Protein AF-A0A4Q3U8X0-F1 (afdb_monomer_lite)

Secondary structure (DSSP, 8-state):
---HHHHHHHHIIIIIS---HHHHHHHHT--HHHHHHHHSSPPPP---------------------STTTTTS---------------------SHHHHHHHHHHHTT-SSHHHHHHHHHHHHHHHHHHHHS--HHHHHHHHHHHHHHHHHHHHHHHSSTTTTT-TT--SPPPHHHHHHHHHHHHHHHHHHHHHIIIIIHHHHHHHHTTPPPPPSSS-HHHHHHHHHHHHHHHHHHHHHHHHHHHHHHHTTS---PPPHHHHHHHHHHHHHHHHHHHHHGGG--SS---HHHHHHHHHHHHHHHHHHHHHHHHHHHSTTS--PPPTT-EEEEGGGEEEEHHHHHHHHHHHHHHHHHHHHHHHHHHHTT-TGGGHHHHHHHHHHHHHHHHHHHHHT-EEEEEEEBTTB-EEETTEEEEEEEE-SS-TT-TT-BEEEEEE-TTS-EEEE--EEEEEEETTEEEEEEE-EEEE-SSEEEEEEEPPPEEESSSSPEEE-TT-EEEETTEEEEEEEEEEES-TT-TT-EEEEEEEEEEE-TTS-EEEEEE--EEEEETTEEEE---B-SSSEEEEESSSPPTTT--EEEEEEEEEEEEEEEEEEEETTHHHHHHHHHHHHHHHHHHHHHHHHHHHHHHHHHHHHHSSPPPPP--

Radius of gyration: 33.99 Å; chains: 1; bounding box: 72×65×115 Å

Structure (mmCIF, N/CA/C/O backbone):
data_AF-A0A4Q3U8X0-F1
#
_entry.id   AF-A0A4Q3U8X0-F1
#
loop_
_atom_site.group_PDB
_atom_site.id
_atom_site.type_symbol
_atom_site.label_atom_id
_atom_site.label_alt_id
_atom_site.label_comp_id
_atom_site.label_asym_id
_atom_site.label_entity_id
_atom_site.label_seq_id
_atom_site.pdbx_PDB_ins_code
_atom_site.Cartn_x
_atom_site.Cartn_y
_atom_site.Cartn_z
_atom_site.occupancy
_atom_site.B_iso_or_equiv
_atom_site.auth_seq_id
_atom_site.auth_comp_id
_atom_site.auth_asym_id
_atom_site.auth_atom_id
_atom_site.pdbx_PDB_model_num
ATOM 1 N N . MET A 1 1 ? 23.222 1.262 23.658 1.00 47.94 1 MET A N 1
ATOM 2 C CA . MET A 1 1 ? 22.078 1.564 24.549 1.00 47.94 1 MET A CA 1
ATOM 3 C C . MET A 1 1 ? 22.250 0.719 25.795 1.00 47.94 1 MET A C 1
ATOM 5 O O . MET A 1 1 ? 22.520 -0.464 25.642 1.00 47.94 1 MET A O 1
ATOM 9 N N . LEU A 1 2 ? 22.182 1.318 26.986 1.00 55.69 2 LEU A N 1
ATOM 10 C CA . LEU A 1 2 ? 22.218 0.559 28.239 1.00 55.69 2 LEU A CA 1
ATOM 11 C C . LEU A 1 2 ? 20.933 -0.264 28.372 1.00 55.69 2 LEU A C 1
ATOM 13 O O . LEU A 1 2 ? 19.872 0.187 27.933 1.00 55.69 2 LEU A O 1
ATOM 17 N N . ARG A 1 3 ? 21.038 -1.464 28.947 1.00 55.12 3 ARG A N 1
ATOM 18 C CA . ARG A 1 3 ? 19.867 -2.259 29.322 1.00 55.12 3 ARG A CA 1
ATOM 19 C C . ARG A 1 3 ? 19.067 -1.509 30.408 1.00 55.12 3 ARG A C 1
ATOM 21 O O . ARG A 1 3 ? 19.589 -0.621 31.086 1.00 55.12 3 ARG A O 1
ATOM 28 N N . MET A 1 4 ? 17.768 -1.787 30.493 1.00 47.34 4 MET A N 1
ATOM 29 C CA . MET A 1 4 ? 16.817 -1.007 31.303 1.00 47.34 4 MET A CA 1
ATOM 30 C C . MET A 1 4 ? 17.121 -1.086 32.813 1.00 47.34 4 MET A C 1
ATOM 32 O O . MET A 1 4 ? 16.958 -0.106 33.538 1.00 47.34 4 MET A O 1
ATOM 36 N N . ASP A 1 5 ? 17.652 -2.224 33.251 1.00 63.28 5 ASP A N 1
ATOM 37 C CA . ASP A 1 5 ? 18.226 -2.491 34.573 1.00 63.28 5 ASP A CA 1
ATOM 38 C C . ASP A 1 5 ? 19.391 -1.543 34.913 1.00 63.28 5 ASP A C 1
ATOM 40 O O . ASP A 1 5 ? 19.390 -0.917 35.972 1.00 63.28 5 ASP A O 1
ATOM 44 N N . HIS A 1 6 ? 20.336 -1.332 33.994 1.00 69.00 6 HIS A N 1
ATOM 45 C CA . HIS A 1 6 ? 21.471 -0.426 34.206 1.00 69.00 6 HIS A CA 1
ATOM 46 C C . HIS A 1 6 ? 21.026 1.036 34.350 1.00 69.00 6 HIS A C 1
ATOM 48 O O . HIS A 1 6 ? 21.597 1.790 35.137 1.00 69.00 6 HIS A O 1
ATOM 54 N N . VAL A 1 7 ? 19.983 1.450 33.624 1.00 75.44 7 VAL A N 1
ATOM 55 C CA . VAL A 1 7 ? 19.419 2.805 33.743 1.00 75.44 7 VAL A CA 1
ATOM 56 C C . VAL A 1 7 ? 18.771 3.009 35.115 1.00 75.44 7 VAL A C 1
ATOM 58 O O . VAL A 1 7 ? 18.939 4.075 35.712 1.00 75.44 7 VAL A O 1
ATOM 61 N N . HIS A 1 8 ? 18.084 1.992 35.642 1.00 73.56 8 HIS A N 1
ATOM 62 C CA . HIS A 1 8 ? 17.522 2.027 36.993 1.00 73.56 8 HIS A CA 1
ATOM 63 C C . HIS A 1 8 ? 18.604 2.114 38.071 1.00 73.56 8 HIS A C 1
ATOM 65 O O . HIS A 1 8 ? 18.480 2.945 38.968 1.00 73.56 8 HIS A O 1
ATOM 71 N N . VAL A 1 9 ? 19.683 1.334 37.957 1.00 78.75 9 VAL A N 1
ATOM 72 C CA . VAL A 1 9 ? 20.807 1.365 38.912 1.00 78.75 9 VAL A CA 1
ATOM 73 C C . VAL A 1 9 ? 21.492 2.734 38.920 1.00 78.75 9 VAL A C 1
ATOM 75 O O . VAL A 1 9 ? 21.729 3.299 39.986 1.00 78.75 9 VAL A O 1
ATOM 78 N N . ILE A 1 10 ? 21.752 3.312 37.741 1.00 81.31 10 ILE A N 1
ATOM 79 C CA . ILE A 1 10 ? 22.361 4.646 37.622 1.00 81.31 10 ILE A CA 1
ATOM 80 C C . ILE A 1 10 ? 21.472 5.718 38.268 1.00 81.31 10 ILE A C 1
ATOM 82 O O . ILE A 1 10 ? 21.971 6.587 38.981 1.00 81.31 10 ILE A O 1
ATOM 86 N N . ARG A 1 11 ? 20.155 5.663 38.037 1.00 74.56 11 ARG A N 1
ATOM 87 C CA . ARG A 1 11 ? 19.203 6.619 38.619 1.00 74.56 11 ARG A CA 1
ATOM 88 C C . ARG A 1 11 ? 19.068 6.460 40.123 1.00 74.56 11 ARG A C 1
ATOM 90 O O . ARG A 1 11 ? 19.071 7.469 40.810 1.00 74.56 11 ARG A O 1
ATOM 97 N N . HIS A 1 12 ? 18.983 5.232 40.626 1.00 76.19 12 HIS A N 1
ATOM 98 C CA . HIS A 1 12 ? 18.883 4.963 42.058 1.00 76.19 12 HIS A CA 1
ATOM 99 C C . HIS A 1 12 ? 20.100 5.514 42.806 1.00 76.19 12 HIS A C 1
ATOM 101 O O . HIS A 1 12 ? 19.956 6.304 43.734 1.00 76.19 12 HIS A O 1
ATOM 107 N N . LYS A 1 13 ? 21.308 5.203 42.325 1.00 78.00 13 LYS A N 1
ATOM 108 C CA . LYS A 1 13 ? 22.547 5.656 42.967 1.00 78.00 13 LYS A CA 1
ATOM 109 C C . LYS A 1 13 ? 22.700 7.181 42.981 1.00 78.00 13 LYS A C 1
ATOM 111 O O . LYS A 1 13 ? 23.258 7.724 43.926 1.00 78.00 13 LYS A O 1
ATOM 116 N N . VAL A 1 14 ? 22.222 7.888 41.953 1.00 80.12 14 VAL A N 1
ATOM 117 C CA . VAL A 1 14 ? 22.348 9.357 41.901 1.00 80.12 14 VAL A CA 1
ATOM 118 C C . VAL A 1 14 ? 21.174 10.081 42.568 1.00 80.12 14 VAL A C 1
ATOM 120 O O . VAL A 1 14 ? 21.403 11.045 43.288 1.00 80.12 14 VAL A O 1
ATOM 123 N N . LEU A 1 15 ? 19.930 9.657 42.323 1.00 73.38 15 LEU A N 1
ATOM 124 C CA . LEU A 1 15 ? 18.720 10.366 42.771 1.00 73.38 15 LEU A CA 1
ATOM 125 C C . LEU A 1 15 ? 18.230 9.925 44.153 1.00 73.38 15 LEU A C 1
ATOM 127 O O . LEU A 1 15 ? 17.597 10.724 44.831 1.00 73.38 15 LEU A O 1
ATOM 131 N N . VAL A 1 16 ? 18.495 8.676 44.552 1.00 70.62 16 VAL A N 1
ATOM 132 C CA . VAL A 1 16 ? 18.040 8.116 45.838 1.00 70.62 16 VAL A CA 1
ATOM 133 C C . VAL A 1 16 ? 19.194 8.059 46.837 1.00 70.62 16 VAL A C 1
ATOM 135 O O . VAL A 1 16 ? 19.067 8.561 47.943 1.00 70.62 16 VAL A O 1
ATOM 138 N N . GLU A 1 17 ? 20.353 7.525 46.439 1.00 73.69 17 GLU A N 1
ATOM 139 C CA . GLU A 1 17 ? 21.539 7.451 47.316 1.00 73.69 17 GLU A CA 1
ATOM 140 C C . GLU A 1 17 ? 22.378 8.749 47.320 1.00 73.69 17 GLU A C 1
ATOM 142 O O . GLU A 1 17 ? 23.399 8.823 47.999 1.00 73.69 17 GLU A O 1
ATOM 147 N N . GLY A 1 18 ? 22.001 9.764 46.529 1.00 78.19 18 GLY A N 1
ATOM 148 C CA . GLY A 1 18 ? 22.670 11.074 46.491 1.00 78.19 18 GLY A CA 1
ATOM 149 C C . GLY A 1 18 ? 24.113 11.066 45.964 1.00 78.19 18 GLY A C 1
ATOM 150 O O . GLY A 1 18 ? 24.853 12.034 46.151 1.00 78.19 18 GLY A O 1
ATOM 151 N N . ARG A 1 19 ? 24.563 9.987 45.309 1.00 80.62 19 ARG A N 1
ATOM 152 C CA . ARG A 1 19 ? 25.965 9.845 44.886 1.00 80.62 19 ARG A CA 1
ATOM 153 C C . ARG A 1 19 ? 26.264 10.666 43.636 1.00 80.62 19 ARG A C 1
ATOM 155 O O . ARG A 1 19 ? 25.458 10.779 42.714 1.00 80.62 19 ARG A O 1
ATOM 162 N N . SER A 1 20 ? 27.482 11.207 43.555 1.00 85.75 20 SER A N 1
ATOM 163 C CA . SER A 1 20 ? 27.872 12.036 42.410 1.00 85.75 20 SER A CA 1
ATOM 164 C C . SER A 1 20 ? 27.884 11.239 41.096 1.00 85.75 20 SER A C 1
ATOM 166 O O . SER A 1 20 ? 28.345 10.097 41.032 1.00 85.75 20 SER A O 1
ATOM 168 N N . ALA A 1 21 ? 27.467 11.875 39.996 1.00 82.06 21 ALA A N 1
ATOM 169 C CA . ALA A 1 21 ? 27.458 11.253 38.667 1.00 82.06 21 ALA A CA 1
ATOM 170 C C . ALA A 1 21 ? 28.843 10.749 38.205 1.00 82.06 21 ALA A C 1
ATOM 172 O O . ALA A 1 21 ? 28.920 9.901 37.319 1.00 82.06 21 ALA A O 1
ATOM 173 N N . ARG A 1 22 ? 29.939 11.275 38.777 1.00 81.06 22 ARG A N 1
ATOM 174 C CA . ARG A 1 22 ? 31.309 10.807 38.507 1.00 81.06 22 ARG A CA 1
ATOM 175 C C . ARG A 1 22 ? 31.586 9.469 39.198 1.00 81.06 22 ARG A C 1
ATOM 177 O O . ARG A 1 22 ? 32.115 8.576 38.549 1.00 81.06 22 ARG A O 1
ATOM 184 N N . ALA A 1 23 ? 31.186 9.325 40.462 1.00 82.00 23 ALA A N 1
ATOM 185 C CA . ALA A 1 23 ? 31.351 8.082 41.213 1.00 82.00 23 ALA A CA 1
ATOM 186 C C . ALA A 1 23 ? 30.522 6.942 40.598 1.00 82.00 23 ALA A C 1
ATOM 188 O O . ALA A 1 23 ? 31.033 5.850 40.375 1.00 82.00 23 ALA A O 1
ATOM 189 N N . VAL A 1 24 ? 29.271 7.227 40.222 1.00 85.19 24 VAL A N 1
ATOM 190 C CA . VAL A 1 24 ? 28.379 6.231 39.604 1.00 85.19 24 VAL A CA 1
ATOM 191 C C . VAL A 1 24 ? 28.863 5.813 38.212 1.00 85.19 24 VAL A C 1
ATOM 193 O O . VAL A 1 24 ? 28.775 4.639 37.865 1.00 85.19 24 VAL A O 1
ATOM 196 N N . ALA A 1 25 ? 29.420 6.739 37.425 1.00 84.94 25 ALA A N 1
ATOM 197 C CA . ALA A 1 25 ? 30.027 6.432 36.127 1.00 84.94 25 ALA A CA 1
ATOM 198 C C . ALA A 1 25 ? 31.213 5.458 36.252 1.00 84.94 25 ALA A C 1
ATOM 200 O O . ALA A 1 25 ? 31.307 4.502 35.486 1.00 84.94 25 ALA A O 1
ATOM 201 N N . GLN A 1 26 ? 32.081 5.678 37.244 1.00 81.94 26 GLN A N 1
ATOM 202 C CA . GLN A 1 26 ? 33.253 4.837 37.491 1.00 81.94 26 GLN A CA 1
ATOM 203 C C . GLN A 1 26 ? 32.864 3.433 37.973 1.00 81.94 26 GLN A C 1
ATOM 205 O O . GLN A 1 26 ? 33.454 2.453 37.537 1.00 81.94 26 GLN A O 1
ATOM 210 N N . GLU A 1 27 ? 31.832 3.332 38.809 1.00 82.00 27 GLU A N 1
ATOM 211 C CA . GLU A 1 27 ? 31.342 2.057 39.344 1.00 82.00 27 GLU A CA 1
ATOM 212 C C . GLU A 1 27 ? 30.560 1.228 38.316 1.00 82.00 27 GLU A C 1
ATOM 214 O O . GLU A 1 27 ? 30.661 0.008 38.288 1.00 82.00 27 GLU A O 1
ATOM 219 N N . THR A 1 28 ? 29.783 1.881 37.449 1.00 78.06 28 THR A N 1
ATOM 220 C CA . THR A 1 28 ? 28.953 1.190 36.445 1.00 78.06 28 THR A CA 1
ATOM 221 C C . THR A 1 28 ? 29.656 1.004 35.097 1.00 78.06 28 THR A C 1
ATOM 223 O O . THR A 1 28 ? 29.073 0.428 34.178 1.00 78.06 28 THR A O 1
ATOM 226 N N . GLY A 1 29 ? 30.897 1.487 34.956 1.00 79.88 29 GLY A N 1
ATOM 227 C CA . GLY A 1 29 ? 31.692 1.378 33.728 1.00 79.88 29 GLY A CA 1
ATOM 228 C C . GLY A 1 29 ? 31.147 2.191 32.546 1.00 79.88 29 GLY A C 1
ATOM 229 O O . GLY A 1 29 ? 31.457 1.892 31.394 1.00 79.88 29 GLY A O 1
ATOM 230 N N . VAL A 1 30 ? 30.312 3.206 32.798 1.00 83.00 30 VAL A N 1
ATOM 231 C CA . VAL A 1 30 ? 29.670 4.033 31.758 1.00 83.00 30 VAL A CA 1
ATOM 232 C C . VAL A 1 30 ? 30.185 5.469 31.793 1.00 83.00 30 VAL A C 1
ATOM 234 O O . VAL A 1 30 ? 30.623 5.970 32.823 1.00 83.00 30 VAL A O 1
ATOM 237 N N . SER A 1 31 ? 30.095 6.191 30.672 1.00 84.88 31 SER A N 1
ATOM 238 C CA . SER A 1 31 ? 30.573 7.579 30.630 1.00 84.88 31 SER A CA 1
ATOM 239 C C . SER A 1 31 ? 29.733 8.519 31.511 1.00 84.88 31 SER A C 1
ATOM 241 O O . SER A 1 31 ? 28.510 8.384 31.618 1.00 84.88 31 SER A O 1
ATOM 243 N N . ARG A 1 32 ? 30.365 9.560 32.068 1.00 80.94 32 ARG A N 1
ATOM 244 C CA . ARG A 1 32 ? 29.682 10.600 32.864 1.00 80.94 32 ARG A CA 1
ATOM 245 C C . ARG A 1 32 ? 28.553 11.298 32.091 1.00 80.94 32 ARG A C 1
ATOM 247 O O . ARG A 1 32 ? 27.534 11.658 32.680 1.00 80.94 32 ARG A O 1
ATOM 254 N N . ASN A 1 33 ? 28.702 11.457 30.774 1.00 76.25 33 ASN A N 1
ATOM 255 C CA . ASN A 1 33 ? 27.665 12.036 29.913 1.00 76.25 33 ASN A CA 1
ATOM 256 C C . ASN A 1 33 ? 26.477 11.084 29.732 1.00 76.25 33 ASN A C 1
ATOM 258 O O . ASN A 1 33 ? 25.333 11.532 29.687 1.00 76.25 33 ASN A O 1
ATOM 262 N N . THR A 1 34 ? 26.729 9.773 29.706 1.00 76.88 34 THR A N 1
ATOM 263 C CA . THR A 1 34 ? 25.683 8.744 29.692 1.00 76.88 34 THR A CA 1
ATOM 264 C C . THR A 1 34 ? 24.870 8.772 30.987 1.00 76.88 34 THR A C 1
ATOM 266 O O . THR A 1 34 ? 23.642 8.764 30.919 1.00 76.88 34 TH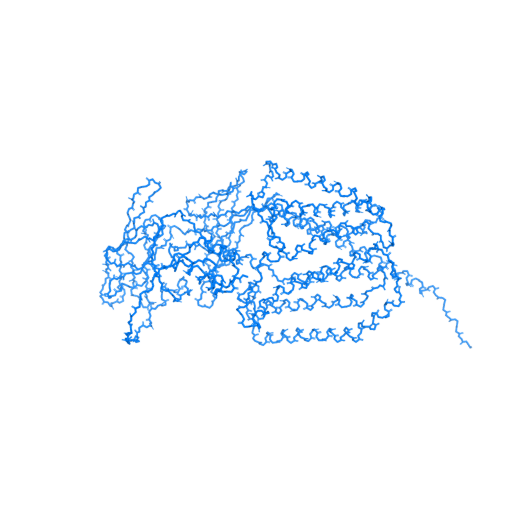R A O 1
ATOM 269 N N . VAL A 1 35 ? 25.523 8.905 32.150 1.00 78.81 35 VAL A N 1
ATOM 270 C CA . VAL A 1 35 ? 24.838 9.077 33.446 1.00 78.81 35 VAL A CA 1
ATOM 271 C C . VAL A 1 35 ? 23.940 10.316 33.432 1.00 78.81 35 VAL A C 1
ATOM 273 O O . VAL A 1 35 ? 22.742 10.202 33.671 1.00 78.81 35 VAL A O 1
ATOM 276 N N . LYS A 1 36 ? 24.473 11.488 33.056 1.00 79.50 36 LYS A N 1
ATOM 277 C CA . LYS A 1 36 ? 23.694 12.741 32.990 1.00 79.50 36 LYS A CA 1
ATOM 278 C C . LYS A 1 36 ? 22.493 12.654 32.046 1.00 79.50 36 LYS A C 1
ATOM 280 O O . LYS A 1 36 ? 21.398 13.080 32.403 1.00 79.50 36 LYS A O 1
ATOM 285 N N . ARG A 1 37 ? 22.673 12.059 30.862 1.00 76.00 37 ARG A N 1
ATOM 286 C CA . ARG A 1 37 ? 21.600 11.887 29.871 1.00 76.00 37 ARG A CA 1
ATOM 287 C C . ARG A 1 37 ? 20.453 11.034 30.410 1.00 76.00 37 ARG A C 1
ATOM 289 O O . ARG A 1 37 ? 19.294 11.306 30.112 1.00 76.00 37 ARG A O 1
ATOM 296 N N . HIS A 1 38 ? 20.767 10.022 31.216 1.00 72.31 38 HIS A N 1
ATOM 297 C CA . HIS A 1 38 ? 19.760 9.167 31.829 1.00 72.31 38 HIS A CA 1
ATOM 298 C C . HIS A 1 38 ? 19.128 9.760 33.089 1.00 72.31 38 HIS A C 1
ATOM 300 O O . HIS A 1 38 ? 18.076 9.267 33.478 1.00 72.31 38 HIS A O 1
ATOM 306 N N . LEU A 1 39 ? 19.662 10.833 33.676 1.00 72.56 39 LEU A N 1
ATOM 307 C CA . LEU A 1 39 ? 18.997 11.566 34.763 1.00 72.56 39 LEU A CA 1
ATOM 308 C C . LEU A 1 39 ? 17.923 12.542 34.252 1.00 72.56 39 LEU A C 1
ATOM 310 O O . LEU A 1 39 ? 16.958 12.797 34.957 1.00 72.56 39 LEU A O 1
ATOM 314 N N . ALA A 1 40 ? 18.044 13.034 33.014 1.00 54.25 40 ALA A N 1
ATOM 315 C CA . ALA A 1 40 ? 17.172 14.076 32.458 1.00 54.25 40 ALA A CA 1
ATOM 316 C C . ALA A 1 40 ? 15.831 13.584 31.863 1.00 54.25 40 ALA A C 1
ATOM 318 O O . ALA A 1 40 ? 15.000 14.405 31.485 1.00 54.25 40 ALA A O 1
ATOM 319 N N . MET A 1 41 ? 15.596 12.270 31.741 1.00 45.78 41 MET A N 1
ATOM 320 C CA . MET A 1 41 ? 14.302 11.756 31.250 1.00 45.78 41 MET A CA 1
ATOM 321 C C . MET A 1 41 ? 13.346 11.504 32.425 1.00 45.78 41 MET A C 1
ATOM 323 O O . MET A 1 41 ? 13.711 10.774 33.346 1.00 45.78 41 MET A O 1
ATOM 327 N N . ALA A 1 42 ? 12.144 12.082 32.371 1.00 34.94 42 ALA A N 1
ATOM 328 C CA . ALA A 1 42 ? 11.138 12.090 33.438 1.00 34.94 42 ALA A CA 1
ATOM 329 C C . ALA A 1 42 ? 10.895 10.716 34.105 1.00 34.94 42 ALA A C 1
ATOM 331 O O . ALA A 1 42 ? 10.985 9.658 33.473 1.00 34.94 42 ALA A O 1
ATOM 332 N N . ALA A 1 43 ? 10.647 10.754 35.415 1.00 30.55 43 ALA A N 1
ATOM 333 C CA . ALA A 1 43 ? 10.558 9.608 36.314 1.00 30.55 43 ALA A CA 1
ATOM 334 C C . ALA A 1 43 ? 9.261 8.789 36.137 1.00 30.55 43 ALA A C 1
ATOM 336 O O . ALA A 1 43 ? 8.190 9.378 36.014 1.00 30.55 43 ALA A O 1
ATOM 337 N N . PRO A 1 44 ? 9.315 7.447 36.220 1.00 29.95 44 PRO A N 1
ATOM 338 C CA . PRO A 1 44 ? 8.210 6.641 36.717 1.00 29.95 44 PRO A CA 1
ATOM 339 C C . PRO A 1 44 ? 8.316 6.511 38.246 1.00 29.95 44 PRO A C 1
ATOM 341 O O . PRO A 1 44 ? 9.368 6.144 38.773 1.00 29.95 44 PRO A O 1
ATOM 344 N N . VAL A 1 45 ? 7.227 6.825 38.948 1.00 29.14 45 VAL A N 1
ATOM 345 C CA . VAL A 1 45 ? 7.078 6.652 40.402 1.00 29.14 45 VAL A CA 1
ATOM 346 C C . VAL A 1 45 ? 7.034 5.154 40.727 1.00 29.14 45 VAL A C 1
ATOM 348 O O . VAL A 1 45 ? 6.291 4.404 40.097 1.00 29.14 45 VAL A O 1
ATOM 351 N N . ARG A 1 46 ? 7.845 4.710 41.694 1.00 27.70 46 ARG A N 1
ATOM 352 C CA . ARG A 1 46 ? 7.866 3.333 42.212 1.00 27.70 46 ARG A CA 1
ATOM 353 C C . ARG A 1 46 ? 7.175 3.323 43.576 1.00 27.70 46 ARG A C 1
ATOM 355 O O . ARG A 1 46 ? 7.615 4.040 44.465 1.00 27.70 46 ARG A O 1
ATOM 362 N N . ALA A 1 47 ? 6.124 2.520 43.733 1.00 27.39 47 ALA A N 1
ATOM 363 C CA . ALA A 1 47 ? 5.541 2.215 45.039 1.00 27.39 47 ALA A CA 1
ATOM 364 C C . ALA A 1 47 ? 6.425 1.195 45.782 1.00 27.39 47 ALA A C 1
ATOM 366 O O . ALA A 1 47 ? 6.942 0.256 45.168 1.00 27.39 47 ALA A O 1
ATOM 367 N N . GLU A 1 48 ? 6.617 1.400 47.084 1.00 27.98 48 GLU A N 1
ATOM 368 C CA . GLU A 1 48 ? 7.451 0.569 47.957 1.00 27.98 48 GLU A CA 1
ATOM 369 C C . GLU A 1 48 ? 6.846 -0.826 48.214 1.00 27.98 48 GLU A C 1
ATOM 371 O O . GLU A 1 48 ? 5.630 -1.004 48.316 1.00 27.98 48 GLU A O 1
ATOM 376 N N . HIS A 1 49 ? 7.720 -1.831 48.330 1.00 29.11 49 HIS A N 1
ATOM 377 C CA . HIS A 1 49 ? 7.387 -3.186 48.773 1.00 29.11 49 HIS A CA 1
ATOM 378 C C . HIS A 1 49 ? 7.739 -3.339 50.257 1.00 29.11 49 HIS A C 1
ATOM 380 O O . HIS A 1 49 ? 8.916 -3.327 50.609 1.00 29.11 49 HIS A O 1
ATOM 386 N N . GLY A 1 50 ? 6.727 -3.544 51.103 1.00 26.23 50 GLY A N 1
ATOM 387 C CA . GLY A 1 50 ? 6.885 -4.119 52.439 1.00 26.23 50 GLY A CA 1
ATOM 388 C C . GLY A 1 50 ? 6.965 -5.648 52.371 1.00 26.23 50 GLY A C 1
ATOM 389 O O . GLY A 1 50 ? 6.274 -6.278 51.567 1.00 26.23 50 GLY A O 1
ATOM 390 N N . SER A 1 51 ? 7.843 -6.222 53.189 1.00 25.31 51 SER A N 1
ATOM 391 C CA . SER A 1 51 ? 8.083 -7.654 53.358 1.00 25.31 51 SER A CA 1
ATOM 392 C C . SER A 1 51 ? 7.186 -8.281 54.437 1.00 25.31 51 SER A C 1
ATOM 394 O O . SER A 1 51 ? 6.691 -7.582 55.316 1.00 25.31 51 SER A O 1
ATOM 396 N N . LEU A 1 52 ? 7.111 -9.623 54.378 1.00 26.53 52 LEU A N 1
ATOM 397 C CA . LEU A 1 52 ? 6.804 -10.626 55.422 1.00 26.53 52 LEU A CA 1
ATOM 398 C C . LEU A 1 52 ? 5.492 -11.415 55.268 1.00 26.53 52 LEU A C 1
ATOM 400 O O . LEU A 1 52 ? 4.411 -10.854 55.142 1.00 26.53 52 LEU A O 1
ATOM 404 N N . GLY A 1 53 ? 5.630 -12.746 55.390 1.00 24.64 53 GLY A N 1
ATOM 405 C CA . GLY A 1 53 ? 4.574 -13.650 55.858 1.00 24.64 53 GLY A CA 1
ATOM 406 C C . GLY A 1 53 ? 4.373 -14.932 55.044 1.00 24.64 53 GLY A C 1
ATOM 407 O O . GLY A 1 53 ? 3.518 -14.975 54.169 1.00 24.64 53 GLY A O 1
ATOM 408 N N . GLN A 1 54 ? 5.112 -16.000 55.367 1.00 28.73 54 GLN A N 1
ATOM 409 C CA . GLN A 1 54 ? 4.729 -17.379 55.033 1.00 28.73 54 GLN A CA 1
ATOM 410 C C . GLN A 1 54 ? 3.379 -17.728 55.685 1.00 28.73 54 GLN A C 1
ATOM 412 O O . GLN A 1 54 ? 3.212 -17.532 56.885 1.00 28.73 54 GLN A O 1
ATOM 417 N N . GLY A 1 55 ? 2.464 -18.332 54.925 1.00 24.25 55 GLY A N 1
ATOM 418 C CA . GLY A 1 55 ? 1.237 -18.930 55.451 1.00 24.25 55 GLY A CA 1
ATOM 419 C C . GLY A 1 55 ? 0.694 -20.000 54.507 1.00 24.25 55 GLY A C 1
ATOM 420 O O . GLY A 1 55 ? 0.176 -19.692 53.440 1.00 24.25 55 GLY A O 1
ATOM 421 N N . ARG A 1 56 ? 0.852 -21.270 54.900 1.00 26.39 56 ARG A N 1
ATOM 422 C CA . ARG A 1 56 ? 0.189 -22.443 54.308 1.00 26.39 56 ARG A CA 1
ATOM 423 C C . ARG A 1 56 ? -1.328 -22.324 54.488 1.00 26.39 56 ARG A C 1
ATOM 425 O O . ARG A 1 56 ? -1.780 -22.008 55.581 1.00 26.39 56 ARG A O 1
ATOM 432 N N . GLY A 1 57 ? -2.096 -22.686 53.463 1.00 24.11 57 GLY A N 1
ATOM 433 C CA . GLY A 1 57 ? -3.550 -22.807 53.553 1.00 24.11 57 GLY A CA 1
ATOM 434 C C . GLY A 1 57 ? -4.135 -23.506 52.331 1.00 24.11 57 GLY A C 1
ATOM 435 O O . GLY A 1 57 ? -4.185 -22.951 51.242 1.00 24.11 57 GLY A O 1
ATOM 436 N N . THR A 1 58 ? -4.522 -24.757 52.528 1.00 24.56 58 THR A N 1
ATOM 437 C CA . THR A 1 58 ? -5.201 -25.670 51.605 1.00 24.56 58 THR A CA 1
ATOM 438 C C . THR A 1 58 ? -6.645 -25.255 51.323 1.00 24.56 58 THR A C 1
ATOM 440 O O . THR A 1 58 ? -7.368 -24.933 52.259 1.00 24.56 58 THR A O 1
ATOM 443 N N . SER A 1 59 ? -7.122 -25.409 50.089 1.00 24.36 59 SER A N 1
ATOM 444 C CA . SER A 1 59 ? -8.302 -26.244 49.789 1.00 24.36 59 SER A CA 1
ATOM 445 C C . SER A 1 59 ? -8.660 -26.168 48.306 1.00 24.36 59 SER A C 1
ATOM 447 O O . SER A 1 59 ? -8.804 -25.104 47.709 1.00 24.36 59 SER A O 1
ATOM 449 N N . ALA A 1 60 ? -8.756 -27.353 47.715 1.00 26.14 60 ALA A N 1
ATOM 450 C CA . ALA A 1 60 ? -9.384 -27.603 46.436 1.00 26.14 60 ALA A CA 1
ATOM 451 C C . ALA A 1 60 ? -10.905 -27.701 46.624 1.00 26.14 60 ALA A C 1
ATOM 453 O O . ALA A 1 60 ? -11.365 -28.174 47.661 1.00 26.14 60 ALA A O 1
ATOM 454 N N . GLY A 1 61 ? -11.663 -27.351 45.584 1.00 25.47 61 GLY A N 1
ATOM 455 C CA . GLY A 1 61 ? -13.066 -27.743 45.446 1.00 25.47 61 GLY A CA 1
ATOM 456 C C . GLY A 1 61 ? -13.961 -26.605 44.970 1.00 25.47 61 GLY A C 1
ATOM 457 O O . GLY A 1 61 ? -14.109 -25.607 45.662 1.00 25.47 61 GLY A O 1
ATOM 458 N N . GLY A 1 62 ? -14.579 -26.772 43.796 1.00 25.02 62 GLY A N 1
ATOM 459 C CA . GLY A 1 62 ? -15.683 -25.907 43.357 1.00 25.02 62 GLY A CA 1
ATOM 460 C C . GLY A 1 62 ? -15.572 -25.303 41.957 1.00 25.02 62 GLY A C 1
ATOM 461 O O . GLY A 1 62 ? -16.067 -24.207 41.734 1.00 25.02 62 GLY A O 1
ATOM 462 N N . ALA A 1 63 ? -14.941 -25.976 40.993 1.00 27.09 63 ALA A N 1
ATOM 463 C CA . ALA A 1 63 ? -14.983 -25.562 39.590 1.00 27.09 63 ALA A CA 1
ATOM 464 C C . ALA A 1 63 ? -15.991 -26.423 38.817 1.00 27.09 63 ALA A C 1
ATOM 466 O O . ALA A 1 63 ? -15.624 -27.494 38.346 1.00 27.09 63 ALA A O 1
ATOM 467 N N . ARG A 1 64 ? -17.253 -25.976 38.723 1.00 27.42 64 ARG A N 1
ATOM 468 C CA . ARG A 1 64 ? -18.275 -26.410 37.738 1.00 27.42 64 ARG A CA 1
ATOM 469 C C . ARG A 1 64 ? -19.539 -25.549 37.904 1.00 27.42 64 ARG A C 1
ATOM 471 O O . ARG A 1 64 ? -20.494 -25.936 38.558 1.00 27.42 64 ARG A O 1
ATOM 478 N N . GLY A 1 65 ? -19.501 -24.342 37.342 1.00 25.56 65 GLY A N 1
ATOM 479 C CA . GLY A 1 65 ? -20.646 -23.416 37.297 1.00 25.56 65 GLY A CA 1
ATOM 480 C C . GLY A 1 65 ? -20.443 -22.205 36.376 1.00 25.56 65 GLY A C 1
ATOM 481 O O . GLY A 1 65 ? -21.213 -21.256 36.422 1.00 25.56 65 GLY A O 1
ATOM 482 N N . LEU A 1 66 ? -19.391 -22.218 35.548 1.00 27.33 66 LEU A N 1
ATOM 483 C CA . LEU A 1 66 ? -18.868 -21.046 34.832 1.00 27.33 66 LEU A CA 1
ATOM 484 C C . LEU A 1 66 ? -19.178 -21.019 33.321 1.00 27.33 66 LEU A C 1
ATOM 486 O O . LEU A 1 66 ? -18.612 -20.188 32.621 1.00 27.33 66 LEU A O 1
ATOM 490 N N . SER A 1 67 ? -20.057 -21.877 32.784 1.00 28.92 67 SER A N 1
ATOM 491 C CA . SER A 1 67 ? -20.264 -21.944 31.322 1.00 28.92 67 SER A CA 1
ATOM 492 C C . SER A 1 67 ? -21.467 -21.166 30.774 1.00 28.92 67 SER A C 1
ATOM 494 O O . SER A 1 67 ? -21.503 -20.930 29.575 1.00 28.92 67 SER A O 1
ATOM 496 N N . ALA A 1 68 ? -22.435 -20.728 31.588 1.00 28.53 68 ALA A N 1
ATOM 497 C CA . ALA A 1 68 ? -23.680 -20.154 31.047 1.00 28.53 68 ALA A CA 1
ATOM 498 C C . ALA A 1 68 ? -23.649 -18.624 30.839 1.00 28.53 68 ALA A C 1
ATOM 500 O O . ALA A 1 68 ? -24.267 -18.121 29.909 1.00 28.53 68 ALA A O 1
ATOM 501 N N . VAL A 1 69 ? -22.877 -17.877 31.640 1.00 33.06 69 VAL A N 1
ATOM 502 C CA . VAL A 1 69 ? -22.773 -16.403 31.512 1.00 33.06 69 VAL A CA 1
ATOM 503 C C . VAL A 1 69 ? -21.528 -15.976 30.717 1.00 33.06 69 VAL A C 1
ATOM 505 O O . VAL A 1 69 ? -21.477 -14.880 30.171 1.00 33.06 69 VAL A O 1
ATOM 508 N N . HIS A 1 70 ? -20.534 -16.861 30.592 1.00 29.83 70 HIS A N 1
ATOM 509 C CA . HIS A 1 70 ? -19.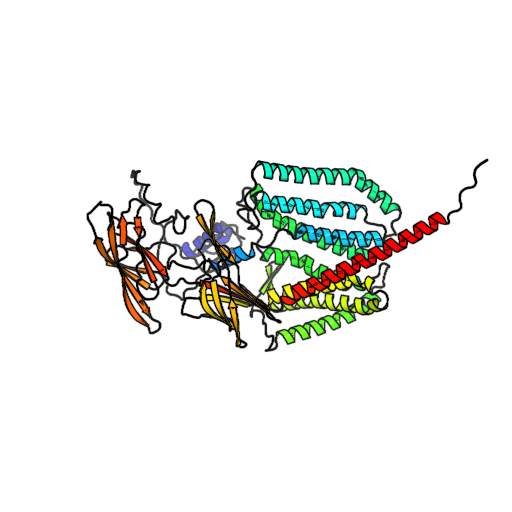274 -16.605 29.879 1.00 29.83 70 HIS A CA 1
ATOM 510 C C . HIS A 1 70 ? -19.257 -17.100 28.422 1.00 29.83 70 HIS A C 1
ATOM 512 O O . HIS A 1 70 ? -18.469 -16.602 27.625 1.00 29.83 70 HIS A O 1
ATOM 518 N N . ALA A 1 71 ? -20.146 -18.018 28.022 1.00 27.00 71 ALA A N 1
ATOM 519 C CA . ALA A 1 71 ? -20.189 -18.524 26.642 1.00 27.00 71 ALA A CA 1
ATOM 520 C C . ALA A 1 71 ? -20.779 -17.523 25.622 1.00 27.00 71 ALA A C 1
ATOM 522 O O . ALA A 1 71 ? -20.728 -17.763 24.418 1.00 27.00 71 ALA A O 1
ATOM 523 N N . GLY A 1 72 ? -21.324 -16.392 26.087 1.00 32.09 72 GLY A N 1
ATOM 524 C CA . GLY A 1 72 ? -21.955 -15.386 25.230 1.00 32.09 72 GLY A CA 1
ATOM 525 C C . GLY A 1 72 ? -21.030 -14.289 24.700 1.00 32.09 72 GLY A C 1
ATOM 526 O O . GLY A 1 72 ? -21.388 -13.652 23.713 1.00 32.09 72 GLY A O 1
ATOM 527 N N . GLN A 1 73 ? -19.872 -14.038 25.322 1.00 32.34 73 GLN A N 1
ATOM 528 C CA . GLN A 1 73 ? -18.913 -13.013 24.895 1.00 32.34 73 GLN A CA 1
ATOM 529 C C . GLN A 1 73 ? -17.657 -13.068 25.782 1.00 32.34 73 GLN A C 1
ATOM 531 O O . GLN A 1 73 ? -17.734 -12.837 26.982 1.00 32.34 73 GLN A O 1
ATOM 536 N N . THR A 1 74 ? -16.502 -13.283 25.146 1.00 28.48 74 THR A N 1
ATOM 537 C CA . THR A 1 74 ? -15.123 -13.141 25.661 1.00 28.48 74 THR A CA 1
ATOM 538 C C . THR A 1 74 ? -14.579 -14.248 26.579 1.00 28.48 74 THR A C 1
ATOM 540 O O . THR A 1 74 ? -14.969 -14.402 27.730 1.00 28.48 74 THR A O 1
ATOM 543 N N . ALA A 1 75 ? -13.591 -14.978 26.051 1.00 24.95 75 ALA A N 1
ATOM 544 C CA . ALA A 1 75 ? -12.637 -15.784 26.802 1.00 24.95 75 ALA A CA 1
ATOM 545 C C . ALA A 1 75 ? -11.237 -15.142 26.705 1.00 24.95 75 ALA A C 1
ATOM 547 O O . ALA A 1 75 ? -10.928 -14.466 25.725 1.00 24.95 75 ALA A O 1
ATOM 548 N N . ALA A 1 76 ? -10.424 -15.432 27.727 1.00 27.41 76 ALA A N 1
ATOM 549 C CA . ALA A 1 76 ? -8.986 -15.189 27.897 1.00 27.41 76 ALA A CA 1
ATOM 550 C C . ALA A 1 76 ? -8.519 -13.827 28.463 1.00 27.41 76 ALA A C 1
ATOM 552 O O . ALA A 1 76 ? -8.035 -12.969 27.733 1.00 27.41 76 ALA A O 1
ATOM 553 N N . TYR A 1 77 ? -8.455 -13.726 29.799 1.00 26.34 77 TYR A N 1
ATOM 554 C CA . TYR A 1 77 ? -7.179 -13.449 30.483 1.00 26.34 77 TYR A CA 1
ATOM 555 C C . TYR A 1 77 ? -7.238 -13.883 31.961 1.00 26.34 77 TYR A C 1
ATOM 557 O O . TYR A 1 77 ? -8.158 -13.519 32.687 1.00 26.34 77 TYR A O 1
ATOM 565 N N . ARG A 1 78 ? -6.258 -14.676 32.410 1.00 26.11 78 ARG A N 1
ATOM 566 C CA . ARG A 1 78 ? -5.984 -14.963 33.828 1.00 26.11 78 ARG A CA 1
ATOM 567 C C . ARG A 1 78 ? -4.593 -14.428 34.187 1.00 26.11 78 ARG A C 1
ATOM 569 O O . ARG A 1 78 ? -3.664 -14.567 33.396 1.00 26.11 78 ARG A O 1
ATOM 576 N N . ASP A 1 79 ? -4.522 -13.897 35.407 1.00 26.64 79 ASP A N 1
ATOM 577 C CA . ASP A 1 79 ? -3.370 -13.624 36.283 1.00 26.64 79 ASP A CA 1
ATOM 578 C C . ASP A 1 79 ? -2.505 -12.361 36.050 1.00 26.64 79 ASP A C 1
ATOM 580 O O . ASP A 1 79 ? -1.511 -12.391 35.327 1.00 26.64 79 ASP A O 1
ATOM 584 N N . ALA A 1 80 ? -2.826 -11.273 36.780 1.00 24.09 80 ALA A N 1
ATOM 585 C CA . ALA A 1 80 ? -1.888 -10.393 37.519 1.00 24.09 80 ALA A CA 1
ATOM 586 C C . ALA A 1 80 ? -2.648 -9.307 38.340 1.00 24.09 80 ALA A C 1
ATOM 588 O O . ALA A 1 80 ? -3.713 -8.870 37.913 1.00 24.09 80 ALA A O 1
ATOM 589 N N . PRO A 1 81 ? -2.144 -8.854 39.512 1.00 27.25 81 PRO A N 1
ATOM 590 C CA . PRO A 1 81 ? -2.943 -8.147 40.519 1.00 27.25 81 PRO A CA 1
ATOM 591 C C . PRO A 1 81 ? -3.044 -6.627 40.298 1.00 27.25 81 PRO A C 1
ATOM 593 O O . PRO A 1 81 ? -2.068 -5.964 39.945 1.00 27.25 81 PRO A O 1
ATOM 596 N N . ALA A 1 82 ? -4.220 -6.071 40.598 1.00 27.00 82 ALA A N 1
ATOM 597 C CA . ALA A 1 82 ? -4.505 -4.639 40.598 1.00 27.00 82 ALA A CA 1
ATOM 598 C C . ALA A 1 82 ? -3.957 -3.930 41.855 1.00 27.00 82 ALA A C 1
ATOM 600 O O . ALA A 1 82 ? -4.149 -4.393 42.982 1.00 27.00 82 ALA A O 1
ATOM 601 N N . ARG A 1 83 ? -3.326 -2.764 41.666 1.00 28.17 83 ARG A N 1
ATOM 602 C CA . ARG A 1 83 ? -3.172 -1.715 42.688 1.00 28.17 83 ARG A CA 1
ATOM 603 C C . ARG A 1 83 ? -3.551 -0.371 42.072 1.00 28.17 83 ARG A C 1
ATOM 605 O O . ARG A 1 83 ? -3.073 -0.026 40.995 1.00 28.17 83 ARG A O 1
ATOM 612 N N . ASP A 1 84 ? -4.426 0.331 42.775 1.00 30.06 84 ASP A N 1
ATOM 613 C CA . ASP A 1 84 ? -5.106 1.560 42.376 1.00 30.06 84 ASP A CA 1
ATOM 614 C C . ASP A 1 84 ? -4.390 2.806 42.938 1.00 30.06 84 ASP A C 1
ATOM 616 O O . ASP A 1 84 ? -3.769 2.699 43.998 1.00 30.06 84 ASP A O 1
ATOM 620 N N . ALA A 1 85 ? -4.481 3.949 42.234 1.00 26.23 85 ALA A N 1
ATOM 621 C CA . ALA A 1 85 ? -4.528 5.327 42.773 1.00 26.23 85 ALA A CA 1
ATOM 622 C C . ALA A 1 85 ? -4.207 6.423 41.721 1.00 26.23 85 ALA A C 1
ATOM 624 O O . ALA A 1 85 ? -3.055 6.640 41.351 1.00 26.23 85 ALA A O 1
ATOM 625 N N . GLY A 1 86 ? -5.237 7.203 41.361 1.00 25.42 86 GLY A N 1
ATOM 626 C CA . GLY A 1 86 ? -5.233 8.674 41.475 1.00 25.42 86 GLY A CA 1
ATOM 627 C C . GLY A 1 86 ? -4.572 9.537 40.385 1.00 25.42 86 GLY A C 1
ATOM 628 O O . GLY A 1 86 ? -3.362 9.735 40.377 1.00 25.42 86 GLY A O 1
ATOM 629 N N . GLY A 1 87 ? -5.394 10.221 39.574 1.00 23.86 87 GLY A N 1
ATOM 630 C CA . GLY A 1 87 ? -4.972 11.412 38.819 1.00 23.86 87 GLY A CA 1
ATOM 631 C C . GLY A 1 87 ? -5.999 11.906 37.793 1.00 23.86 87 GLY A C 1
ATOM 632 O O . GLY A 1 87 ? -6.126 11.330 36.717 1.00 23.86 87 GLY A O 1
ATOM 633 N N . ARG A 1 88 ? -6.718 12.993 38.112 1.00 32.22 88 ARG A N 1
ATOM 634 C CA . ARG A 1 88 ? -7.651 13.695 37.207 1.00 32.22 88 ARG A CA 1
ATOM 635 C C . ARG A 1 88 ? -6.898 14.336 36.030 1.00 32.22 88 ARG A C 1
ATOM 637 O O . ARG A 1 88 ? -5.999 15.144 36.240 1.00 32.22 88 ARG A O 1
ATOM 644 N N . GLY A 1 89 ? -7.318 14.021 34.805 1.00 24.84 89 GLY A N 1
ATOM 645 C CA . GLY A 1 89 ? -6.890 14.644 33.547 1.00 24.84 89 GLY A CA 1
ATOM 646 C C . GLY A 1 89 ? -7.702 14.081 32.367 1.00 24.84 89 GLY A C 1
ATOM 647 O O . GLY A 1 89 ? -8.201 12.959 32.473 1.00 24.84 89 GLY A O 1
ATOM 648 N N . PRO A 1 90 ? -7.894 14.829 31.262 1.00 26.34 90 PRO A N 1
ATOM 649 C CA . PRO A 1 90 ? -8.835 14.458 30.207 1.00 26.34 90 PRO A CA 1
ATOM 650 C C . PRO A 1 90 ? -8.445 13.127 29.552 1.00 26.34 90 PRO A C 1
ATOM 652 O O . PRO A 1 90 ? -7.295 12.912 29.165 1.00 26.34 90 PRO A O 1
ATOM 655 N N . LEU A 1 91 ? -9.438 12.239 29.450 1.00 30.39 91 LEU A N 1
ATOM 656 C CA . LEU A 1 91 ? -9.374 10.856 28.975 1.00 30.39 91 LEU A CA 1
ATOM 657 C C . LEU A 1 91 ? -8.638 10.714 27.631 1.00 30.39 91 LEU A C 1
ATOM 659 O O . LEU A 1 91 ? -9.235 10.702 26.554 1.00 30.39 91 LEU A O 1
ATOM 663 N N . ARG A 1 92 ? -7.321 10.498 27.675 1.00 28.50 92 ARG A N 1
ATOM 664 C CA . ARG A 1 92 ? -6.552 10.002 26.527 1.00 28.50 92 ARG A CA 1
ATOM 665 C C . ARG A 1 92 ? -6.766 8.491 26.383 1.00 28.50 92 ARG A C 1
ATOM 667 O O . ARG A 1 92 ? -5.934 7.683 26.782 1.00 28.50 92 ARG A O 1
ATOM 674 N N . ARG A 1 93 ? -7.884 8.097 25.769 1.00 38.38 93 ARG A N 1
ATOM 675 C CA . ARG A 1 93 ? -8.155 6.705 25.366 1.00 38.38 93 ARG A CA 1
ATOM 676 C C . ARG A 1 93 ? -7.369 6.337 24.096 1.00 38.38 93 ARG A C 1
ATOM 678 O O . ARG A 1 93 ? -7.791 6.739 23.019 1.00 38.38 93 ARG A O 1
ATOM 685 N N . ARG A 1 94 ? -6.270 5.563 24.185 1.00 36.47 94 ARG A N 1
ATOM 686 C CA . ARG A 1 94 ? -5.722 4.667 23.115 1.00 36.47 94 ARG A CA 1
ATOM 687 C C . ARG A 1 94 ? -4.803 3.593 23.745 1.00 36.47 94 ARG A C 1
ATOM 689 O O . ARG A 1 94 ? -3.897 3.993 24.470 1.00 36.47 94 ARG A O 1
ATOM 696 N N . PRO A 1 95 ? -4.974 2.280 23.442 1.00 43.25 95 PRO A N 1
ATOM 697 C CA . PRO A 1 95 ? -4.317 1.713 22.248 1.00 43.25 95 PRO A CA 1
ATOM 698 C C . PRO A 1 95 ? -5.098 0.656 21.429 1.00 43.25 95 PRO A C 1
ATOM 700 O O . PRO A 1 95 ? -4.651 0.358 20.322 1.00 43.25 95 PRO A O 1
ATOM 703 N N . VAL A 1 96 ? -6.264 0.166 21.874 1.00 40.78 96 VAL A N 1
ATOM 704 C CA . VAL A 1 96 ? -7.003 -0.962 21.239 1.00 40.78 96 VAL A CA 1
ATOM 705 C C . VAL A 1 96 ? -7.246 -0.749 19.738 1.00 40.78 96 VAL A C 1
ATOM 707 O O . VAL A 1 96 ? -7.146 -1.651 18.915 1.00 40.78 96 VAL A O 1
ATOM 710 N N . VAL A 1 97 ? -7.471 0.499 19.348 1.00 36.44 97 VAL A N 1
ATOM 711 C CA . VAL A 1 97 ? -7.853 0.861 17.980 1.00 36.44 97 VAL A CA 1
ATOM 712 C C . VAL A 1 97 ? -6.664 0.904 17.045 1.00 36.44 97 VAL A C 1
ATOM 714 O O . VAL A 1 97 ? -6.755 0.466 15.904 1.00 36.44 97 VAL A O 1
ATOM 717 N N . LYS A 1 98 ? -5.508 1.368 17.536 1.00 35.31 98 LYS A N 1
ATOM 718 C CA . LYS A 1 98 ? -4.271 1.274 16.758 1.00 35.31 98 LYS A CA 1
ATOM 719 C C . LYS A 1 98 ? -3.914 -0.185 16.514 1.00 35.31 98 LYS A C 1
ATOM 721 O O . LYS A 1 98 ? -3.389 -0.474 15.448 1.00 35.31 98 LYS A O 1
ATOM 726 N N . GLU A 1 99 ? -4.200 -1.069 17.464 1.00 37.09 99 GLU A N 1
ATOM 727 C CA . GLU A 1 99 ? -3.928 -2.498 17.343 1.00 37.09 99 GLU A CA 1
ATOM 728 C C . GLU A 1 99 ? -4.904 -3.194 16.400 1.00 37.09 99 GLU A C 1
ATOM 730 O O . GLU A 1 99 ? -4.423 -3.835 15.471 1.00 37.09 99 GLU A O 1
ATOM 735 N N . ALA A 1 100 ? -6.215 -2.970 16.521 1.00 34.78 100 ALA A N 1
ATOM 736 C CA . ALA A 1 100 ? -7.227 -3.514 15.607 1.00 34.78 100 ALA A CA 1
ATOM 737 C C . ALA A 1 100 ? -7.034 -3.025 14.159 1.00 34.78 100 ALA A C 1
ATOM 739 O O . ALA A 1 100 ? -7.170 -3.769 13.188 1.00 34.78 100 ALA A O 1
ATOM 740 N N . VAL A 1 101 ? -6.623 -1.769 13.986 1.00 35.84 101 VAL A N 1
ATOM 741 C CA . VAL A 1 101 ? -6.374 -1.177 12.663 1.00 35.84 101 VAL A CA 1
ATOM 742 C C . VAL A 1 101 ? -5.012 -1.568 12.118 1.00 35.84 101 VAL A C 1
ATOM 744 O O . VAL A 1 101 ? -4.867 -1.763 10.911 1.00 35.84 101 VAL A O 1
ATOM 747 N N . ALA A 1 102 ? -4.000 -1.701 12.976 1.00 38.53 102 ALA A N 1
ATOM 748 C CA . ALA A 1 102 ? -2.742 -2.321 12.585 1.00 38.53 102 ALA A CA 1
ATOM 749 C C . ALA A 1 102 ? -2.985 -3.773 12.173 1.00 38.53 102 ALA A C 1
ATOM 751 O O . ALA A 1 102 ? -2.412 -4.211 11.184 1.00 38.53 102 ALA A O 1
ATOM 752 N N . GLU A 1 103 ? -3.873 -4.492 12.855 1.00 36.69 103 GLU A N 1
ATOM 753 C CA . GLU A 1 103 ? -4.281 -5.842 12.499 1.00 36.69 103 GLU A CA 1
ATOM 754 C C . GLU A 1 103 ? -4.981 -5.881 11.147 1.00 36.69 103 GLU A C 1
ATOM 756 O O . GLU A 1 103 ? -4.574 -6.659 10.290 1.00 36.69 103 GLU A O 1
ATOM 761 N N . TRP A 1 104 ? -5.922 -4.975 10.881 1.00 37.09 104 TRP A N 1
ATOM 762 C CA . TRP A 1 104 ? -6.525 -4.835 9.558 1.00 37.09 104 TRP A CA 1
ATOM 763 C C . TRP A 1 104 ? -5.487 -4.494 8.470 1.00 37.09 104 TRP A C 1
ATOM 765 O O . TRP A 1 104 ? -5.481 -5.106 7.402 1.00 37.09 104 TRP A O 1
ATOM 775 N N . LYS A 1 105 ? -4.536 -3.585 8.742 1.00 36.25 105 LYS A N 1
ATOM 776 C CA . LYS A 1 105 ? -3.439 -3.234 7.813 1.00 36.25 105 LYS A CA 1
ATOM 777 C C . LYS A 1 105 ? -2.437 -4.380 7.602 1.00 36.25 105 LYS A C 1
ATOM 779 O O . LYS A 1 105 ? -1.858 -4.467 6.516 1.00 36.25 105 LYS A O 1
ATOM 784 N N . ARG A 1 106 ? -2.245 -5.261 8.596 1.00 41.28 106 ARG A N 1
ATOM 785 C CA . ARG A 1 106 ? -1.420 -6.483 8.515 1.00 41.28 106 ARG A CA 1
ATOM 786 C C . ARG A 1 106 ? -2.016 -7.512 7.537 1.00 41.28 106 ARG A C 1
ATOM 788 O O . ARG A 1 106 ? -1.258 -8.227 6.894 1.00 41.28 106 ARG A O 1
ATOM 795 N N . ARG A 1 107 ? -3.339 -7.512 7.309 1.00 45.16 107 ARG A N 1
ATOM 796 C CA . ARG A 1 107 ? -4.087 -8.491 6.477 1.00 45.16 107 ARG A CA 1
ATOM 797 C C . ARG A 1 107 ? -3.851 -8.447 4.957 1.00 45.16 107 ARG A C 1
ATOM 799 O O . ARG A 1 107 ? -4.632 -9.046 4.235 1.00 45.16 107 ARG A O 1
ATOM 806 N N . ARG A 1 108 ? -2.855 -7.745 4.387 1.00 37.69 108 ARG A N 1
ATOM 807 C CA . ARG A 1 108 ? -2.830 -7.485 2.916 1.00 37.69 108 ARG A CA 1
ATOM 808 C C . ARG A 1 108 ? -1.553 -7.757 2.113 1.00 37.69 108 ARG A C 1
ATOM 810 O O . ARG A 1 108 ? -1.530 -7.361 0.951 1.00 37.69 108 ARG A O 1
ATOM 817 N N . ARG A 1 109 ? -0.499 -8.406 2.619 1.00 50.47 109 ARG A N 1
ATOM 818 C CA . ARG A 1 109 ? 0.731 -8.535 1.805 1.00 50.47 109 ARG A CA 1
ATOM 819 C C . ARG A 1 109 ? 1.468 -9.852 1.994 1.00 50.47 109 ARG A C 1
ATOM 821 O O . ARG A 1 109 ? 2.095 -10.017 3.023 1.00 50.47 109 ARG A O 1
ATOM 828 N N . GLU A 1 110 ? 1.484 -10.693 0.954 1.00 49.62 110 GLU A N 1
ATOM 829 C CA . GLU A 1 110 ? 2.416 -11.836 0.881 1.00 49.62 110 GLU A CA 1
ATOM 830 C C . GLU A 1 110 ? 2.835 -12.288 -0.540 1.00 49.62 110 GLU A C 1
ATOM 832 O O . GLU A 1 110 ? 3.735 -13.109 -0.668 1.00 49.62 110 GLU A O 1
ATOM 837 N N . VAL A 1 111 ? 2.312 -11.708 -1.636 1.00 58.38 111 VAL A N 1
ATOM 838 C CA . VAL A 1 111 ? 2.619 -12.188 -3.014 1.00 58.38 111 VAL A CA 1
ATOM 839 C C . VAL A 1 111 ? 3.563 -11.263 -3.807 1.00 58.38 111 VAL A C 1
ATOM 841 O O . VAL A 1 111 ? 3.693 -11.399 -5.012 1.00 58.38 111 VAL A O 1
ATOM 844 N N . PHE A 1 112 ? 4.254 -10.300 -3.189 1.00 77.62 112 PHE A N 1
ATOM 845 C CA . PHE A 1 112 ? 4.968 -9.248 -3.946 1.00 77.62 112 PHE A CA 1
ATOM 846 C C . PHE A 1 112 ? 6.309 -9.680 -4.578 1.00 77.62 112 PHE A C 1
ATOM 848 O O . PHE A 1 112 ? 6.628 -9.265 -5.691 1.00 77.62 112 PHE A O 1
ATOM 855 N N . VAL A 1 113 ? 7.099 -10.515 -3.894 1.00 89.56 113 VAL A N 1
ATOM 856 C CA . VAL A 1 113 ? 8.477 -10.856 -4.312 1.00 89.56 113 VAL A CA 1
ATOM 857 C C . VAL A 1 113 ? 8.563 -11.618 -5.643 1.00 89.56 113 VAL A C 1
ATOM 859 O O . VAL A 1 113 ? 9.394 -11.228 -6.468 1.00 89.56 113 VAL A O 1
ATOM 862 N N . PRO A 1 114 ? 7.721 -12.636 -5.922 1.00 92.06 114 PRO A N 1
ATOM 863 C CA . PRO A 1 114 ? 7.767 -13.341 -7.204 1.00 92.06 114 PRO A CA 1
ATOM 864 C C . PRO A 1 114 ? 7.593 -12.401 -8.402 1.00 92.06 114 PRO A C 1
ATOM 866 O O . PRO A 1 114 ? 8.340 -12.495 -9.375 1.00 92.06 114 PRO A O 1
ATOM 869 N N . TRP A 1 115 ? 6.674 -11.433 -8.308 1.00 91.81 115 TRP A N 1
ATOM 870 C CA . TRP A 1 115 ? 6.423 -10.459 -9.374 1.00 91.81 115 TRP A CA 1
ATOM 871 C C . TRP A 1 115 ? 7.628 -9.566 -9.658 1.00 91.81 115 TRP A C 1
ATOM 873 O O . TRP A 1 115 ? 7.916 -9.289 -10.821 1.00 91.81 115 TRP A O 1
ATOM 883 N N . LEU A 1 116 ? 8.372 -9.148 -8.631 1.00 93.69 116 LEU A N 1
ATOM 884 C CA . LEU A 1 116 ? 9.587 -8.366 -8.847 1.00 93.69 116 LEU A CA 1
ATOM 885 C C . LEU A 1 116 ? 10.649 -9.170 -9.607 1.00 93.69 116 LEU A C 1
ATOM 887 O O . LEU A 1 116 ? 11.273 -8.636 -10.523 1.00 93.69 116 LEU A O 1
ATOM 891 N N . PHE A 1 117 ? 10.813 -10.461 -9.306 1.00 95.62 117 PHE A N 1
ATOM 892 C CA . PHE A 1 117 ? 11.719 -11.318 -10.075 1.00 95.62 117 PHE A CA 1
ATOM 893 C C . PHE A 1 117 ? 11.236 -11.558 -11.512 1.00 95.62 117 PHE A C 1
ATOM 895 O O . PHE A 1 117 ? 12.071 -11.631 -12.412 1.00 95.62 117 PHE A O 1
ATOM 902 N N . VAL A 1 118 ? 9.919 -11.589 -11.767 1.00 95.25 118 VAL A N 1
ATOM 903 C CA . VAL A 1 118 ? 9.381 -11.577 -13.143 1.00 95.25 118 VAL A CA 1
ATOM 904 C C . VAL A 1 118 ? 9.778 -10.291 -13.870 1.00 95.25 118 VAL A C 1
ATOM 906 O O . VAL A 1 118 ? 10.190 -10.351 -15.027 1.00 95.25 118 VAL A O 1
ATOM 909 N N . VAL A 1 119 ? 9.719 -9.131 -13.207 1.00 94.69 119 VAL A N 1
ATOM 910 C CA . VAL A 1 119 ? 10.172 -7.857 -13.793 1.00 94.69 119 VAL A CA 1
ATOM 911 C C . VAL A 1 119 ? 11.668 -7.907 -14.119 1.00 94.69 119 VAL A C 1
ATOM 913 O O . VAL A 1 119 ? 12.052 -7.509 -15.220 1.00 94.69 119 VAL A O 1
ATOM 916 N N . VAL A 1 120 ? 12.506 -8.433 -13.216 1.00 96.06 120 VAL A N 1
ATOM 917 C CA . VAL A 1 120 ? 13.950 -8.620 -13.457 1.00 96.06 120 VAL A CA 1
ATOM 918 C C . VAL A 1 120 ? 14.182 -9.523 -14.671 1.00 96.06 120 VAL A C 1
ATOM 920 O O . VAL A 1 120 ? 14.912 -9.139 -15.584 1.00 96.06 120 VAL A O 1
ATOM 923 N N . LEU A 1 121 ? 13.514 -10.680 -14.729 1.00 95.12 121 LEU A N 1
ATOM 924 C CA . LEU A 1 121 ? 13.600 -11.611 -15.855 1.00 95.12 121 LEU A CA 1
ATOM 925 C C . LEU A 1 121 ? 13.168 -10.955 -17.171 1.00 95.12 121 LEU A C 1
ATOM 927 O O . LEU A 1 121 ? 13.873 -11.064 -18.171 1.00 95.12 121 LEU A O 1
ATOM 931 N N . ALA A 1 122 ? 12.041 -10.240 -17.183 1.00 93.00 122 ALA A N 1
ATOM 932 C CA . ALA A 1 122 ? 11.539 -9.569 -18.377 1.00 93.00 122 ALA A CA 1
ATOM 933 C C . ALA A 1 122 ? 12.561 -8.562 -18.933 1.00 93.00 122 ALA A C 1
ATOM 935 O O . ALA A 1 122 ? 12.810 -8.532 -20.139 1.00 93.00 122 ALA A O 1
ATOM 936 N N . HIS A 1 123 ? 13.207 -7.781 -18.064 1.00 92.62 123 HIS A N 1
ATOM 937 C CA . HIS A 1 123 ? 14.269 -6.854 -18.462 1.00 92.62 123 HIS A CA 1
ATOM 938 C C . HIS A 1 123 ? 15.528 -7.586 -18.940 1.00 92.62 123 HIS A C 1
ATOM 940 O O . HIS A 1 123 ? 16.128 -7.178 -19.937 1.00 92.62 123 HIS A O 1
ATOM 946 N N . GLY A 1 124 ? 15.885 -8.702 -18.305 1.00 92.00 124 GLY A N 1
ATOM 947 C CA . GLY A 1 124 ? 16.997 -9.550 -18.727 1.00 92.00 124 GLY A CA 1
ATOM 948 C C . GLY A 1 124 ? 16.787 -10.135 -20.122 1.00 92.00 124 GLY A C 1
ATOM 949 O O . GLY A 1 124 ? 17.689 -10.083 -20.963 1.00 92.00 124 GLY A O 1
ATOM 950 N N . LEU A 1 125 ? 15.577 -10.610 -20.425 1.00 90.12 125 LEU A N 1
ATOM 951 C CA . LEU A 1 125 ? 15.211 -11.116 -21.751 1.00 90.12 125 LEU A CA 1
ATOM 952 C C . LEU A 1 125 ? 15.289 -10.021 -22.826 1.00 90.12 125 LEU A C 1
ATOM 954 O O . LEU A 1 125 ? 15.686 -10.296 -23.960 1.00 90.12 125 LEU A O 1
ATOM 958 N N . ILE A 1 126 ? 14.974 -8.768 -22.477 1.00 87.69 126 ILE A N 1
ATOM 959 C CA . ILE A 1 126 ? 15.147 -7.618 -23.380 1.00 87.69 126 ILE A CA 1
ATOM 960 C C . ILE A 1 126 ? 16.628 -7.407 -23.714 1.00 87.69 126 ILE A C 1
ATOM 962 O O . ILE A 1 126 ? 16.958 -7.218 -24.887 1.00 87.69 126 ILE A O 1
ATOM 966 N N . VAL A 1 127 ? 17.516 -7.461 -22.715 1.00 86.75 127 VAL A N 1
ATOM 967 C CA . VAL A 1 127 ? 18.968 -7.334 -22.926 1.00 86.75 127 VAL A CA 1
ATOM 968 C C . VAL A 1 127 ? 19.495 -8.496 -23.766 1.00 86.75 127 VAL A C 1
ATOM 970 O O . VAL A 1 127 ? 20.226 -8.264 -24.729 1.00 86.75 127 VAL A O 1
ATOM 973 N N . GLN A 1 128 ? 19.074 -9.729 -23.478 1.00 86.19 128 GLN A N 1
ATOM 974 C CA . GLN A 1 128 ? 19.469 -10.903 -24.258 1.00 86.19 128 GLN A CA 1
ATOM 975 C C . GLN A 1 128 ? 19.036 -10.787 -25.722 1.00 86.19 128 GLN A C 1
ATOM 977 O 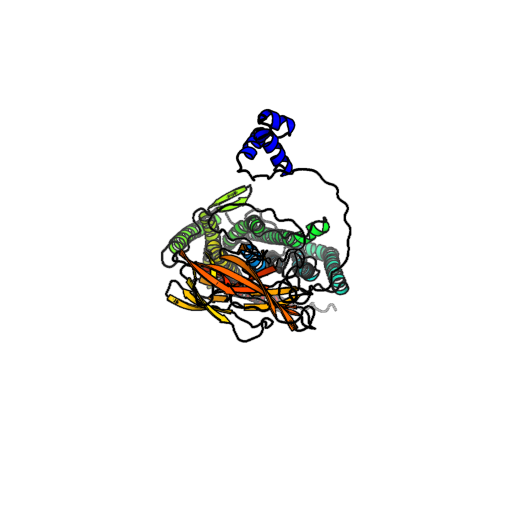O . GLN A 1 128 ? 19.845 -11.028 -26.618 1.00 86.19 128 GLN A O 1
ATOM 982 N N . ALA A 1 129 ? 17.802 -10.353 -25.990 1.00 82.75 129 ALA A N 1
ATOM 983 C CA . ALA A 1 129 ? 17.318 -10.152 -27.354 1.00 82.75 129 ALA A CA 1
ATOM 984 C C . ALA A 1 129 ? 18.076 -9.041 -28.107 1.00 82.75 129 ALA A C 1
ATOM 986 O O . ALA A 1 129 ? 18.206 -9.109 -29.332 1.00 82.75 129 ALA A O 1
ATOM 987 N N . ALA A 1 130 ? 18.565 -8.021 -27.394 1.00 80.56 130 ALA A N 1
ATOM 988 C CA . ALA A 1 130 ? 19.275 -6.886 -27.978 1.00 80.56 130 ALA A CA 1
ATOM 989 C C . ALA A 1 130 ? 20.780 -7.141 -28.186 1.00 80.56 130 ALA A C 1
ATOM 991 O O . ALA A 1 130 ? 21.331 -6.699 -29.191 1.00 80.56 130 ALA A O 1
ATOM 992 N N . ARG A 1 131 ? 21.446 -7.832 -27.249 1.00 79.88 131 ARG A N 1
ATOM 993 C CA . ARG A 1 131 ? 22.918 -7.961 -27.191 1.00 79.88 131 ARG A CA 1
ATOM 994 C C . ARG A 1 131 ? 23.445 -9.390 -27.323 1.00 79.88 131 ARG A C 1
ATOM 996 O O . ARG A 1 131 ? 24.657 -9.564 -27.380 1.00 79.88 131 ARG A O 1
ATOM 1003 N N . ARG A 1 132 ? 22.561 -10.398 -27.370 1.00 78.88 132 ARG A N 1
ATOM 1004 C CA . ARG A 1 132 ? 22.906 -11.837 -27.377 1.00 78.88 132 ARG A CA 1
ATOM 1005 C C . ARG A 1 132 ? 23.813 -12.256 -26.208 1.00 78.88 132 ARG A C 1
ATOM 1007 O O . ARG A 1 132 ? 24.641 -13.142 -26.343 1.00 78.88 132 ARG A O 1
ATOM 1014 N N . LYS A 1 133 ? 23.646 -11.613 -25.053 1.00 77.12 133 LYS A N 1
ATOM 1015 C CA . LYS A 1 133 ? 24.342 -11.916 -23.792 1.00 77.12 133 LYS A CA 1
ATOM 1016 C C . LYS A 1 133 ? 23.332 -12.353 -22.723 1.00 77.12 133 LYS A C 1
ATOM 1018 O O . LYS A 1 133 ? 22.130 -12.311 -22.967 1.00 77.12 133 LYS A O 1
ATOM 1023 N N . TRP A 1 134 ? 23.807 -12.711 -21.527 1.00 78.88 134 TRP A N 1
ATOM 1024 C CA . TRP A 1 134 ? 22.980 -12.948 -20.327 1.00 78.88 134 TRP A CA 1
ATOM 1025 C C . TRP A 1 134 ? 22.073 -14.184 -20.359 1.00 78.88 134 TRP A C 1
ATOM 1027 O O . TRP A 1 134 ? 21.234 -14.340 -19.476 1.00 78.88 134 TRP A O 1
ATOM 1037 N N . ALA A 1 135 ? 22.252 -15.102 -21.313 1.00 82.06 135 ALA A N 1
ATOM 1038 C CA . ALA A 1 135 ? 21.436 -16.317 -21.385 1.00 82.06 135 ALA A CA 1
ATOM 1039 C C . ALA A 1 135 ? 21.514 -17.157 -20.096 1.00 82.06 135 ALA A C 1
ATOM 1041 O O . ALA A 1 135 ? 20.488 -17.628 -19.616 1.00 82.06 135 ALA A O 1
ATOM 1042 N N . GLY A 1 136 ? 22.704 -17.275 -19.492 1.00 81.75 136 GLY A N 1
ATOM 1043 C CA . GLY A 1 136 ? 22.876 -17.948 -18.199 1.00 81.75 136 GLY A CA 1
ATOM 1044 C C . GLY A 1 136 ? 22.110 -17.259 -17.069 1.00 81.75 136 GLY A C 1
ATOM 1045 O O . GLY A 1 136 ? 21.332 -17.896 -16.365 1.00 81.75 136 GLY A O 1
ATOM 1046 N N . THR A 1 137 ? 22.261 -15.939 -16.942 1.00 86.62 137 THR A N 1
ATOM 1047 C CA . THR A 1 137 ? 21.545 -15.140 -15.936 1.00 86.62 137 THR A CA 1
ATOM 1048 C C . THR A 1 137 ? 20.031 -15.221 -16.117 1.00 86.62 137 THR A C 1
ATOM 1050 O O . THR A 1 137 ? 19.310 -15.384 -15.140 1.00 86.62 137 THR A O 1
ATOM 1053 N N . ASN A 1 138 ? 19.534 -15.164 -17.351 1.00 89.44 138 ASN A N 1
ATOM 1054 C CA . ASN A 1 138 ? 18.103 -15.255 -17.629 1.00 89.44 138 ASN A CA 1
ATOM 1055 C C . ASN A 1 138 ? 17.550 -16.660 -17.401 1.00 89.44 138 ASN A C 1
ATOM 1057 O O . ASN A 1 138 ? 16.419 -16.790 -16.949 1.00 89.44 138 ASN A O 1
ATOM 1061 N N . LEU A 1 139 ? 18.339 -17.705 -17.660 1.00 87.06 139 LEU A N 1
ATOM 1062 C CA . LEU A 1 139 ? 17.956 -19.069 -17.313 1.00 87.06 139 LEU A CA 1
ATOM 1063 C C . LEU A 1 139 ? 17.827 -19.232 -15.794 1.00 87.06 139 LEU A C 1
ATOM 1065 O O . LEU A 1 139 ? 16.843 -19.801 -15.328 1.00 87.06 139 LEU A O 1
ATOM 1069 N N . PHE A 1 140 ? 18.772 -18.680 -15.024 1.00 88.56 140 PHE A N 1
ATOM 1070 C CA . PHE A 1 140 ? 18.665 -18.629 -13.566 1.00 88.56 140 PHE A CA 1
ATOM 1071 C C . PHE A 1 140 ? 17.394 -17.883 -13.133 1.00 88.56 140 PHE A C 1
ATOM 1073 O O . PHE A 1 140 ? 16.560 -18.413 -12.400 1.00 88.56 140 PHE A O 1
ATOM 1080 N N . LEU A 1 141 ? 17.200 -16.669 -13.653 1.00 90.62 141 LEU A N 1
ATOM 1081 C CA . LEU A 1 141 ? 16.026 -15.842 -13.373 1.00 90.62 141 LEU A CA 1
ATOM 1082 C C . LEU A 1 141 ? 14.711 -16.468 -13.861 1.00 90.62 141 LEU A C 1
ATOM 1084 O O . LEU A 1 141 ? 13.658 -16.060 -13.392 1.00 90.62 141 LEU A O 1
ATOM 1088 N N . GLY A 1 142 ? 14.746 -17.453 -14.760 1.00 90.62 142 GLY A N 1
ATOM 1089 C CA . GLY A 1 142 ? 13.571 -18.201 -15.207 1.00 90.62 142 GLY A CA 1
ATOM 1090 C C . GLY A 1 142 ? 12.942 -19.049 -14.100 1.00 90.62 142 GLY A C 1
ATOM 1091 O O . GLY A 1 142 ? 11.721 -19.150 -14.031 1.00 90.62 142 GLY A O 1
ATOM 1092 N N . GLY A 1 143 ? 13.758 -19.620 -13.206 1.00 90.88 143 GLY A N 1
ATOM 1093 C CA . GLY A 1 143 ? 13.266 -20.434 -12.088 1.00 90.88 143 GLY A CA 1
ATOM 1094 C C . GLY A 1 143 ? 12.966 -19.644 -10.817 1.00 90.88 143 GLY A C 1
ATOM 1095 O O . GLY A 1 143 ? 12.083 -20.028 -10.053 1.00 90.88 143 GLY A O 1
ATOM 1096 N N . VAL A 1 144 ? 13.655 -18.523 -10.582 1.00 93.25 144 VAL A N 1
ATOM 1097 C CA . VAL A 1 144 ? 13.539 -17.754 -9.326 1.00 93.25 144 VAL A CA 1
ATOM 1098 C C . VAL A 1 144 ? 12.103 -17.291 -9.008 1.00 93.25 144 VAL A C 1
ATOM 1100 O O . VAL A 1 144 ? 11.685 -17.468 -7.861 1.00 93.25 144 VAL A O 1
ATOM 1103 N N . PRO A 1 145 ? 11.301 -16.746 -9.949 1.00 93.75 145 PRO A N 1
ATOM 1104 C CA . PRO A 1 145 ? 9.906 -16.394 -9.682 1.00 93.75 145 PRO A CA 1
ATOM 1105 C C . PRO A 1 145 ? 9.073 -17.580 -9.194 1.00 93.75 145 PRO A C 1
ATOM 1107 O O . PRO A 1 145 ? 8.317 -17.451 -8.236 1.00 93.75 145 PRO A O 1
ATOM 1110 N N . PHE A 1 146 ? 9.246 -18.750 -9.812 1.00 92.25 146 PHE A N 1
ATOM 1111 C CA . PHE A 1 146 ? 8.539 -19.962 -9.411 1.00 92.25 146 PHE A CA 1
ATOM 1112 C C . PHE A 1 146 ? 8.980 -20.428 -8.019 1.00 92.25 146 PHE A C 1
ATOM 1114 O O . PHE A 1 146 ? 8.142 -20.643 -7.149 1.00 92.25 146 PHE A O 1
ATOM 1121 N N . LEU A 1 147 ? 10.289 -20.499 -7.762 1.00 94.00 147 LEU A N 1
ATOM 1122 C CA . LEU A 1 147 ? 10.814 -20.903 -6.454 1.00 94.00 147 LEU A CA 1
ATOM 1123 C C . LEU A 1 147 ? 10.354 -19.963 -5.332 1.00 94.00 147 LEU A C 1
ATOM 1125 O O . LEU A 1 147 ? 9.944 -20.417 -4.266 1.00 94.00 147 LEU A O 1
ATOM 1129 N N . THR A 1 148 ? 10.372 -18.652 -5.575 1.00 92.12 148 THR A N 1
ATOM 1130 C CA . THR A 1 148 ? 9.894 -17.658 -4.602 1.00 92.12 148 THR A CA 1
ATOM 1131 C C . THR A 1 148 ? 8.379 -17.704 -4.409 1.00 92.12 148 THR A C 1
ATOM 1133 O O . THR A 1 148 ? 7.912 -17.442 -3.302 1.00 92.12 148 THR A O 1
ATOM 1136 N N . PHE A 1 149 ? 7.605 -18.086 -5.429 1.00 91.00 149 PHE A N 1
ATOM 1137 C CA . PHE A 1 149 ? 6.166 -18.334 -5.306 1.00 91.00 149 PHE A CA 1
ATOM 1138 C C . PHE A 1 149 ? 5.866 -19.564 -4.438 1.00 91.00 149 PHE A C 1
ATOM 1140 O O . PHE A 1 149 ? 5.046 -19.484 -3.521 1.00 91.00 149 PHE A O 1
ATOM 1147 N N . VAL A 1 150 ? 6.560 -20.684 -4.671 1.00 90.25 150 VAL A N 1
ATOM 1148 C CA . VAL A 1 150 ? 6.423 -21.896 -3.843 1.00 90.25 150 VAL A CA 1
ATOM 1149 C C . VAL A 1 150 ? 6.850 -21.606 -2.403 1.00 90.25 150 VAL A C 1
ATOM 1151 O O . VAL A 1 150 ? 6.156 -21.988 -1.463 1.00 90.25 150 VAL A O 1
ATOM 1154 N N . TYR A 1 151 ? 7.940 -20.854 -2.215 1.00 89.12 151 TYR A N 1
ATOM 1155 C CA . TYR A 1 151 ? 8.388 -20.412 -0.895 1.00 89.12 151 TYR A CA 1
ATOM 1156 C C . TYR A 1 151 ? 7.358 -19.522 -0.185 1.00 89.12 151 TYR A C 1
ATOM 1158 O O . TYR A 1 151 ? 7.047 -19.760 0.981 1.00 89.12 151 TYR A O 1
ATOM 1166 N N . GLY A 1 152 ? 6.789 -18.532 -0.880 1.00 85.81 152 GLY A N 1
ATOM 1167 C CA . GLY A 1 152 ? 5.718 -17.692 -0.340 1.00 85.81 152 GLY A CA 1
ATOM 1168 C C . GLY A 1 152 ? 4.490 -18.514 0.054 1.00 85.81 152 GLY A C 1
ATOM 1169 O O . GLY A 1 152 ? 3.959 -18.345 1.147 1.00 85.81 152 GLY A O 1
ATOM 1170 N N . THR A 1 153 ? 4.101 -19.481 -0.781 1.00 84.12 153 THR A N 1
ATOM 1171 C CA . THR A 1 153 ? 3.003 -20.412 -0.477 1.00 84.12 153 THR A CA 1
ATOM 1172 C C . THR A 1 153 ? 3.291 -21.199 0.799 1.00 84.12 153 THR A C 1
ATOM 1174 O O . THR A 1 153 ? 2.441 -21.242 1.686 1.00 84.12 153 THR A O 1
ATOM 1177 N N . TYR A 1 154 ? 4.503 -21.746 0.940 1.00 84.75 154 TYR A N 1
ATOM 1178 C CA . TYR A 1 154 ? 4.932 -22.422 2.164 1.00 84.75 154 TYR A CA 1
ATOM 1179 C C . TYR A 1 154 ? 4.826 -21.507 3.387 1.00 84.75 154 TYR A C 1
ATOM 1181 O O . TYR A 1 154 ? 4.184 -21.895 4.357 1.00 84.75 154 TYR A O 1
ATOM 1189 N N . LEU A 1 155 ? 5.353 -20.278 3.324 1.00 80.75 155 LEU A N 1
ATOM 1190 C CA . LEU A 1 155 ? 5.244 -19.307 4.420 1.00 80.75 155 LEU A CA 1
ATOM 1191 C C . LEU A 1 155 ? 3.787 -19.073 4.856 1.00 80.75 155 LEU A C 1
ATOM 1193 O O . LEU A 1 155 ? 3.497 -19.101 6.050 1.00 80.75 155 LEU A O 1
ATOM 1197 N N . THR A 1 156 ? 2.878 -18.890 3.894 1.00 76.25 156 THR A N 1
ATOM 1198 C CA . THR A 1 156 ? 1.458 -18.574 4.148 1.00 76.25 156 THR A CA 1
ATOM 1199 C C . THR A 1 156 ? 0.611 -19.778 4.582 1.00 76.25 156 THR A C 1
ATOM 1201 O O . THR A 1 156 ? -0.477 -19.604 5.113 1.00 76.25 156 THR A O 1
ATOM 1204 N N . ARG A 1 157 ? 1.048 -21.018 4.323 1.00 76.56 157 ARG A N 1
ATOM 1205 C CA . ARG A 1 157 ? 0.226 -22.227 4.544 1.00 76.56 157 ARG A CA 1
ATOM 1206 C C . ARG A 1 157 ? 0.790 -23.188 5.584 1.00 76.56 157 ARG A C 1
ATOM 1208 O O . ARG A 1 157 ? 0.078 -24.085 6.020 1.00 76.56 157 ARG A O 1
ATOM 1215 N N . SER A 1 158 ? 2.044 -23.026 6.003 1.00 72.88 158 SER A N 1
ATOM 1216 C CA . SER A 1 158 ? 2.709 -23.975 6.905 1.00 72.88 158 SER A CA 1
ATOM 1217 C C . SER A 1 158 ? 2.393 -23.785 8.394 1.00 72.88 158 SER A C 1
ATOM 1219 O O . SER A 1 158 ? 3.029 -24.437 9.225 1.00 72.88 158 SER A O 1
ATOM 1221 N N . GLY A 1 159 ? 1.525 -22.840 8.754 1.00 67.50 159 GLY A N 1
ATOM 1222 C CA . GLY A 1 159 ? 1.260 -22.471 10.148 1.00 67.50 159 GLY A CA 1
ATOM 1223 C C . GLY A 1 159 ? 2.358 -21.625 10.818 1.00 67.50 159 GLY A C 1
ATOM 1224 O O . GLY A 1 159 ? 2.225 -21.158 11.945 1.00 67.50 159 GLY A O 1
ATOM 1225 N N . LEU A 1 160 ? 3.489 -21.392 10.133 1.00 67.88 160 LEU A N 1
ATOM 1226 C CA . LEU A 1 160 ? 4.636 -20.663 10.706 1.00 67.88 160 LEU A CA 1
ATOM 1227 C C . LEU A 1 160 ? 4.329 -19.186 10.947 1.00 67.88 160 LEU A C 1
ATOM 1229 O O . LEU A 1 160 ? 4.995 -18.535 11.753 1.00 67.88 160 LEU A O 1
ATOM 1233 N N . LEU A 1 161 ? 3.347 -18.660 10.221 1.00 65.25 161 LEU A N 1
ATOM 1234 C CA . LEU A 1 161 ? 2.920 -17.285 10.339 1.00 65.25 161 LEU A CA 1
ATOM 1235 C C . LEU A 1 161 ? 1.614 -17.125 11.132 1.00 65.25 161 LEU A C 1
ATOM 1237 O O . LEU A 1 161 ? 1.168 -15.998 11.241 1.00 65.25 161 LEU A O 1
ATOM 1241 N N . ASP A 1 162 ? 1.023 -18.154 11.746 1.00 59.78 162 ASP A N 1
ATOM 1242 C CA . ASP A 1 162 ? -0.301 -18.038 12.405 1.00 59.78 162 ASP A CA 1
ATOM 1243 C C . ASP A 1 162 ? -0.367 -16.960 13.492 1.00 59.78 162 ASP A C 1
ATOM 1245 O O . ASP A 1 162 ? -1.390 -16.315 13.701 1.00 59.78 162 ASP A O 1
ATOM 1249 N N . LYS A 1 163 ? 0.758 -16.727 14.176 1.00 54.62 163 LYS A N 1
ATOM 1250 C CA . LYS A 1 163 ? 0.870 -15.715 15.236 1.00 54.62 163 LYS A CA 1
ATOM 1251 C C . LYS A 1 163 ? 1.218 -14.315 14.715 1.00 54.62 163 LYS A C 1
ATOM 1253 O O . LYS A 1 163 ? 1.258 -13.368 15.496 1.00 54.62 163 LYS A O 1
ATOM 1258 N N . VAL A 1 164 ? 1.551 -14.177 13.428 1.00 54.38 164 VAL A N 1
ATOM 1259 C CA . VAL A 1 164 ? 2.302 -13.020 12.906 1.00 54.38 164 VAL A CA 1
ATOM 1260 C C . VAL A 1 164 ? 1.770 -12.482 11.571 1.00 54.38 164 VAL A C 1
ATOM 1262 O O . VAL A 1 164 ? 1.828 -11.273 11.334 1.00 54.38 164 VAL A O 1
ATOM 1265 N N . SER A 1 165 ? 1.255 -13.355 10.708 1.00 50.03 165 SER A N 1
ATOM 1266 C CA . SER A 1 165 ? 0.556 -13.035 9.469 1.00 50.03 165 SER A CA 1
ATOM 1267 C C . SER A 1 165 ? -0.896 -13.457 9.546 1.00 50.03 165 SER A C 1
ATOM 1269 O O . SER A 1 165 ? -1.242 -14.536 10.015 1.00 50.03 165 SER A O 1
ATOM 1271 N N . ASN A 1 166 ? -1.724 -12.618 8.943 1.00 45.66 166 ASN A N 1
ATOM 1272 C CA . ASN A 1 166 ? -3.152 -12.823 8.821 1.00 45.66 166 ASN A CA 1
ATOM 1273 C C . ASN A 1 166 ? -3.535 -13.425 7.447 1.00 45.66 166 ASN A C 1
ATOM 1275 O O . ASN A 1 166 ? -4.717 -13.482 7.125 1.00 45.66 166 ASN A O 1
ATOM 1279 N N . HIS A 1 167 ? -2.548 -13.813 6.622 1.00 45.06 167 HIS A N 1
ATOM 1280 C CA . HIS A 1 167 ? -2.711 -14.669 5.429 1.00 45.06 167 HIS A CA 1
ATOM 1281 C C . HIS A 1 167 ? -2.317 -16.118 5.696 1.00 45.06 167 HIS A C 1
ATOM 1283 O O . HIS A 1 167 ? -2.298 -16.933 4.772 1.00 45.06 167 HIS A O 1
ATOM 1289 N N . SER A 1 168 ? -2.025 -16.446 6.955 1.00 46.06 168 SER A N 1
ATOM 1290 C CA . SER A 1 168 ? -2.097 -17.823 7.399 1.00 46.06 168 SER A CA 1
ATOM 1291 C C . SER A 1 168 ? -3.540 -18.297 7.239 1.00 46.06 168 SER A C 1
ATOM 1293 O O . SER A 1 168 ? -4.443 -17.975 8.007 1.00 46.06 168 SER A O 1
ATOM 1295 N N . PHE A 1 169 ? -3.808 -18.992 6.141 1.00 44.66 169 PHE A N 1
ATOM 1296 C CA . PHE A 1 169 ? -5.048 -19.746 6.033 1.00 44.66 169 PHE A CA 1
ATOM 1297 C C . PHE A 1 169 ? -5.006 -20.889 7.052 1.00 44.66 169 PHE A C 1
ATOM 1299 O O . PHE A 1 169 ? -3.917 -21.236 7.508 1.00 44.66 169 PHE A O 1
ATOM 1306 N N . ALA A 1 170 ? -6.171 -21.474 7.365 1.00 48.03 170 ALA A N 1
ATOM 1307 C CA . ALA A 1 170 ? -6.305 -22.644 8.238 1.00 48.03 170 ALA A CA 1
ATOM 1308 C C . ALA A 1 170 ? -5.085 -23.566 8.115 1.00 48.03 170 ALA A C 1
ATOM 1310 O O . ALA A 1 170 ? -4.714 -23.940 6.995 1.00 48.03 170 ALA A O 1
ATOM 1311 N N . THR A 1 171 ? -4.445 -23.855 9.250 1.00 57.22 171 THR A N 1
ATOM 1312 C CA . THR A 1 171 ? -3.222 -24.654 9.308 1.00 57.22 171 THR A CA 1
ATOM 1313 C C . THR A 1 171 ? -3.418 -25.911 8.490 1.00 57.22 171 THR A C 1
ATOM 1315 O O . THR A 1 171 ? -4.325 -26.695 8.773 1.00 57.22 171 THR A O 1
ATOM 1318 N N . MET A 1 172 ? -2.602 -26.072 7.447 1.00 66.69 172 MET A N 1
ATOM 1319 C CA . MET A 1 172 ? -2.587 -27.320 6.701 1.00 66.69 172 MET A CA 1
ATOM 1320 C C . MET A 1 172 ? -2.273 -28.459 7.661 1.00 66.69 172 MET A C 1
ATOM 1322 O O . MET A 1 172 ? -1.393 -28.320 8.514 1.00 66.69 172 MET A O 1
ATOM 1326 N N . ASP A 1 173 ? -2.968 -29.575 7.460 1.00 78.31 173 ASP A N 1
ATOM 1327 C CA . ASP A 1 173 ? -2.641 -30.837 8.106 1.00 78.31 173 ASP A CA 1
ATOM 1328 C C . ASP A 1 173 ? -1.139 -31.153 7.974 1.00 78.31 173 ASP A C 1
ATOM 1330 O O . ASP A 1 173 ? -0.469 -30.764 7.003 1.00 78.31 173 ASP A O 1
ATOM 1334 N N . ASP A 1 174 ? -0.603 -31.857 8.966 1.00 77.38 174 ASP A N 1
ATOM 1335 C CA . ASP A 1 174 ? 0.821 -32.150 9.092 1.00 77.38 174 ASP A CA 1
ATOM 1336 C C . ASP A 1 174 ? 1.374 -32.873 7.858 1.00 77.38 174 ASP A C 1
ATOM 1338 O O . ASP A 1 174 ? 2.482 -32.554 7.404 1.00 77.38 174 ASP A O 1
ATOM 1342 N N . HIS A 1 175 ? 0.579 -33.752 7.239 1.00 82.81 175 HIS A N 1
ATOM 1343 C CA . HIS A 1 175 ? 0.952 -34.434 6.004 1.00 82.81 175 HIS A CA 1
ATOM 1344 C C . HIS A 1 175 ? 1.028 -33.467 4.817 1.00 82.81 175 HIS A C 1
ATOM 1346 O O . HIS A 1 175 ? 2.027 -33.454 4.092 1.00 82.81 175 HIS A O 1
ATOM 1352 N N . ALA A 1 176 ? 0.023 -32.605 4.637 1.00 82.19 176 ALA A N 1
ATOM 1353 C CA . ALA A 1 176 ? -0.001 -31.618 3.554 1.00 82.19 176 ALA A CA 1
ATOM 1354 C C . ALA A 1 176 ? 1.170 -30.624 3.661 1.00 82.19 176 ALA A C 1
ATOM 1356 O O . ALA A 1 176 ? 1.827 -30.294 2.668 1.00 82.19 176 ALA A O 1
ATOM 1357 N N . ARG A 1 177 ? 1.493 -30.202 4.887 1.00 82.00 177 ARG A N 1
ATOM 1358 C CA . ARG A 1 177 ? 2.649 -29.351 5.187 1.00 82.00 177 ARG A CA 1
ATOM 1359 C C . ARG A 1 177 ? 3.980 -30.050 4.896 1.00 82.00 177 ARG A C 1
ATOM 1361 O O . ARG A 1 177 ? 4.903 -29.411 4.381 1.00 82.00 177 ARG A O 1
ATOM 1368 N N . GLY A 1 178 ? 4.082 -31.346 5.195 1.00 84.62 178 GLY A N 1
ATOM 1369 C CA . GLY A 1 178 ? 5.224 -32.187 4.832 1.00 84.62 178 GLY A CA 1
ATOM 1370 C C . GLY A 1 178 ? 5.431 -32.266 3.317 1.00 84.62 178 GLY A C 1
ATOM 1371 O O . GLY A 1 178 ? 6.536 -32.008 2.838 1.00 84.62 178 GLY A O 1
ATOM 1372 N N . ILE A 1 179 ? 4.359 -32.520 2.558 1.00 89.00 179 ILE A N 1
ATOM 1373 C CA . ILE A 1 179 ? 4.380 -32.573 1.086 1.00 89.00 179 ILE A CA 1
ATOM 1374 C C . ILE A 1 179 ? 4.832 -31.236 0.497 1.00 89.00 179 ILE A C 1
ATOM 1376 O O . ILE A 1 179 ? 5.728 -31.212 -0.343 1.00 89.00 179 ILE A O 1
ATOM 1380 N N . LEU A 1 180 ? 4.273 -30.111 0.956 1.00 88.75 180 LEU A N 1
ATOM 1381 C CA . LEU A 1 180 ? 4.648 -28.786 0.454 1.00 88.75 180 LEU A CA 1
ATOM 1382 C C . LEU A 1 180 ? 6.125 -28.462 0.728 1.00 88.75 180 LEU A C 1
ATOM 1384 O O . LEU A 1 180 ? 6.802 -27.874 -0.117 1.00 88.75 180 LEU A O 1
ATOM 1388 N N . LYS A 1 181 ? 6.648 -28.876 1.888 1.00 89.44 181 LYS A N 1
ATOM 1389 C CA . LYS A 1 181 ? 8.067 -28.730 2.234 1.00 89.44 181 LYS A CA 1
ATOM 1390 C C . LYS A 1 181 ? 8.961 -29.580 1.329 1.00 89.44 181 LYS A C 1
ATOM 1392 O O . LYS A 1 181 ? 9.952 -29.067 0.813 1.00 89.44 181 LYS A O 1
ATOM 1397 N N . LEU A 1 182 ? 8.607 -30.849 1.115 1.00 92.56 182 LEU A N 1
ATOM 1398 C CA . LEU A 1 182 ? 9.328 -31.743 0.205 1.00 92.56 182 LEU A CA 1
ATOM 1399 C C . LEU A 1 182 ? 9.292 -31.223 -1.232 1.00 92.56 182 LEU A C 1
ATOM 1401 O O . LEU A 1 182 ? 10.321 -31.217 -1.897 1.00 92.56 182 LEU A O 1
ATOM 1405 N N . PHE A 1 183 ? 8.146 -30.716 -1.685 1.00 93.62 183 PHE A N 1
ATOM 1406 C CA . PHE A 1 183 ? 8.002 -30.092 -2.995 1.00 93.62 183 PHE A CA 1
ATOM 1407 C C . PHE A 1 183 ? 8.882 -28.848 -3.134 1.00 93.62 183 PHE A C 1
ATOM 1409 O O . PHE A 1 183 ? 9.572 -28.708 -4.138 1.00 93.62 183 PHE A O 1
ATOM 1416 N N . LEU A 1 184 ? 8.923 -27.971 -2.125 1.00 92.81 184 LEU A N 1
ATOM 1417 C CA . LEU A 1 184 ? 9.804 -26.801 -2.124 1.00 92.81 184 LEU A CA 1
ATOM 1418 C C . LEU A 1 184 ? 11.284 -27.209 -2.212 1.00 92.81 184 LEU A C 1
ATOM 1420 O O . LEU A 1 184 ? 12.007 -26.698 -3.065 1.00 92.81 184 LEU A O 1
ATOM 1424 N N . ILE A 1 185 ? 11.732 -28.135 -1.357 1.00 94.00 185 ILE A N 1
ATOM 1425 C CA . ILE A 1 185 ? 13.123 -28.617 -1.349 1.00 94.00 185 ILE A CA 1
ATOM 1426 C C . ILE A 1 185 ? 13.454 -29.307 -2.677 1.00 94.00 185 ILE A C 1
ATOM 1428 O O . ILE A 1 185 ? 14.482 -29.011 -3.283 1.00 94.00 185 ILE A O 1
ATOM 1432 N N . GLY A 1 186 ? 12.564 -30.176 -3.158 1.00 95.69 186 GLY A N 1
ATOM 1433 C CA . GLY A 1 186 ? 12.701 -30.887 -4.425 1.00 95.69 186 GLY A CA 1
ATOM 1434 C C . GLY A 1 186 ? 12.747 -29.943 -5.624 1.00 95.69 186 GLY A C 1
ATOM 1435 O O . GLY A 1 186 ? 13.605 -30.105 -6.485 1.00 95.69 186 GLY A O 1
ATOM 1436 N N . ALA A 1 187 ? 11.902 -28.909 -5.658 1.00 94.25 187 ALA A N 1
ATOM 1437 C CA . ALA A 1 187 ? 11.907 -27.895 -6.710 1.00 94.25 187 ALA A CA 1
ATOM 1438 C C . ALA A 1 187 ? 13.218 -27.098 -6.724 1.00 94.25 187 ALA A C 1
ATOM 1440 O O . ALA A 1 187 ? 13.791 -26.886 -7.792 1.00 94.25 187 ALA A O 1
ATOM 1441 N N . VAL A 1 188 ? 13.725 -26.696 -5.552 1.00 94.75 188 VAL A N 1
ATOM 1442 C CA . VAL A 1 188 ? 15.021 -26.008 -5.431 1.00 94.75 188 VAL A CA 1
ATOM 1443 C C . VAL A 1 188 ? 16.168 -26.920 -5.875 1.00 94.75 188 VAL A C 1
ATOM 1445 O O . VAL A 1 188 ? 17.011 -26.489 -6.661 1.00 94.75 188 VAL A O 1
ATOM 1448 N N . ALA A 1 189 ? 16.190 -28.175 -5.419 1.00 94.75 189 ALA A N 1
ATOM 1449 C CA . ALA A 1 189 ? 17.231 -29.144 -5.756 1.00 94.75 189 ALA A CA 1
ATOM 1450 C C . ALA A 1 189 ? 17.236 -29.484 -7.254 1.00 94.75 189 ALA A C 1
ATOM 1452 O O . ALA A 1 189 ? 18.282 -29.412 -7.897 1.00 94.75 189 ALA A O 1
ATOM 1453 N N . LEU A 1 190 ? 16.066 -29.783 -7.827 1.00 92.75 190 LEU A N 1
ATOM 1454 C CA . LEU A 1 190 ? 15.904 -30.072 -9.250 1.00 92.75 190 LEU A CA 1
ATOM 1455 C C . LEU A 1 190 ? 16.307 -28.871 -10.106 1.00 92.75 190 LEU A C 1
ATOM 1457 O O . LEU A 1 190 ? 17.064 -29.026 -11.063 1.00 92.75 190 LEU A O 1
ATOM 1461 N N . PHE A 1 191 ? 15.841 -27.669 -9.757 1.00 92.06 191 PHE A N 1
ATOM 1462 C CA . PHE A 1 191 ? 16.218 -26.458 -10.479 1.00 92.06 191 PHE A CA 1
ATOM 1463 C C . PHE A 1 191 ? 17.729 -26.210 -10.408 1.00 92.06 191 PHE A C 1
ATOM 1465 O O . PHE A 1 191 ? 18.354 -25.948 -11.436 1.00 92.06 191 PHE A O 1
ATOM 1472 N N . GLY A 1 192 ? 18.326 -26.341 -9.219 1.00 90.12 192 GLY A N 1
ATOM 1473 C CA . GLY A 1 192 ? 19.768 -26.219 -9.019 1.00 90.12 192 GLY A CA 1
ATOM 1474 C C . GLY A 1 192 ? 20.556 -27.220 -9.865 1.00 90.12 192 GLY A C 1
ATOM 1475 O O . GLY A 1 192 ? 21.489 -26.826 -10.564 1.00 90.12 192 GLY A O 1
ATOM 1476 N N . LEU A 1 193 ? 20.133 -28.487 -9.880 1.00 90.12 193 LEU A N 1
ATOM 1477 C CA . LEU A 1 193 ? 20.735 -29.543 -10.693 1.00 90.12 193 LEU A CA 1
ATOM 1478 C C . LEU A 1 193 ? 20.655 -29.218 -12.190 1.00 90.12 193 LEU A C 1
ATOM 1480 O O . LEU A 1 193 ? 21.676 -29.214 -12.877 1.00 90.12 193 LEU A O 1
ATOM 1484 N N . VAL A 1 194 ? 19.465 -28.886 -12.700 1.00 87.31 194 VAL A N 1
ATOM 1485 C CA . VAL A 1 194 ? 19.263 -28.522 -14.113 1.00 87.31 194 VAL A CA 1
ATOM 1486 C C . VAL A 1 194 ? 20.107 -27.303 -14.490 1.00 87.31 194 VAL A C 1
ATOM 1488 O O . VAL A 1 194 ? 20.743 -27.291 -15.546 1.00 87.31 194 VAL A O 1
ATOM 1491 N N . TYR A 1 195 ? 20.162 -26.291 -13.625 1.00 87.19 195 TYR A N 1
ATOM 1492 C CA . TYR A 1 195 ? 20.952 -25.088 -13.858 1.00 87.19 195 TYR A CA 1
ATOM 1493 C C . TYR A 1 195 ? 22.459 -25.378 -13.906 1.00 87.19 195 TYR A C 1
ATOM 1495 O O . TYR A 1 195 ? 23.150 -24.881 -14.797 1.00 87.19 195 TYR A O 1
ATOM 1503 N N . VAL A 1 196 ? 22.978 -26.217 -13.005 1.00 87.00 196 VAL A N 1
ATOM 1504 C CA . VAL A 1 196 ? 24.395 -26.614 -13.008 1.00 87.00 196 VAL A CA 1
ATOM 1505 C C . VAL A 1 196 ? 24.733 -27.438 -14.252 1.00 87.00 196 VAL A C 1
ATOM 1507 O O . VAL A 1 196 ? 25.711 -27.121 -14.931 1.00 87.00 196 VAL A O 1
ATOM 1510 N N . LEU A 1 197 ? 23.915 -28.444 -14.580 1.00 84.38 197 LEU A N 1
ATOM 1511 C CA . LEU A 1 197 ? 24.178 -29.379 -15.679 1.00 84.38 197 LEU A CA 1
ATOM 1512 C C . LEU A 1 197 ? 24.011 -28.740 -17.061 1.00 84.38 197 LEU A C 1
ATOM 1514 O O . LEU A 1 197 ? 24.843 -28.932 -17.943 1.00 84.38 197 LEU A O 1
ATOM 1518 N N . ARG A 1 198 ? 22.926 -27.992 -17.274 1.00 79.81 198 ARG A N 1
ATOM 1519 C CA . ARG A 1 198 ? 22.556 -27.455 -18.596 1.00 79.81 198 ARG A CA 1
ATOM 1520 C C . ARG A 1 198 ? 22.800 -25.958 -18.709 1.00 79.81 198 ARG A C 1
ATOM 1522 O O . ARG A 1 198 ? 23.139 -25.467 -19.785 1.00 79.81 198 ARG A O 1
ATOM 1529 N N . GLY A 1 199 ? 22.650 -25.224 -17.611 1.00 73.12 199 GLY A N 1
ATOM 1530 C CA . GLY A 1 199 ? 22.727 -23.768 -17.625 1.00 73.12 199 GLY A CA 1
ATOM 1531 C C . GLY A 1 199 ? 24.126 -23.223 -17.864 1.00 73.12 199 GLY A C 1
ATOM 1532 O O . GLY A 1 199 ? 24.270 -22.254 -18.608 1.00 73.12 199 GLY A O 1
ATOM 1533 N N . ARG A 1 200 ? 25.168 -23.876 -17.332 1.00 67.25 200 ARG A N 1
ATOM 1534 C CA . ARG A 1 200 ? 26.564 -23.480 -17.597 1.00 67.25 200 ARG A CA 1
ATOM 1535 C C . ARG A 1 200 ? 26.942 -23.665 -19.066 1.00 67.25 200 ARG A C 1
ATOM 1537 O O . ARG A 1 200 ? 27.513 -22.757 -19.658 1.00 67.25 200 ARG A O 1
ATOM 1544 N N . GLN A 1 201 ? 26.568 -24.792 -19.668 1.00 71.44 201 GLN A N 1
ATOM 1545 C CA . GLN A 1 201 ? 26.838 -25.070 -21.082 1.00 71.44 201 GLN A CA 1
ATOM 1546 C C . GLN A 1 201 ? 26.072 -24.107 -22.002 1.00 71.44 201 GLN A C 1
ATOM 1548 O O . GLN A 1 201 ? 26.665 -23.500 -22.891 1.00 71.44 201 GLN A O 1
ATOM 1553 N N . ALA A 1 202 ? 24.781 -23.876 -21.734 1.00 68.06 202 ALA A N 1
ATOM 1554 C CA . ALA A 1 202 ? 23.974 -22.919 -22.491 1.00 68.06 202 ALA A CA 1
ATOM 1555 C C . ALA A 1 202 ? 24.496 -21.474 -22.366 1.00 68.06 202 ALA A C 1
ATOM 1557 O O . ALA A 1 202 ? 24.472 -20.723 -23.340 1.00 68.06 202 ALA A O 1
ATOM 1558 N N . ALA A 1 203 ? 25.001 -21.081 -21.190 1.00 67.06 203 ALA A N 1
ATOM 1559 C CA . ALA A 1 203 ? 25.590 -19.763 -20.971 1.00 67.06 203 ALA A CA 1
ATOM 1560 C C . ALA A 1 203 ? 26.888 -19.563 -21.766 1.00 67.06 203 ALA A C 1
ATOM 1562 O O . ALA A 1 203 ? 27.072 -18.499 -22.355 1.00 67.06 203 ALA A O 1
ATOM 1563 N N . VAL A 1 204 ? 27.760 -20.575 -21.811 1.00 68.38 204 VAL A N 1
ATOM 1564 C CA . VAL A 1 204 ? 29.023 -20.531 -22.567 1.00 68.38 204 VAL A CA 1
ATOM 1565 C C . VAL A 1 204 ? 28.751 -20.434 -24.068 1.00 68.38 204 VAL A C 1
ATOM 1567 O O . VAL A 1 204 ? 29.253 -19.520 -24.718 1.00 68.38 204 VAL A O 1
ATOM 1570 N N . VAL A 1 205 ? 27.880 -21.295 -24.604 1.00 67.44 205 VAL A N 1
ATOM 1571 C CA . VAL A 1 205 ? 27.525 -21.299 -26.036 1.00 67.44 205 VAL A CA 1
ATOM 1572 C C . VAL A 1 205 ? 26.850 -19.989 -26.450 1.00 67.44 205 VAL A C 1
ATOM 1574 O O . VAL A 1 205 ? 27.186 -19.414 -27.482 1.00 67.44 205 VAL A O 1
ATOM 1577 N N . ALA A 1 206 ? 25.937 -19.460 -25.631 1.00 64.75 206 ALA A N 1
ATOM 1578 C CA . ALA A 1 206 ? 25.276 -18.192 -25.928 1.00 64.75 206 ALA A CA 1
ATOM 1579 C C . ALA A 1 206 ? 26.232 -16.987 -25.873 1.00 64.75 206 ALA A C 1
ATOM 1581 O O . ALA A 1 206 ? 26.033 -16.018 -26.603 1.00 64.75 206 ALA A O 1
ATOM 1582 N N . SER A 1 207 ? 27.266 -17.043 -25.027 1.00 62.94 207 SER A N 1
ATOM 1583 C CA . SER A 1 207 ? 28.241 -15.956 -24.865 1.00 62.94 207 SER A CA 1
ATOM 1584 C C . SER A 1 207 ? 29.329 -15.953 -25.945 1.00 62.94 207 SER A C 1
ATOM 1586 O O . SER A 1 207 ? 29.988 -14.934 -26.122 1.00 62.94 207 SER A O 1
ATOM 1588 N N . ALA A 1 208 ? 29.485 -17.037 -26.714 1.00 62.03 208 ALA A N 1
ATOM 1589 C CA . ALA A 1 208 ? 30.452 -17.127 -27.813 1.00 62.03 208 ALA A CA 1
ATOM 1590 C C . ALA A 1 208 ? 30.177 -16.130 -28.961 1.00 62.03 208 ALA A C 1
ATOM 1592 O O . ALA A 1 208 ? 31.085 -15.767 -29.702 1.00 62.03 208 ALA A O 1
ATOM 1593 N N . HIS A 1 209 ? 28.937 -15.643 -29.089 1.00 63.62 209 HIS A N 1
ATOM 1594 C CA . HIS A 1 209 ? 28.536 -14.622 -30.068 1.00 63.62 209 HIS A CA 1
ATOM 1595 C C . HIS A 1 209 ? 28.205 -13.265 -29.422 1.00 63.62 209 HIS A C 1
ATOM 1597 O O . HIS A 1 209 ? 27.470 -12.452 -29.996 1.00 63.62 209 HIS A O 1
ATOM 1603 N N . ALA A 1 210 ? 28.691 -13.032 -28.201 1.00 64.31 210 ALA A N 1
ATOM 1604 C CA . ALA A 1 210 ? 28.452 -11.805 -27.461 1.00 64.31 210 ALA A CA 1
ATOM 1605 C C . ALA A 1 210 ? 29.193 -10.615 -28.087 1.00 64.31 210 ALA A C 1
ATOM 1607 O O . ALA A 1 210 ? 30.375 -10.692 -28.407 1.00 64.31 210 ALA A O 1
ATOM 1608 N N . GLN A 1 211 ? 28.513 -9.474 -28.214 1.00 66.44 211 GLN A N 1
ATOM 1609 C CA . GLN A 1 211 ? 29.170 -8.223 -28.615 1.00 66.44 211 GLN A CA 1
ATOM 1610 C C . GLN A 1 211 ? 30.146 -7.754 -2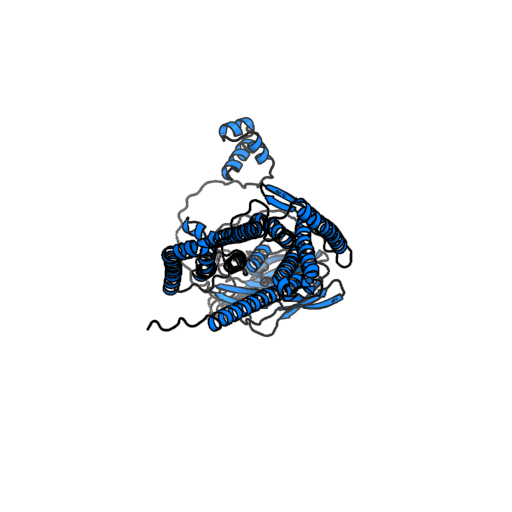7.517 1.00 66.44 211 GLN A C 1
ATOM 1612 O O . GLN A 1 211 ? 29.800 -7.898 -26.349 1.00 66.44 211 GLN A O 1
ATOM 1617 N N . PRO A 1 212 ? 31.311 -7.159 -27.819 1.00 64.81 212 PRO A N 1
ATOM 1618 C CA . PRO A 1 212 ? 32.256 -6.705 -26.792 1.00 64.81 212 PRO A CA 1
ATOM 1619 C C . PRO A 1 212 ? 31.638 -5.686 -25.811 1.00 64.81 212 PRO A C 1
ATOM 1621 O O . PRO A 1 212 ? 30.677 -4.981 -26.141 1.00 64.81 212 PRO A O 1
ATOM 1624 N N . ASP A 1 213 ? 32.149 -5.660 -24.574 1.00 63.00 213 ASP A N 1
ATOM 1625 C CA . ASP A 1 213 ? 31.801 -4.641 -23.575 1.00 63.00 213 ASP A CA 1
ATOM 1626 C C . ASP A 1 213 ? 32.446 -3.306 -23.976 1.00 63.00 213 ASP A C 1
ATOM 1628 O O . ASP A 1 213 ? 33.662 -3.216 -24.124 1.00 63.00 213 ASP A O 1
ATOM 1632 N N . GLU A 1 214 ? 31.642 -2.257 -24.149 1.00 57.75 214 GLU A N 1
ATOM 1633 C CA . GLU A 1 214 ? 32.157 -0.900 -24.357 1.00 57.75 214 GLU A CA 1
ATOM 1634 C C . GLU A 1 214 ? 32.247 -0.176 -23.007 1.00 57.75 214 GLU A C 1
ATOM 1636 O O . GLU A 1 214 ? 31.255 -0.082 -22.276 1.00 57.75 214 GLU A O 1
ATOM 1641 N N . ALA A 1 215 ? 33.426 0.356 -22.668 1.00 52.84 215 ALA A N 1
ATOM 1642 C CA . ALA A 1 215 ? 33.618 1.162 -21.465 1.00 52.84 215 ALA A CA 1
ATOM 1643 C C . ALA A 1 215 ? 32.819 2.484 -21.555 1.00 52.84 215 ALA A C 1
ATOM 1645 O O . ALA A 1 215 ? 32.966 3.249 -22.510 1.00 52.84 215 ALA A O 1
ATOM 1646 N N . GLY A 1 216 ? 31.965 2.761 -20.558 1.00 60.31 216 GLY A N 1
ATOM 1647 C CA . GLY A 1 216 ? 31.169 3.995 -20.451 1.00 60.31 216 GLY A CA 1
ATOM 1648 C C . GLY A 1 216 ? 29.691 3.787 -20.082 1.00 60.31 216 GLY A C 1
ATOM 1649 O O . GLY A 1 216 ? 29.240 2.678 -19.779 1.00 60.31 216 GLY A O 1
ATOM 1650 N N . ALA A 1 217 ? 28.912 4.876 -20.096 1.00 63.41 217 ALA A N 1
ATOM 1651 C CA . ALA A 1 217 ? 27.468 4.841 -19.858 1.00 63.41 217 ALA A CA 1
ATOM 1652 C C . ALA A 1 217 ? 26.740 4.247 -21.076 1.00 63.41 217 ALA A C 1
ATOM 1654 O O . ALA A 1 217 ? 26.493 4.929 -22.071 1.00 63.41 217 ALA A O 1
ATOM 1655 N N . SER A 1 218 ? 26.399 2.963 -20.993 1.00 80.31 218 SER A N 1
ATOM 1656 C CA . SER A 1 218 ? 25.629 2.245 -22.008 1.00 80.31 218 SER A CA 1
ATOM 1657 C C . SER A 1 218 ? 24.258 1.852 -21.462 1.00 80.31 218 SER A C 1
ATOM 1659 O O . SER A 1 218 ? 24.085 1.625 -20.260 1.00 80.31 218 SER A O 1
ATOM 1661 N N . ARG A 1 219 ? 23.265 1.718 -22.349 1.00 85.75 219 ARG A N 1
ATOM 1662 C CA . ARG A 1 219 ? 21.943 1.210 -21.958 1.00 85.75 219 ARG A CA 1
ATOM 1663 C C . ARG A 1 219 ? 22.041 -0.185 -21.331 1.00 85.75 219 ARG A C 1
ATOM 1665 O O . ARG A 1 219 ? 21.299 -0.466 -20.401 1.00 85.75 219 ARG A O 1
ATOM 1672 N N . GLU A 1 220 ? 22.978 -1.030 -21.770 1.00 85.31 220 GLU A N 1
ATOM 1673 C CA . GLU A 1 220 ? 23.213 -2.343 -21.149 1.00 85.31 220 GLU A CA 1
ATOM 1674 C C . GLU A 1 220 ? 23.594 -2.214 -19.665 1.00 85.31 220 GLU A C 1
ATOM 1676 O O . GLU A 1 220 ? 23.004 -2.896 -18.826 1.00 85.31 220 GLU A O 1
ATOM 1681 N N . ASN A 1 221 ? 24.508 -1.299 -19.327 1.00 85.69 221 ASN A N 1
ATOM 1682 C CA . ASN A 1 221 ? 24.920 -1.068 -17.942 1.00 85.69 221 ASN A CA 1
ATOM 1683 C C . ASN A 1 221 ? 23.756 -0.557 -17.081 1.00 85.69 221 ASN A C 1
ATOM 1685 O O . ASN A 1 221 ? 23.573 -1.023 -15.960 1.00 85.69 221 ASN A O 1
ATOM 1689 N N . LEU A 1 222 ? 22.906 0.330 -17.606 1.00 90.12 222 LEU A N 1
ATOM 1690 C CA . LEU A 1 222 ? 21.726 0.802 -16.869 1.00 90.12 222 LEU A CA 1
ATOM 1691 C C . LEU A 1 222 ? 20.693 -0.306 -16.631 1.00 90.12 222 LEU A C 1
ATOM 1693 O O . LEU A 1 222 ? 20.151 -0.402 -15.531 1.00 90.12 222 LEU A O 1
ATOM 1697 N N . TYR A 1 223 ? 20.476 -1.193 -17.609 1.00 91.31 223 TYR A N 1
ATOM 1698 C CA . TYR A 1 223 ? 19.662 -2.395 -17.401 1.00 91.31 223 TYR A CA 1
ATOM 1699 C C . TYR A 1 223 ? 20.294 -3.323 -16.354 1.00 91.31 223 TYR A C 1
ATOM 1701 O O . TYR A 1 223 ? 19.576 -3.836 -15.499 1.00 91.31 223 TYR A O 1
ATOM 1709 N N . ARG A 1 224 ? 21.624 -3.509 -16.370 1.00 90.62 224 ARG A N 1
ATOM 1710 C CA . ARG A 1 224 ? 22.357 -4.287 -15.354 1.00 90.62 224 ARG A CA 1
ATOM 1711 C C . ARG A 1 224 ? 22.118 -3.736 -13.952 1.00 90.62 224 ARG A C 1
ATOM 1713 O O . ARG A 1 224 ? 21.724 -4.496 -13.071 1.00 90.62 224 ARG A O 1
ATOM 1720 N N . TYR A 1 225 ? 22.308 -2.432 -13.753 1.00 92.25 225 TYR A N 1
ATOM 1721 C CA . TYR A 1 225 ? 22.074 -1.789 -12.460 1.00 92.25 225 TYR A CA 1
ATOM 1722 C C . TYR A 1 225 ? 20.604 -1.859 -12.040 1.00 92.25 225 TYR A C 1
ATOM 1724 O O . TYR A 1 225 ? 20.326 -2.195 -10.893 1.00 92.25 225 TYR A O 1
ATOM 1732 N N . GLY A 1 226 ? 19.663 -1.619 -12.958 1.00 94.50 226 GLY A N 1
ATOM 1733 C CA . GLY A 1 226 ? 18.230 -1.721 -12.674 1.00 94.50 226 GLY A CA 1
ATOM 1734 C C . GLY A 1 226 ? 17.820 -3.128 -12.241 1.00 94.50 226 GLY A C 1
ATOM 1735 O O . GLY A 1 226 ? 17.176 -3.293 -11.208 1.00 94.50 226 GLY A O 1
ATOM 1736 N N . MET A 1 227 ? 18.256 -4.154 -12.973 1.00 94.81 227 MET A N 1
ATOM 1737 C CA . MET A 1 227 ? 18.002 -5.555 -12.625 1.00 94.81 227 MET A CA 1
ATOM 1738 C C . MET A 1 227 ? 18.614 -5.939 -11.276 1.00 94.81 227 MET A C 1
ATOM 1740 O O . MET A 1 227 ? 17.935 -6.566 -10.466 1.00 94.81 227 MET A O 1
ATOM 1744 N N . LEU A 1 228 ? 19.864 -5.539 -11.012 1.00 94.50 228 LEU A N 1
ATOM 1745 C CA . LEU A 1 228 ? 20.523 -5.775 -9.726 1.00 94.50 228 LEU A CA 1
ATOM 1746 C C . LEU A 1 228 ? 19.754 -5.103 -8.580 1.00 94.50 228 LEU A C 1
ATOM 1748 O O . LEU A 1 228 ? 19.514 -5.734 -7.557 1.00 94.50 228 LEU A O 1
ATOM 1752 N N . MET A 1 229 ? 19.343 -3.844 -8.753 1.00 95.25 229 MET A N 1
ATOM 1753 C CA . MET A 1 229 ? 18.607 -3.085 -7.740 1.00 95.25 229 MET A CA 1
ATOM 1754 C C . MET A 1 229 ? 17.239 -3.697 -7.444 1.00 95.25 229 MET A C 1
ATOM 1756 O O . MET A 1 229 ? 16.914 -3.899 -6.276 1.00 95.25 229 MET A O 1
ATOM 1760 N N . ILE A 1 230 ? 16.456 -4.052 -8.470 1.00 95.62 230 ILE A N 1
ATOM 1761 C CA . ILE A 1 230 ? 15.161 -4.718 -8.267 1.00 95.62 230 ILE A CA 1
ATOM 1762 C C . ILE A 1 230 ? 15.374 -6.100 -7.637 1.00 95.62 230 ILE A C 1
ATOM 1764 O O . ILE A 1 230 ? 14.670 -6.448 -6.692 1.00 95.62 230 ILE A O 1
ATOM 1768 N N . GLY 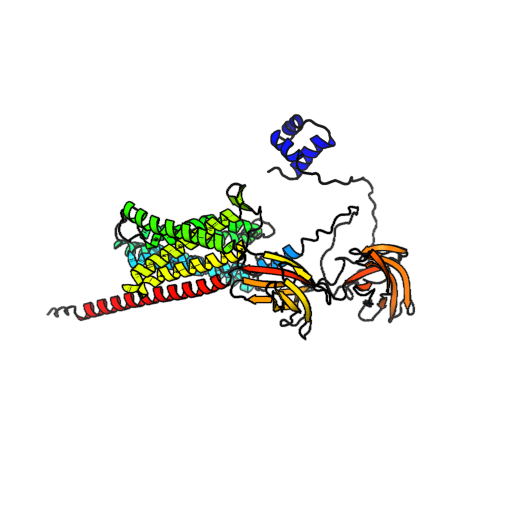A 1 231 ? 16.359 -6.875 -8.101 1.00 95.38 231 GLY A N 1
ATOM 1769 C CA . GLY A 1 231 ? 16.678 -8.193 -7.548 1.00 95.38 231 GLY A CA 1
ATOM 1770 C C . GLY A 1 231 ? 17.106 -8.135 -6.078 1.00 95.38 231 GLY A C 1
ATOM 1771 O O . GLY A 1 231 ? 16.595 -8.895 -5.259 1.00 95.38 231 GLY A O 1
ATOM 1772 N N . LEU A 1 232 ? 17.974 -7.187 -5.717 1.00 95.44 232 LEU A N 1
ATOM 1773 C CA . LEU A 1 232 ? 18.420 -6.979 -4.339 1.00 95.44 232 LEU A CA 1
ATOM 1774 C C . LEU A 1 232 ? 17.275 -6.479 -3.451 1.00 95.44 232 LEU A C 1
ATOM 1776 O O . LEU A 1 232 ? 17.081 -7.011 -2.362 1.00 95.44 232 LEU A O 1
ATOM 1780 N N . MET A 1 233 ? 16.463 -5.533 -3.931 1.00 94.50 233 MET A N 1
ATOM 1781 C CA . MET A 1 233 ? 15.249 -5.096 -3.234 1.00 94.50 233 MET A CA 1
ATOM 1782 C C . MET A 1 233 ? 14.300 -6.278 -2.983 1.00 94.50 233 MET A C 1
ATOM 1784 O O . MET A 1 233 ? 13.779 -6.427 -1.880 1.00 94.50 233 MET A O 1
ATOM 1788 N N . SER A 1 234 ? 14.119 -7.152 -3.977 1.00 93.31 234 SER A N 1
ATOM 1789 C CA . SER A 1 234 ? 13.293 -8.363 -3.870 1.00 93.31 234 SER A CA 1
ATOM 1790 C C . SER A 1 234 ? 13.832 -9.323 -2.817 1.00 93.31 234 SER A C 1
ATOM 1792 O O . SER A 1 234 ? 13.063 -9.824 -2.001 1.00 93.31 234 SER A O 1
ATOM 1794 N N . ALA A 1 235 ? 15.149 -9.550 -2.799 1.00 92.62 235 ALA A N 1
ATOM 1795 C CA . ALA A 1 235 ? 15.806 -10.395 -1.808 1.00 92.62 235 ALA A CA 1
ATOM 1796 C C . ALA A 1 235 ? 15.666 -9.822 -0.391 1.00 92.62 235 ALA A C 1
ATOM 1798 O O . ALA A 1 235 ? 15.333 -10.553 0.535 1.00 92.62 235 ALA A O 1
ATOM 1799 N N . VAL A 1 236 ? 15.847 -8.510 -0.222 1.00 92.25 236 VAL A N 1
ATOM 1800 C CA . VAL A 1 236 ? 15.709 -7.830 1.073 1.00 92.25 236 VAL A CA 1
ATOM 1801 C C . VAL A 1 236 ? 14.267 -7.870 1.586 1.00 92.25 236 VAL A C 1
ATOM 1803 O O . VAL A 1 236 ? 14.045 -8.154 2.762 1.00 92.25 236 VAL A O 1
ATOM 1806 N N . ILE A 1 237 ? 13.275 -7.650 0.717 1.00 89.69 237 ILE A N 1
ATOM 1807 C CA . ILE A 1 237 ? 11.858 -7.821 1.074 1.00 89.69 237 ILE A CA 1
ATOM 1808 C C . ILE A 1 237 ? 11.574 -9.288 1.419 1.00 89.69 237 ILE A C 1
ATOM 1810 O O . ILE A 1 237 ? 10.921 -9.556 2.424 1.00 89.69 237 ILE A O 1
ATOM 1814 N N . GLY A 1 238 ? 12.109 -10.228 0.634 1.00 88.44 238 GLY A N 1
ATOM 1815 C CA . GLY A 1 238 ? 12.055 -11.666 0.898 1.00 88.44 238 GLY A CA 1
ATOM 1816 C C . GLY A 1 238 ? 12.551 -12.013 2.298 1.00 88.44 238 GLY A C 1
ATOM 1817 O O . GLY A 1 238 ? 11.809 -12.604 3.073 1.00 88.44 238 GLY A O 1
ATOM 1818 N N . LEU A 1 239 ? 13.749 -11.548 2.661 1.00 89.25 239 LEU A N 1
ATOM 1819 C CA . LEU A 1 239 ? 14.329 -11.720 3.995 1.00 89.25 239 LEU A CA 1
ATOM 1820 C C . LEU A 1 239 ? 13.450 -11.122 5.098 1.00 89.25 239 LEU A C 1
ATOM 1822 O O . LEU A 1 239 ? 13.314 -11.717 6.166 1.00 89.25 239 LEU A O 1
ATOM 1826 N N . GLY A 1 240 ? 12.839 -9.963 4.844 1.00 86.31 240 GLY A N 1
ATOM 1827 C CA . GLY A 1 240 ? 11.916 -9.347 5.789 1.00 86.31 240 GLY A CA 1
ATOM 1828 C C . GLY A 1 240 ? 10.653 -10.179 6.023 1.00 86.31 240 GLY A C 1
ATOM 1829 O O . GLY A 1 240 ? 10.209 -10.304 7.165 1.00 86.31 240 GLY A O 1
ATOM 1830 N N . MET A 1 241 ? 10.108 -10.795 4.970 1.00 83.25 241 MET A N 1
ATOM 1831 C CA . MET A 1 241 ? 8.981 -11.730 5.076 1.00 83.25 241 MET A CA 1
ATOM 1832 C C . MET A 1 241 ? 9.387 -13.039 5.765 1.00 83.25 241 MET A C 1
ATOM 1834 O O . MET A 1 241 ? 8.592 -13.620 6.495 1.00 83.25 241 MET A O 1
ATOM 1838 N N . SER A 1 242 ? 10.638 -13.476 5.601 1.00 85.62 242 SER A N 1
ATOM 1839 C CA . SER A 1 242 ? 11.206 -14.641 6.289 1.00 85.62 242 SER A CA 1
ATOM 1840 C C . SER A 1 242 ? 11.536 -14.389 7.767 1.00 85.62 242 SER A C 1
ATOM 1842 O O . SER A 1 242 ? 11.835 -15.337 8.492 1.00 85.62 242 SER A O 1
ATOM 1844 N N . TRP A 1 243 ? 11.505 -13.139 8.241 1.00 86.00 243 TRP A N 1
ATOM 1845 C CA . TRP A 1 243 ? 11.938 -12.770 9.594 1.00 86.00 243 TRP A CA 1
ATOM 1846 C C . TRP A 1 243 ? 11.210 -13.511 10.737 1.00 86.00 243 TRP A C 1
ATOM 1848 O O . TRP A 1 243 ? 11.888 -13.955 11.672 1.00 86.00 243 TRP A O 1
ATOM 1858 N N . PRO A 1 244 ? 9.882 -13.744 10.682 1.00 81.62 244 PRO A N 1
ATOM 1859 C CA . PRO A 1 244 ? 9.195 -14.556 11.687 1.00 81.62 244 PRO A CA 1
ATOM 1860 C C . PRO A 1 244 ? 9.750 -15.984 11.763 1.00 81.62 244 PRO A C 1
ATOM 1862 O O . PRO A 1 244 ? 9.998 -16.486 12.854 1.00 81.62 244 PRO A O 1
ATOM 1865 N N . VAL A 1 245 ? 10.046 -16.604 10.616 1.00 81.44 245 VAL A N 1
ATOM 1866 C CA . VAL A 1 245 ? 10.647 -17.948 10.556 1.00 81.44 245 VAL A CA 1
ATOM 1867 C C . VAL A 1 245 ? 12.064 -17.937 11.122 1.00 81.44 245 VAL A C 1
ATOM 1869 O O . VAL A 1 245 ? 12.413 -18.792 11.929 1.00 81.44 245 VAL A O 1
ATOM 1872 N N . ILE A 1 246 ? 12.876 -16.941 10.755 1.00 84.69 246 ILE A N 1
ATOM 1873 C CA . ILE A 1 246 ? 14.253 -16.798 11.251 1.00 84.69 246 ILE A CA 1
ATOM 1874 C C . ILE A 1 246 ? 14.272 -16.650 12.778 1.00 84.69 246 ILE A C 1
ATOM 1876 O O . ILE A 1 246 ? 15.121 -17.236 13.449 1.00 84.69 246 ILE A O 1
ATOM 1880 N N . THR A 1 247 ? 13.346 -15.869 13.337 1.00 83.94 247 THR A N 1
ATOM 1881 C CA . THR A 1 247 ? 13.251 -15.662 14.789 1.00 83.94 247 THR A CA 1
ATOM 1882 C C . THR A 1 247 ? 12.693 -16.884 15.514 1.00 83.94 247 THR A C 1
ATOM 1884 O O . THR A 1 247 ? 13.207 -17.219 16.580 1.00 83.94 247 THR A O 1
ATOM 1887 N N . ALA A 1 248 ? 11.733 -17.596 14.918 1.00 79.69 248 ALA A N 1
ATOM 1888 C CA . ALA A 1 248 ? 11.220 -18.860 15.443 1.00 79.69 248 ALA A CA 1
ATOM 1889 C C . ALA A 1 248 ? 12.307 -19.949 15.507 1.00 79.69 248 ALA A C 1
ATOM 1891 O O . ALA A 1 248 ? 12.467 -20.596 16.538 1.00 79.69 248 ALA A O 1
ATOM 1892 N N . LEU A 1 249 ? 13.130 -20.089 14.459 1.00 82.88 249 LEU A N 1
ATOM 1893 C CA . LEU A 1 249 ? 14.257 -21.037 14.434 1.00 82.88 249 LEU A CA 1
ATOM 1894 C C . LEU A 1 249 ? 15.332 -20.740 15.494 1.00 82.88 249 LEU A C 1
ATOM 1896 O O . LEU A 1 249 ? 16.106 -21.622 15.847 1.00 82.88 249 LEU A O 1
ATOM 1900 N N . ARG A 1 250 ? 15.387 -19.505 16.007 1.00 86.19 250 ARG A N 1
ATOM 1901 C CA . ARG A 1 250 ? 16.299 -19.082 17.084 1.00 86.19 250 ARG A CA 1
ATOM 1902 C C . ARG A 1 250 ? 15.669 -19.164 18.482 1.00 86.19 250 ARG A C 1
ATOM 1904 O O . ARG A 1 250 ? 16.254 -18.648 19.428 1.00 86.19 250 ARG A O 1
ATOM 1911 N N . GLY A 1 251 ? 14.481 -19.760 18.615 1.00 77.31 251 GLY A N 1
ATOM 1912 C CA . GLY A 1 251 ? 13.762 -19.895 19.888 1.00 77.31 251 GLY A CA 1
ATOM 1913 C C . GLY A 1 251 ? 12.955 -18.660 20.314 1.00 77.31 251 GLY A C 1
ATOM 1914 O O . GLY A 1 251 ? 12.484 -18.600 21.445 1.00 77.31 251 GLY A O 1
ATOM 1915 N N . GLY A 1 252 ? 12.790 -17.659 19.441 1.00 75.31 252 GLY A N 1
ATOM 1916 C CA . GLY A 1 252 ? 11.932 -16.495 19.688 1.00 75.31 252 GLY A CA 1
ATOM 1917 C C . GLY A 1 252 ? 10.467 -16.740 19.303 1.00 75.31 252 GLY A C 1
ATOM 1918 O O . GLY A 1 252 ? 10.145 -17.686 18.594 1.00 75.31 252 GLY A O 1
ATOM 1919 N N . GLN A 1 253 ? 9.561 -15.842 19.703 1.00 64.81 253 GLN A N 1
ATOM 1920 C CA . GLN A 1 253 ? 8.112 -16.005 19.480 1.00 64.81 253 GLN A CA 1
ATOM 1921 C C . GLN A 1 253 ? 7.617 -15.738 18.040 1.00 64.81 253 GLN A C 1
ATOM 1923 O O . GLN A 1 253 ? 6.411 -15.719 17.821 1.00 64.81 253 GLN A O 1
ATOM 1928 N N . GLY A 1 254 ? 8.508 -15.570 17.054 1.00 66.12 254 GLY A N 1
ATOM 1929 C CA . GLY A 1 254 ? 8.131 -15.191 15.688 1.00 66.12 254 GLY A CA 1
ATOM 1930 C C . GLY A 1 254 ? 7.590 -13.759 15.650 1.00 66.12 254 GLY A C 1
ATOM 1931 O O . GLY A 1 254 ? 6.467 -13.489 16.047 1.00 66.12 254 GLY A O 1
ATOM 1932 N N . SER A 1 255 ? 8.389 -12.799 15.196 1.00 71.50 255 SER A N 1
ATOM 1933 C CA . SER A 1 255 ? 7.973 -11.389 15.126 1.00 71.50 255 SER A CA 1
ATOM 1934 C C . SER A 1 255 ? 8.063 -10.891 13.694 1.00 71.50 255 SER A C 1
ATOM 1936 O O . SER A 1 255 ? 9.041 -11.183 13.011 1.00 71.50 255 SER A O 1
ATOM 1938 N N . ALA A 1 256 ? 7.063 -10.141 13.224 1.00 75.38 256 ALA A N 1
ATOM 1939 C CA . ALA A 1 256 ? 7.126 -9.483 11.923 1.00 75.38 256 ALA A CA 1
ATOM 1940 C C . ALA A 1 256 ? 7.878 -8.158 12.012 1.00 75.38 256 ALA A C 1
ATOM 1942 O O . ALA A 1 256 ? 7.759 -7.389 12.971 1.00 75.38 256 ALA A O 1
ATOM 1943 N N . ILE A 1 257 ? 8.603 -7.851 10.940 1.00 81.50 257 ILE A N 1
ATOM 1944 C CA . ILE A 1 257 ? 9.200 -6.535 10.757 1.00 81.50 257 ILE A CA 1
ATOM 1945 C C . ILE A 1 257 ? 8.084 -5.493 10.617 1.00 81.50 257 ILE A C 1
ATOM 1947 O O . ILE A 1 257 ? 7.167 -5.633 9.808 1.00 81.50 257 ILE A O 1
ATOM 1951 N N . LYS A 1 258 ? 8.172 -4.423 11.411 1.00 80.12 258 LYS A N 1
ATOM 1952 C CA . LYS A 1 258 ? 7.199 -3.324 11.397 1.00 80.12 258 LYS A CA 1
ATOM 1953 C C . LYS A 1 258 ? 7.335 -2.486 10.120 1.00 80.12 258 LYS A C 1
ATOM 1955 O O . LYS A 1 258 ? 8.439 -2.265 9.626 1.00 80.12 258 LYS A O 1
ATOM 1960 N N . GLU A 1 259 ? 6.218 -1.932 9.651 1.00 77.81 259 GLU A N 1
ATOM 1961 C CA . GLU A 1 259 ? 6.126 -1.079 8.451 1.00 77.81 259 GLU A CA 1
ATOM 1962 C C . GLU A 1 259 ? 7.206 0.027 8.349 1.00 77.81 259 GLU A C 1
ATOM 1964 O O . GLU A 1 259 ? 7.807 0.148 7.280 1.00 77.81 259 GLU A O 1
ATOM 1969 N N . PRO A 1 260 ? 7.562 0.774 9.419 1.00 81.12 260 PRO A N 1
ATOM 1970 C CA . PRO A 1 260 ? 8.579 1.826 9.320 1.00 81.12 260 PRO A CA 1
ATOM 1971 C C . PRO A 1 260 ? 9.963 1.328 8.882 1.00 81.12 260 PRO A C 1
ATOM 1973 O O . PRO A 1 260 ? 10.700 2.058 8.223 1.00 81.12 260 PRO A O 1
ATOM 1976 N N . VAL A 1 261 ? 10.318 0.082 9.214 1.00 83.69 261 VAL A N 1
ATOM 1977 C CA . VAL A 1 261 ? 11.603 -0.508 8.812 1.00 83.69 261 VAL A CA 1
ATOM 1978 C C . VAL A 1 261 ? 11.617 -0.772 7.308 1.00 83.69 261 VAL A C 1
ATOM 1980 O O . VAL A 1 261 ? 12.604 -0.465 6.645 1.00 83.69 261 VAL A O 1
ATOM 1983 N N . TYR A 1 262 ? 10.509 -1.261 6.742 1.00 83.00 262 TYR A N 1
ATOM 1984 C CA . TYR A 1 262 ? 10.389 -1.420 5.292 1.00 83.00 262 TYR A CA 1
ATOM 1985 C C . TYR A 1 262 ? 10.506 -0.082 4.567 1.00 83.00 262 TYR A C 1
ATOM 1987 O O . TYR A 1 262 ? 11.212 -0.007 3.567 1.00 83.00 262 TYR A O 1
ATOM 1995 N N . HIS A 1 263 ? 9.886 0.985 5.078 1.00 81.31 263 HIS A N 1
ATOM 1996 C CA . HIS A 1 263 ? 10.016 2.315 4.475 1.00 81.31 263 HIS A CA 1
ATOM 1997 C C . HIS A 1 263 ? 11.470 2.799 4.471 1.00 81.31 263 HIS A C 1
ATOM 1999 O O . HIS A 1 263 ? 11.940 3.298 3.450 1.00 81.31 263 HIS A O 1
ATOM 2005 N N . LEU A 1 264 ? 12.206 2.590 5.565 1.00 84.44 264 LEU A N 1
ATOM 2006 C CA . LEU A 1 264 ? 13.618 2.963 5.658 1.00 84.44 264 LEU A CA 1
ATOM 2007 C C . LEU A 1 264 ? 14.489 2.208 4.644 1.00 84.44 264 LEU A C 1
ATOM 2009 O O . LEU A 1 264 ? 15.375 2.791 4.026 1.00 84.44 264 LEU A O 1
ATOM 2013 N N . VAL A 1 265 ? 14.237 0.910 4.478 1.00 87.44 265 VAL A N 1
ATOM 2014 C CA . VAL A 1 265 ? 15.060 0.027 3.645 1.00 87.44 265 VAL A CA 1
ATOM 2015 C C . VAL A 1 265 ? 14.713 0.156 2.162 1.00 87.44 265 VAL A C 1
ATOM 2017 O O . VAL A 1 265 ? 15.606 0.337 1.339 1.00 87.44 265 VAL A O 1
ATOM 2020 N N . VAL A 1 266 ? 13.426 0.110 1.806 1.00 86.12 266 VAL A N 1
ATOM 2021 C CA . VAL A 1 266 ? 12.961 0.172 0.408 1.00 86.12 266 VAL A CA 1
ATOM 2022 C C . VAL A 1 266 ? 13.315 1.510 -0.240 1.00 86.12 266 VAL A C 1
ATOM 2024 O O . VAL A 1 266 ? 13.633 1.548 -1.427 1.00 86.12 266 VAL A O 1
ATOM 2027 N N . THR A 1 267 ? 13.341 2.597 0.534 1.00 85.38 267 THR A N 1
ATOM 2028 C CA . THR A 1 267 ? 13.711 3.934 0.044 1.00 85.38 267 THR A CA 1
ATOM 2029 C C . THR A 1 267 ? 15.089 3.967 -0.632 1.00 85.38 267 THR A C 1
ATOM 2031 O O . THR A 1 267 ? 15.250 4.656 -1.641 1.00 85.38 267 THR A O 1
ATOM 2034 N N . TRP A 1 268 ? 16.059 3.185 -0.139 1.00 88.31 268 TRP A N 1
ATOM 2035 C CA . TRP A 1 268 ? 17.400 3.093 -0.731 1.00 88.31 268 TRP A CA 1
ATOM 2036 C C . TRP A 1 268 ? 17.406 2.530 -2.149 1.00 88.31 268 TRP A C 1
ATOM 2038 O O . TRP A 1 268 ? 18.302 2.845 -2.923 1.00 88.31 268 TRP A O 1
ATOM 2048 N N . PHE A 1 269 ? 16.410 1.720 -2.493 1.00 92.94 269 PHE A N 1
ATOM 2049 C CA . PHE A 1 269 ? 16.234 1.175 -3.836 1.00 92.94 269 PHE A CA 1
ATOM 2050 C C . PHE A 1 269 ? 15.317 2.060 -4.670 1.00 92.94 269 PHE A C 1
ATOM 2052 O O . PHE A 1 269 ? 15.559 2.258 -5.857 1.00 92.94 269 PHE A O 1
ATOM 2059 N N . PHE A 1 270 ? 14.287 2.624 -4.040 1.00 91.44 270 PHE A N 1
ATOM 2060 C CA . PHE A 1 270 ? 13.273 3.431 -4.699 1.00 91.44 270 PHE A CA 1
ATOM 2061 C C . PHE A 1 270 ? 13.871 4.610 -5.474 1.00 91.44 270 PHE A C 1
ATOM 2063 O O . PHE A 1 270 ? 13.690 4.685 -6.687 1.00 91.44 270 PHE A O 1
ATOM 2070 N N . LEU A 1 271 ? 14.613 5.507 -4.813 1.00 93.31 271 LEU A N 1
ATOM 2071 C CA . LEU A 1 271 ? 15.130 6.715 -5.472 1.00 93.31 271 LEU A CA 1
ATOM 2072 C C . LEU A 1 271 ? 16.103 6.392 -6.625 1.00 93.31 271 LEU A C 1
ATOM 2074 O O . LEU A 1 271 ? 15.916 6.945 -7.713 1.00 93.31 271 LEU A O 1
ATOM 2078 N N . PRO A 1 272 ? 17.078 5.468 -6.472 1.00 95.12 272 PRO A N 1
ATOM 2079 C CA . PRO A 1 272 ? 17.909 5.037 -7.596 1.00 95.12 272 PRO A CA 1
ATOM 2080 C C . PRO A 1 272 ? 17.117 4.400 -8.740 1.00 95.12 272 PRO A C 1
ATOM 2082 O O . PRO A 1 272 ? 17.418 4.665 -9.901 1.00 95.12 272 PRO A O 1
ATOM 2085 N N . LEU A 1 273 ? 16.089 3.595 -8.448 1.00 96.00 273 LEU A N 1
ATOM 2086 C CA . LEU A 1 273 ? 15.245 2.996 -9.486 1.00 96.00 273 LEU A CA 1
ATOM 2087 C C . LEU A 1 273 ? 14.448 4.053 -10.255 1.00 96.00 273 LEU A C 1
ATOM 2089 O O . LEU A 1 273 ? 14.401 3.990 -11.482 1.00 96.00 273 LEU A O 1
ATOM 2093 N N . MET A 1 274 ? 13.887 5.052 -9.568 1.00 96.12 274 MET A N 1
ATOM 2094 C CA . MET A 1 274 ? 13.220 6.185 -10.221 1.00 96.12 274 MET A CA 1
ATOM 2095 C C . MET A 1 274 ? 14.194 6.941 -11.134 1.00 96.12 274 MET A C 1
ATOM 2097 O O . MET A 1 274 ? 13.879 7.203 -12.294 1.00 96.12 274 MET A O 1
ATOM 2101 N N . ALA A 1 275 ? 15.416 7.210 -10.666 1.00 95.38 275 ALA A N 1
ATOM 2102 C CA . ALA A 1 275 ? 16.445 7.848 -11.485 1.00 95.38 275 ALA A CA 1
ATOM 2103 C C . ALA A 1 275 ? 16.821 7.000 -12.715 1.00 95.38 275 ALA A C 1
ATOM 2105 O O . ALA A 1 275 ? 16.880 7.521 -13.828 1.00 95.38 275 ALA A O 1
ATOM 2106 N N . LEU A 1 276 ? 17.011 5.686 -12.553 1.00 95.19 276 LEU A N 1
ATOM 2107 C CA . LEU A 1 276 ? 17.297 4.776 -13.666 1.00 95.19 276 LEU A CA 1
ATOM 2108 C C . LEU A 1 276 ? 16.161 4.768 -14.697 1.00 95.19 276 LEU A C 1
ATOM 2110 O O . LEU A 1 276 ? 16.436 4.856 -15.895 1.00 95.19 276 LEU A O 1
ATOM 2114 N N . MET A 1 277 ? 14.899 4.722 -14.260 1.00 95.38 277 MET A N 1
ATOM 2115 C CA . MET A 1 277 ? 13.733 4.770 -15.153 1.00 95.38 277 MET A CA 1
ATOM 2116 C C . MET A 1 277 ? 13.605 6.104 -15.900 1.00 95.38 277 MET A C 1
ATOM 2118 O O . MET A 1 277 ? 13.124 6.118 -17.033 1.00 95.38 277 MET A O 1
ATOM 2122 N N . ALA A 1 278 ? 14.052 7.212 -15.304 1.00 95.69 278 ALA A N 1
ATOM 2123 C CA . ALA A 1 278 ? 14.055 8.524 -15.945 1.00 95.69 278 ALA A CA 1
ATOM 2124 C C . ALA A 1 278 ? 15.262 8.744 -16.879 1.00 95.69 278 ALA A C 1
ATOM 2126 O O . ALA A 1 278 ? 15.140 9.429 -17.890 1.00 95.69 278 ALA A O 1
ATOM 2127 N N . ILE A 1 279 ? 16.430 8.167 -16.591 1.00 93.81 279 ILE A N 1
ATOM 2128 C CA . ILE A 1 279 ? 17.658 8.408 -17.372 1.00 93.81 279 ILE A CA 1
ATOM 2129 C C . ILE A 1 279 ? 17.782 7.443 -18.561 1.00 93.81 279 ILE A C 1
ATOM 2131 O O . ILE A 1 279 ? 18.159 7.843 -19.665 1.00 93.81 279 ILE A O 1
ATOM 2135 N N . THR A 1 280 ? 17.435 6.167 -18.364 1.00 91.75 280 THR A N 1
ATOM 2136 C CA . THR A 1 280 ? 17.594 5.100 -19.373 1.00 91.75 280 THR A CA 1
ATOM 2137 C C . THR A 1 280 ? 16.948 5.397 -20.739 1.00 91.75 280 THR A C 1
ATOM 2139 O O . THR A 1 280 ? 17.558 5.037 -21.754 1.00 91.75 280 THR A O 1
ATOM 2142 N N . PRO A 1 281 ? 15.775 6.066 -20.837 1.00 90.81 281 PRO A N 1
ATOM 2143 C CA . PRO A 1 281 ? 15.159 6.405 -22.123 1.00 90.81 281 PRO A CA 1
ATOM 2144 C C . PRO A 1 281 ? 16.065 7.195 -23.079 1.00 90.81 281 PRO A C 1
ATOM 2146 O O . PRO A 1 281 ? 16.007 6.974 -24.294 1.00 90.81 281 PRO A O 1
ATOM 2149 N N . PHE A 1 282 ? 16.946 8.044 -22.542 1.00 89.75 282 PHE A N 1
ATOM 2150 C CA . PHE A 1 282 ? 17.835 8.911 -23.321 1.00 89.75 282 PHE A CA 1
ATOM 2151 C C . PHE A 1 282 ? 19.185 8.280 -23.652 1.00 89.75 282 PHE A C 1
ATOM 2153 O O . PHE A 1 282 ? 19.891 8.787 -24.521 1.00 89.75 282 PHE A O 1
ATOM 2160 N N . VAL A 1 283 ? 19.537 7.168 -23.001 1.00 88.06 283 VAL A N 1
ATOM 2161 C CA . VAL A 1 283 ? 20.828 6.491 -23.174 1.00 88.06 283 VAL A CA 1
ATOM 2162 C C . VAL A 1 283 ? 20.734 5.478 -24.302 1.00 88.06 283 VAL A C 1
ATOM 2164 O O . VAL A 1 283 ? 19.822 4.656 -24.307 1.00 88.06 283 VAL A O 1
ATOM 2167 N N . SER A 1 284 ? 21.649 5.518 -25.270 1.00 82.75 284 SER A N 1
ATOM 2168 C CA . SER A 1 284 ? 21.646 4.600 -26.414 1.00 82.75 284 SER A CA 1
ATOM 2169 C C . SER A 1 284 ? 22.277 3.235 -26.087 1.00 82.75 284 SER A C 1
ATOM 2171 O O . SER A 1 284 ? 22.933 3.053 -25.061 1.00 82.75 284 SER A O 1
ATOM 2173 N N . TRP A 1 285 ? 22.061 2.244 -26.960 1.00 76.12 285 TRP A N 1
ATOM 2174 C CA . TRP A 1 285 ? 22.728 0.939 -26.852 1.00 76.12 285 TRP A CA 1
ATOM 2175 C C . TRP A 1 285 ? 24.234 1.008 -27.160 1.00 76.12 285 TRP A C 1
ATOM 2177 O O . TRP A 1 285 ? 24.979 0.180 -26.641 1.00 76.12 285 TRP A O 1
ATOM 2187 N N . ARG A 1 286 ? 24.667 1.977 -27.977 1.00 71.06 286 ARG A N 1
ATOM 2188 C CA . ARG A 1 286 ? 26.079 2.295 -28.250 1.00 71.06 286 ARG A CA 1
ATOM 2189 C C . ARG A 1 286 ? 26.577 3.373 -27.285 1.00 71.06 286 ARG A C 1
ATOM 2191 O O . ARG A 1 286 ? 25.754 4.088 -26.697 1.00 71.06 286 ARG A O 1
ATOM 2198 N N . ARG A 1 287 ? 27.898 3.515 -27.141 1.00 71.06 287 ARG A N 1
ATOM 2199 C CA . ARG A 1 287 ? 28.496 4.617 -26.374 1.00 71.06 287 ARG A CA 1
ATOM 2200 C C . ARG A 1 287 ? 27.898 5.967 -26.788 1.00 71.06 287 ARG A C 1
ATOM 2202 O O . ARG A 1 287 ? 27.738 6.252 -27.972 1.00 71.06 287 ARG A O 1
ATOM 2209 N N . MET A 1 288 ? 27.565 6.785 -25.792 1.00 71.88 288 MET A N 1
ATOM 2210 C CA . MET A 1 288 ? 27.190 8.183 -25.987 1.00 71.88 288 MET A CA 1
ATOM 2211 C C . MET A 1 288 ? 28.166 9.094 -25.256 1.00 71.88 288 MET A C 1
ATOM 2213 O O . MET A 1 288 ? 28.670 8.746 -24.186 1.00 71.88 288 MET A O 1
ATOM 2217 N N . GLU A 1 289 ? 28.383 10.280 -25.809 1.00 77.38 289 GLU A N 1
ATOM 2218 C CA . GLU A 1 289 ? 29.108 11.346 -25.131 1.00 77.38 289 GLU A CA 1
ATOM 2219 C C . GLU A 1 289 ? 28.306 11.876 -23.936 1.00 77.38 289 GLU A C 1
ATOM 2221 O O . GLU A 1 289 ? 27.087 12.066 -24.006 1.00 77.38 289 GLU A O 1
ATOM 2226 N N . GLY A 1 290 ? 28.994 12.126 -22.818 1.00 79.44 290 GLY A N 1
ATOM 2227 C CA . GLY A 1 290 ? 28.359 12.584 -21.580 1.00 79.44 290 GLY A CA 1
ATOM 2228 C C . GLY A 1 290 ? 27.707 13.964 -21.705 1.00 79.44 290 GLY A C 1
ATOM 2229 O O . GLY A 1 290 ? 26.687 14.212 -21.065 1.00 79.44 290 GLY A O 1
ATOM 2230 N N . VAL A 1 291 ? 28.248 14.833 -22.565 1.00 82.62 291 VAL A N 1
ATOM 2231 C CA . VAL A 1 291 ? 27.713 16.179 -22.830 1.00 82.62 291 VAL A CA 1
ATOM 2232 C C . VAL A 1 291 ? 26.321 16.095 -23.460 1.00 82.62 291 VAL A C 1
ATOM 2234 O O . VAL A 1 291 ? 25.377 16.666 -22.919 1.00 82.62 291 VAL A O 1
ATOM 2237 N N . ALA A 1 292 ? 26.159 15.281 -24.506 1.00 81.56 292 ALA A N 1
ATOM 2238 C CA . ALA A 1 292 ? 24.873 15.082 -25.172 1.00 81.56 292 ALA A CA 1
ATOM 2239 C C . ALA A 1 292 ? 23.804 14.475 -24.239 1.00 81.56 292 ALA A C 1
ATOM 2241 O O . ALA A 1 292 ? 22.622 14.813 -24.327 1.00 81.56 292 ALA A O 1
ATOM 2242 N N . LEU A 1 293 ? 24.196 13.581 -23.320 1.00 85.38 293 LEU A N 1
ATOM 2243 C CA . LEU A 1 293 ? 23.281 13.064 -22.296 1.00 85.38 293 LEU A CA 1
ATOM 2244 C C . LEU A 1 293 ? 22.891 14.153 -21.287 1.00 85.38 293 LEU A C 1
ATOM 2246 O O . LEU A 1 293 ? 21.713 14.272 -20.951 1.00 85.38 293 LEU A O 1
ATOM 2250 N N . ARG A 1 294 ? 23.858 14.952 -20.819 1.00 88.19 294 ARG A N 1
ATOM 2251 C CA . ARG A 1 294 ? 23.631 16.044 -19.862 1.00 88.19 294 ARG A CA 1
ATOM 2252 C C . ARG A 1 294 ? 22.654 17.075 -20.415 1.00 88.19 294 ARG A C 1
ATOM 2254 O O . ARG A 1 294 ? 21.737 17.458 -19.701 1.00 88.19 294 ARG A O 1
ATOM 2261 N N . GLU A 1 295 ? 22.822 17.495 -21.664 1.00 86.56 295 GLU A N 1
ATOM 2262 C CA . GLU A 1 295 ? 21.948 18.486 -22.307 1.00 86.56 295 GLU A CA 1
ATOM 2263 C C . GLU A 1 295 ? 20.499 18.001 -22.394 1.00 86.56 295 GLU A C 1
ATOM 2265 O O . GLU A 1 295 ? 19.576 18.722 -22.014 1.00 86.56 295 GLU A O 1
ATOM 2270 N N . ARG A 1 296 ? 20.296 16.739 -22.792 1.00 84.62 296 ARG A N 1
ATOM 2271 C CA . ARG A 1 296 ? 18.961 16.123 -22.820 1.00 84.62 296 ARG A CA 1
ATOM 2272 C C . ARG A 1 296 ? 18.343 16.035 -21.428 1.00 84.62 296 ARG A C 1
ATOM 2274 O O . ARG A 1 296 ? 17.171 16.356 -21.254 1.00 84.62 296 ARG A O 1
ATOM 2281 N N . LEU A 1 297 ? 19.123 15.614 -20.431 1.00 90.69 297 LEU A N 1
ATOM 2282 C CA . LEU A 1 297 ? 18.639 15.500 -19.055 1.00 90.69 297 LEU A CA 1
ATOM 2283 C C . LEU A 1 297 ? 18.369 16.861 -18.413 1.00 90.69 297 LEU A C 1
ATOM 2285 O O . LEU A 1 297 ? 17.462 16.949 -17.593 1.00 90.69 297 LEU A O 1
ATOM 2289 N N . PHE A 1 298 ? 19.106 17.910 -18.782 1.00 93.31 298 PHE A N 1
ATOM 2290 C CA . PHE A 1 298 ? 18.919 19.250 -18.234 1.00 93.31 298 PHE A CA 1
ATOM 2291 C C . PHE A 1 298 ? 17.532 19.806 -18.572 1.00 93.31 298 PHE A C 1
ATOM 2293 O O . PHE A 1 298 ? 16.813 20.230 -17.671 1.00 93.31 298 PHE A O 1
ATOM 2300 N N . GLY A 1 299 ? 17.100 19.705 -19.835 1.00 90.62 299 GLY A N 1
ATOM 2301 C CA . GLY A 1 299 ? 15.751 20.124 -20.234 1.00 90.62 299 GLY A CA 1
ATOM 2302 C C . GLY A 1 299 ? 14.655 19.372 -19.470 1.00 90.62 299 GLY A C 1
ATOM 2303 O O . GLY A 1 299 ? 13.746 19.983 -18.907 1.00 90.62 299 GLY A O 1
ATOM 2304 N N . VAL A 1 300 ? 14.786 18.045 -19.361 1.00 94.38 300 VAL A N 1
ATOM 2305 C CA . VAL A 1 300 ? 13.852 17.196 -18.597 1.00 94.38 300 VAL A CA 1
ATOM 2306 C C . VAL A 1 300 ? 13.848 17.573 -17.113 1.00 94.38 300 VAL A C 1
ATOM 2308 O O . VAL A 1 300 ? 12.783 17.631 -16.499 1.00 94.38 300 VAL A O 1
ATOM 2311 N N . MET A 1 301 ? 15.016 17.859 -16.537 1.00 94.94 301 MET A N 1
ATOM 2312 C CA . MET A 1 301 ? 15.182 18.279 -15.146 1.00 94.94 301 MET A CA 1
ATOM 2313 C C . MET A 1 301 ? 14.463 19.605 -14.876 1.00 94.94 301 MET A C 1
ATOM 2315 O O . MET A 1 301 ? 13.652 19.671 -13.955 1.00 94.94 301 MET A O 1
ATOM 2319 N N . CYS A 1 302 ? 14.688 20.631 -15.702 1.00 95.56 302 CYS A N 1
ATOM 2320 C CA . CYS A 1 302 ? 14.044 21.939 -15.561 1.00 95.56 302 CYS A CA 1
ATOM 2321 C C . CYS A 1 302 ? 12.516 21.836 -15.629 1.00 95.56 302 CYS A C 1
ATOM 2323 O O . CYS A 1 302 ? 11.826 22.351 -14.748 1.00 95.56 302 CYS A O 1
ATOM 2325 N N . VAL A 1 303 ? 11.984 21.112 -16.622 1.00 96.00 303 VAL A N 1
ATOM 2326 C CA . VAL A 1 303 ? 10.534 20.886 -16.755 1.00 96.00 303 VAL A CA 1
ATOM 2327 C C . VAL A 1 303 ? 9.987 20.137 -15.540 1.00 96.00 303 VAL A C 1
ATOM 2329 O O . VAL A 1 303 ? 8.933 20.492 -15.017 1.00 96.00 303 VAL A O 1
ATOM 2332 N N . SER A 1 304 ? 10.714 19.133 -15.047 1.00 96.88 304 SER A N 1
ATOM 2333 C CA . SER A 1 304 ? 10.281 18.337 -13.895 1.00 96.88 304 SER A CA 1
ATOM 2334 C C . SER A 1 304 ? 10.265 19.146 -12.602 1.00 96.88 304 SER A C 1
ATOM 2336 O O . SER A 1 304 ? 9.326 19.012 -11.820 1.00 96.88 304 SER A O 1
ATOM 2338 N N . ILE A 1 305 ? 11.259 20.012 -12.382 1.00 96.19 305 ILE A N 1
ATOM 2339 C CA . ILE A 1 305 ? 11.296 20.933 -11.238 1.00 96.19 305 ILE A CA 1
ATOM 2340 C C . ILE A 1 305 ? 10.123 21.914 -11.317 1.00 96.19 305 ILE A C 1
ATOM 2342 O O . ILE A 1 305 ? 9.378 22.040 -10.346 1.00 96.19 305 ILE A O 1
ATOM 2346 N N . GLY A 1 306 ? 9.911 22.551 -12.475 1.00 96.50 306 GLY A N 1
ATOM 2347 C CA . GLY A 1 306 ? 8.808 23.494 -12.677 1.00 96.50 306 GLY A CA 1
ATOM 2348 C C . GLY A 1 306 ? 7.438 22.852 -12.448 1.00 96.50 306 GLY A C 1
ATOM 2349 O O . GLY A 1 306 ? 6.625 23.375 -11.687 1.00 96.50 306 GLY A O 1
ATOM 2350 N N . LEU A 1 307 ? 7.205 21.669 -13.025 1.00 96.12 307 LEU A N 1
ATOM 2351 C CA . LEU A 1 307 ? 5.955 20.924 -12.862 1.00 96.12 307 LEU A CA 1
ATOM 2352 C C . LEU A 1 307 ? 5.760 20.436 -11.420 1.00 96.12 307 LEU A C 1
ATOM 2354 O O . LEU A 1 307 ? 4.651 20.506 -10.899 1.00 96.12 307 LEU A O 1
ATOM 2358 N N . THR A 1 308 ? 6.826 20.001 -10.746 1.00 95.31 308 THR A N 1
ATOM 2359 C CA . THR A 1 308 ? 6.763 19.634 -9.323 1.00 95.31 308 THR A CA 1
ATOM 2360 C C . THR A 1 308 ? 6.371 20.835 -8.467 1.00 95.31 308 THR A C 1
ATOM 2362 O O . THR A 1 308 ? 5.484 20.710 -7.626 1.00 95.31 308 THR A O 1
ATOM 2365 N N . GLY A 1 309 ? 6.988 21.998 -8.700 1.00 91.88 309 GLY A N 1
ATOM 2366 C CA . GLY A 1 309 ? 6.646 23.244 -8.017 1.00 91.88 309 GLY A CA 1
ATOM 2367 C C . GLY A 1 309 ? 5.192 23.648 -8.256 1.00 91.88 309 GLY A C 1
ATOM 2368 O O . GLY A 1 309 ? 4.469 23.919 -7.301 1.00 91.88 309 GLY A O 1
ATOM 2369 N N . MET A 1 310 ? 4.728 23.593 -9.507 1.00 91.19 310 MET A N 1
ATOM 2370 C CA . MET A 1 310 ? 3.338 23.887 -9.866 1.00 91.19 310 MET A CA 1
ATOM 2371 C C . MET A 1 310 ? 2.345 22.933 -9.186 1.00 91.19 310 MET A C 1
ATOM 2373 O O . MET A 1 310 ? 1.372 23.392 -8.592 1.00 91.19 310 MET A O 1
ATOM 2377 N N . ILE A 1 311 ? 2.592 21.617 -9.223 1.00 89.62 311 ILE A N 1
ATOM 2378 C CA . ILE A 1 311 ? 1.743 20.624 -8.543 1.00 89.62 311 ILE A CA 1
ATOM 2379 C C . ILE A 1 311 ? 1.742 20.878 -7.036 1.00 89.62 311 ILE A C 1
ATOM 2381 O O . ILE A 1 311 ? 0.690 20.828 -6.406 1.00 89.62 311 ILE A O 1
ATOM 2385 N N . HIS A 1 312 ? 2.900 21.180 -6.448 1.00 86.56 312 HIS A N 1
ATOM 2386 C CA . HIS A 1 312 ? 2.994 21.470 -5.023 1.00 86.56 312 HIS A CA 1
ATOM 2387 C C . HIS A 1 312 ? 2.173 22.710 -4.636 1.00 86.56 312 HIS A C 1
ATOM 2389 O O . HIS A 1 312 ? 1.413 22.655 -3.673 1.00 86.56 312 HIS A O 1
ATOM 2395 N N . LEU A 1 313 ? 2.252 23.793 -5.416 1.00 86.06 313 LEU A N 1
ATOM 2396 C CA . LEU A 1 313 ? 1.432 24.993 -5.213 1.00 86.06 313 LEU A CA 1
ATOM 2397 C C . LEU A 1 313 ? -0.068 24.701 -5.365 1.00 86.06 313 LEU A C 1
ATOM 2399 O O . LEU A 1 313 ? -0.865 25.164 -4.551 1.00 86.06 313 LEU A O 1
ATOM 2403 N N . LEU A 1 314 ? -0.454 23.883 -6.350 1.00 84.38 314 LEU A N 1
ATOM 2404 C CA . LEU A 1 314 ? -1.843 23.459 -6.537 1.00 84.38 314 LEU A CA 1
ATOM 2405 C C . LEU A 1 314 ? -2.356 22.663 -5.328 1.00 84.38 314 LEU A C 1
ATOM 2407 O O . LEU A 1 314 ? -3.454 22.932 -4.847 1.00 84.38 314 LEU A O 1
ATOM 2411 N N . LEU A 1 315 ? -1.555 21.739 -4.791 1.00 81.12 315 LEU A N 1
ATOM 2412 C CA . LEU A 1 315 ? -1.897 20.972 -3.584 1.00 81.12 315 LEU A CA 1
ATOM 2413 C C . LEU A 1 315 ? -2.026 21.853 -2.331 1.00 81.12 315 LEU A C 1
ATOM 2415 O O . LEU A 1 315 ? -2.748 21.496 -1.404 1.00 81.12 315 LEU A O 1
ATOM 2419 N N . LEU A 1 316 ? -1.351 23.006 -2.287 1.00 78.31 316 LEU A N 1
ATOM 2420 C CA . LEU A 1 316 ? -1.468 23.973 -1.190 1.00 78.31 316 LEU A CA 1
ATOM 2421 C C . LEU A 1 316 ? -2.690 24.902 -1.314 1.00 78.31 316 LEU A C 1
ATOM 2423 O O . LEU A 1 316 ? -3.059 25.536 -0.316 1.00 78.31 316 LEU A O 1
ATOM 2427 N N . SER A 1 317 ? -3.297 24.985 -2.504 1.00 75.88 317 SER A N 1
ATOM 2428 C CA . SER A 1 317 ? -4.440 25.854 -2.811 1.00 75.88 317 SER A CA 1
ATOM 2429 C C . SER A 1 317 ? -5.756 25.327 -2.220 1.00 75.88 317 SER A C 1
ATOM 2431 O O . SER A 1 317 ? -5.955 24.124 -2.077 1.00 75.88 317 SER A O 1
ATOM 2433 N N . THR A 1 318 ? -6.673 26.232 -1.868 1.00 58.34 318 THR A N 1
ATOM 2434 C CA . THR A 1 318 ? -7.895 25.953 -1.089 1.00 58.34 318 THR A CA 1
ATOM 2435 C C . THR A 1 318 ? -8.877 24.907 -1.659 1.00 58.34 318 THR A C 1
ATOM 2437 O O . THR A 1 318 ? -9.470 24.216 -0.832 1.00 58.34 318 THR A O 1
ATOM 2440 N N . PRO A 1 319 ? -9.042 24.672 -2.982 1.00 59.34 319 PRO A N 1
ATOM 2441 C CA . PRO A 1 319 ? -9.934 23.605 -3.465 1.00 59.34 319 PRO A CA 1
ATOM 2442 C C . PRO A 1 319 ? -9.330 22.190 -3.390 1.00 59.34 319 PRO A C 1
ATOM 2444 O O . PRO A 1 319 ? -10.068 21.206 -3.394 1.00 59.34 319 PRO A O 1
ATOM 2447 N N . PHE A 1 320 ? -8.001 22.072 -3.297 1.00 58.72 320 PHE A N 1
ATOM 2448 C CA . PHE A 1 320 ? -7.270 20.796 -3.233 1.00 58.72 320 PHE A CA 1
ATOM 2449 C C . PHE A 1 320 ? -6.387 20.693 -1.986 1.00 58.72 320 PHE A C 1
ATOM 2451 O O . PHE A 1 320 ? -5.484 19.862 -1.962 1.00 58.72 320 PHE A O 1
ATOM 2458 N N . GLY A 1 321 ? -6.621 21.561 -0.996 1.00 60.78 321 GLY A N 1
ATOM 2459 C CA . GLY A 1 321 ? -5.704 21.921 0.082 1.00 60.78 321 GLY A CA 1
ATOM 2460 C C . GLY A 1 321 ? -5.390 20.780 1.036 1.00 60.78 321 GLY A C 1
ATOM 2461 O O . GLY A 1 321 ? -5.842 20.786 2.181 1.00 60.78 321 GLY A O 1
ATOM 2462 N N . VAL A 1 322 ? -4.598 19.808 0.592 1.00 67.19 322 VAL A N 1
ATOM 2463 C CA . VAL A 1 322 ? -4.115 18.733 1.445 1.00 67.19 322 VAL A CA 1
ATOM 2464 C C . VAL A 1 322 ? -2.726 19.109 1.919 1.00 67.19 322 VAL A C 1
ATOM 2466 O O . VAL A 1 322 ? -1.757 19.119 1.162 1.00 67.19 322 VAL A O 1
ATOM 2469 N N . ARG A 1 323 ? -2.630 19.472 3.198 1.00 71.19 323 ARG A N 1
ATOM 2470 C CA . ARG A 1 323 ? -1.365 19.855 3.823 1.00 71.19 323 ARG A CA 1
ATOM 2471 C C . ARG A 1 323 ? -0.842 18.685 4.651 1.00 71.19 323 ARG A C 1
ATOM 2473 O O . ARG A 1 323 ? -1.629 18.091 5.390 1.00 71.19 323 ARG A O 1
ATOM 2480 N N . PRO A 1 324 ? 0.457 18.348 4.550 1.00 71.25 324 PRO A N 1
ATOM 2481 C CA . PRO A 1 324 ? 1.059 17.422 5.495 1.00 71.25 324 PRO A CA 1
ATOM 2482 C C . PRO A 1 324 ? 0.920 18.010 6.902 1.00 71.25 324 PRO A C 1
ATOM 2484 O O . PRO A 1 324 ? 0.951 19.232 7.069 1.00 71.25 324 PRO A O 1
ATOM 2487 N N . GLU A 1 325 ? 0.786 17.151 7.908 1.00 70.25 325 GLU A N 1
ATOM 2488 C CA . GLU A 1 325 ? 0.727 17.583 9.304 1.00 70.25 325 GLU A CA 1
ATOM 2489 C C . GLU A 1 325 ? 1.957 18.445 9.646 1.00 70.25 325 GLU A C 1
ATOM 2491 O O . GLU A 1 325 ? 3.106 18.058 9.397 1.00 70.25 325 GLU A O 1
ATOM 2496 N N . ALA A 1 326 ? 1.717 19.651 10.166 1.00 72.75 326 ALA A N 1
ATOM 2497 C CA . ALA A 1 326 ? 2.780 20.600 10.467 1.00 72.75 326 ALA A CA 1
ATOM 2498 C C . ALA A 1 326 ? 3.722 20.018 11.534 1.00 72.75 326 ALA A C 1
ATOM 2500 O O . ALA A 1 326 ? 3.281 19.532 12.571 1.00 72.75 326 ALA A O 1
ATOM 2501 N N . GLY A 1 327 ? 5.031 20.048 11.269 1.00 77.19 327 GLY A N 1
ATOM 2502 C CA . GLY A 1 327 ? 6.041 19.475 12.166 1.00 77.19 327 GLY A CA 1
ATOM 2503 C C . GLY A 1 327 ? 6.201 17.951 12.081 1.00 77.19 327 GLY A C 1
ATOM 2504 O O . GLY A 1 327 ? 7.063 17.404 12.767 1.00 77.19 327 GLY A O 1
ATOM 2505 N N . ALA A 1 328 ? 5.441 17.254 11.226 1.00 83.06 328 ALA A N 1
ATOM 2506 C CA . ALA A 1 328 ? 5.643 15.827 11.005 1.00 83.06 328 ALA A CA 1
ATOM 2507 C C . ALA A 1 328 ? 7.016 15.551 10.375 1.00 83.06 328 ALA A C 1
ATOM 2509 O O . ALA A 1 328 ? 7.461 16.236 9.448 1.00 83.06 328 ALA A O 1
ATOM 2510 N N . VAL A 1 329 ? 7.678 14.500 10.860 1.00 86.75 329 VAL A N 1
ATOM 2511 C CA . VAL A 1 329 ? 8.991 14.067 10.378 1.00 86.75 329 VAL A CA 1
ATOM 2512 C C . VAL A 1 329 ? 8.973 12.601 9.975 1.00 86.75 329 VAL A C 1
ATOM 2514 O O . VAL A 1 329 ? 8.262 11.778 10.552 1.00 86.75 329 VAL A O 1
ATOM 2517 N N . VAL A 1 330 ? 9.800 12.268 8.991 1.00 84.06 330 VAL A N 1
ATOM 2518 C CA . VAL A 1 330 ? 10.057 10.899 8.554 1.00 84.06 330 VAL A CA 1
ATOM 2519 C C . VAL A 1 330 ? 11.434 10.48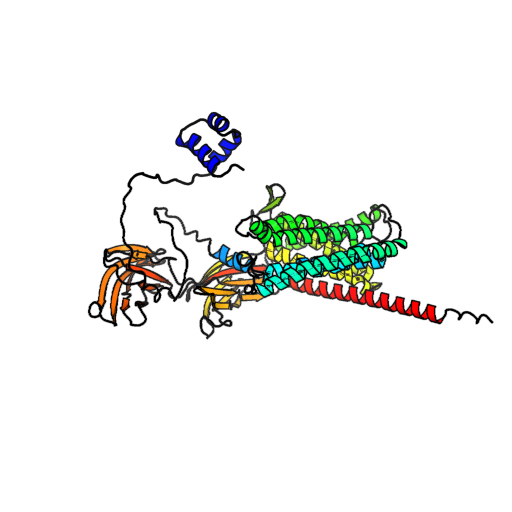9 9.052 1.00 84.06 330 VAL A C 1
ATOM 2521 O O . VAL A 1 330 ? 12.413 11.219 8.880 1.00 84.06 330 VAL A O 1
ATOM 2524 N N . ALA A 1 331 ? 11.509 9.318 9.682 1.00 83.94 331 ALA A N 1
ATOM 2525 C CA . ALA A 1 331 ? 12.778 8.739 10.091 1.00 83.94 331 ALA A CA 1
ATOM 2526 C C . ALA A 1 331 ? 13.639 8.452 8.855 1.00 83.94 331 ALA A C 1
ATOM 2528 O O . ALA A 1 331 ? 13.203 7.789 7.915 1.00 83.94 331 ALA A O 1
ATOM 2529 N N . ALA A 1 332 ? 14.871 8.936 8.886 1.00 79.69 332 ALA A N 1
ATOM 2530 C CA . ALA A 1 332 ? 15.878 8.721 7.869 1.00 79.69 332 ALA A CA 1
ATOM 2531 C C . ALA A 1 332 ? 17.022 7.855 8.428 1.00 79.69 332 ALA A C 1
ATOM 2533 O O . ALA A 1 332 ? 17.165 7.693 9.648 1.00 79.69 332 ALA A O 1
ATOM 2534 N N . PRO A 1 333 ? 17.850 7.270 7.549 1.00 74.75 333 PRO A N 1
ATOM 2535 C CA . PRO A 1 333 ? 18.982 6.453 7.963 1.00 74.75 333 PRO A CA 1
ATOM 2536 C C . PRO A 1 333 ? 19.922 7.197 8.920 1.00 74.75 333 PRO A C 1
ATOM 2538 O O . PRO A 1 333 ? 19.995 8.427 8.919 1.00 74.75 333 PRO A O 1
ATOM 2541 N N . PHE A 1 334 ? 20.652 6.435 9.738 1.00 81.56 334 PHE A N 1
ATOM 2542 C CA . PHE A 1 334 ? 21.604 6.964 10.727 1.00 81.56 334 PHE A CA 1
ATOM 2543 C C . PHE A 1 334 ? 20.967 7.825 11.833 1.00 81.56 334 PHE A C 1
ATOM 2545 O O . PHE A 1 334 ? 21.622 8.691 12.407 1.00 81.56 334 PHE A O 1
ATOM 2552 N N . GLY A 1 335 ? 19.687 7.590 12.142 1.00 80.00 335 GLY A N 1
ATOM 2553 C CA . GLY A 1 335 ? 18.976 8.291 13.216 1.00 80.00 335 GLY A CA 1
ATOM 2554 C C . GLY A 1 335 ? 18.630 9.744 12.888 1.00 80.00 335 GLY A C 1
ATOM 2555 O O . GLY A 1 335 ? 18.339 10.518 13.798 1.00 80.00 335 GLY A O 1
ATOM 2556 N N . ARG A 1 336 ? 18.673 10.125 11.607 1.00 85.00 336 ARG A N 1
ATOM 2557 C CA . ARG A 1 336 ? 18.246 11.449 11.146 1.00 85.00 336 ARG A CA 1
ATOM 2558 C C . ARG A 1 336 ? 16.729 11.495 10.978 1.00 85.00 336 ARG A C 1
ATOM 2560 O O . ARG A 1 336 ? 16.076 10.463 10.858 1.00 85.00 336 ARG A O 1
ATOM 2567 N N . ALA A 1 337 ? 16.169 12.696 10.946 1.00 88.19 337 ALA A N 1
ATOM 2568 C CA . ALA A 1 337 ? 14.762 12.928 10.651 1.00 88.19 337 ALA A CA 1
ATOM 2569 C C . ALA A 1 337 ? 14.654 13.999 9.564 1.00 88.19 337 ALA A C 1
ATOM 2571 O O . ALA A 1 337 ? 15.387 14.987 9.598 1.00 88.19 337 ALA A O 1
ATOM 2572 N N . VAL A 1 338 ? 13.772 13.786 8.591 1.00 88.94 338 VAL A N 1
ATOM 2573 C CA . VAL A 1 338 ? 13.524 14.725 7.489 1.00 88.94 338 VAL A CA 1
ATOM 2574 C C . VAL A 1 338 ? 12.097 15.251 7.615 1.00 88.94 338 VAL A C 1
ATOM 2576 O O . VAL A 1 338 ? 11.195 14.446 7.863 1.00 88.94 338 VAL A O 1
ATOM 2579 N N . PRO A 1 339 ? 11.852 16.564 7.450 1.00 90.31 339 PRO A N 1
ATOM 2580 C CA . PRO A 1 339 ? 10.495 17.101 7.426 1.00 90.31 339 PRO A CA 1
ATOM 2581 C C . PRO A 1 339 ? 9.640 16.374 6.385 1.00 90.31 339 PRO A C 1
ATOM 2583 O O . PRO A 1 339 ? 10.063 16.218 5.237 1.00 90.31 339 PRO A O 1
ATOM 2586 N N . LEU A 1 340 ? 8.432 15.948 6.765 1.00 86.94 340 LEU A N 1
ATOM 2587 C CA . LEU A 1 340 ? 7.543 15.188 5.883 1.00 86.94 340 LEU A CA 1
ATOM 2588 C C . LEU A 1 340 ? 7.260 15.950 4.584 1.00 86.94 340 LEU A C 1
ATOM 2590 O O . LEU A 1 340 ? 7.295 15.355 3.515 1.00 86.94 340 LEU A O 1
ATOM 2594 N N . ALA A 1 341 ? 7.060 17.268 4.659 1.00 86.62 341 ALA A N 1
ATOM 2595 C CA . ALA A 1 341 ? 6.838 18.109 3.485 1.00 86.62 341 ALA A CA 1
ATOM 2596 C C . ALA A 1 341 ? 8.010 18.058 2.486 1.00 86.62 341 ALA A C 1
ATOM 2598 O O . ALA A 1 341 ? 7.789 17.869 1.291 1.00 86.62 341 ALA A O 1
ATOM 2599 N N . LEU A 1 342 ? 9.255 18.152 2.971 1.00 89.25 342 LEU A N 1
ATOM 2600 C CA . LEU A 1 342 ? 10.448 18.050 2.124 1.00 89.25 342 LEU A CA 1
ATOM 2601 C C . LEU A 1 342 ? 10.585 16.645 1.529 1.00 89.25 342 LEU A C 1
ATOM 2603 O O . LEU A 1 342 ? 10.894 16.493 0.349 1.00 89.25 342 LEU A O 1
ATOM 2607 N N . TRP A 1 343 ? 10.322 15.613 2.332 1.00 89.94 343 TRP A N 1
ATOM 2608 C CA . TRP A 1 343 ? 10.358 14.233 1.862 1.00 89.94 343 TRP A CA 1
ATOM 2609 C C . TRP A 1 343 ? 9.327 13.975 0.758 1.00 89.94 343 TRP A C 1
ATOM 2611 O O . TRP A 1 343 ? 9.651 13.405 -0.281 1.00 89.94 343 TRP A O 1
ATOM 2621 N N . MET A 1 344 ? 8.103 14.468 0.944 1.00 89.06 344 MET A N 1
ATOM 2622 C CA . MET A 1 344 ? 7.040 14.396 -0.054 1.00 89.06 344 MET A CA 1
ATOM 2623 C C . MET A 1 344 ? 7.400 15.143 -1.335 1.00 89.06 344 MET A C 1
ATOM 2625 O O . MET A 1 344 ? 7.118 14.637 -2.417 1.00 89.06 344 MET A O 1
ATOM 2629 N N . LEU A 1 345 ? 8.075 16.291 -1.236 1.00 91.44 345 LEU A N 1
ATOM 2630 C CA . LEU A 1 345 ? 8.556 17.033 -2.400 1.00 91.44 345 LEU A CA 1
ATOM 2631 C C . LEU A 1 345 ? 9.603 16.238 -3.196 1.00 91.44 345 LEU A C 1
ATOM 2633 O O . LEU A 1 345 ? 9.508 16.169 -4.418 1.00 91.44 345 LEU A O 1
ATOM 2637 N N . ILE A 1 346 ? 10.557 15.587 -2.519 1.00 93.50 346 ILE A N 1
ATOM 2638 C CA . ILE A 1 346 ? 11.568 14.723 -3.158 1.00 93.50 346 ILE A CA 1
ATOM 2639 C C . ILE A 1 346 ? 10.899 13.537 -3.865 1.00 93.50 346 ILE A C 1
ATOM 2641 O O . ILE A 1 346 ? 11.222 13.221 -5.013 1.00 93.50 346 ILE A O 1
ATOM 2645 N N . LEU A 1 347 ? 9.951 12.882 -3.191 1.00 93.38 347 LEU A N 1
ATOM 2646 C CA . LEU A 1 347 ? 9.213 11.753 -3.749 1.00 93.38 347 LEU A CA 1
ATOM 2647 C C . LEU A 1 347 ? 8.363 12.174 -4.957 1.00 93.38 347 LEU A C 1
ATOM 2649 O O . LEU A 1 347 ? 8.420 11.514 -5.997 1.00 93.38 347 LEU A O 1
ATOM 2653 N N . LEU A 1 348 ? 7.639 13.291 -4.854 1.00 93.50 348 LEU A N 1
ATOM 2654 C CA . LEU A 1 348 ? 6.853 13.857 -5.949 1.00 93.50 348 LEU A CA 1
ATOM 2655 C C . LEU A 1 348 ? 7.745 14.210 -7.141 1.00 93.50 348 LEU A C 1
ATOM 2657 O O . LEU A 1 348 ? 7.450 13.792 -8.259 1.00 93.50 348 LEU A O 1
ATOM 2661 N N . PHE A 1 349 ? 8.866 14.894 -6.897 1.00 96.69 349 PHE A N 1
ATOM 2662 C CA . PHE A 1 349 ? 9.849 15.211 -7.927 1.00 96.69 349 PHE A CA 1
ATOM 2663 C C . PHE A 1 349 ? 10.328 13.953 -8.657 1.00 96.69 349 PHE A C 1
ATOM 2665 O O . PHE A 1 349 ? 10.342 13.925 -9.885 1.00 96.69 349 PHE A O 1
ATOM 2672 N N . SER A 1 350 ? 10.671 12.885 -7.926 1.00 96.94 350 SER A N 1
ATOM 2673 C CA . SER A 1 350 ? 11.154 11.642 -8.541 1.00 96.94 350 SER A CA 1
ATOM 2674 C C . SER A 1 350 ? 10.125 11.015 -9.491 1.00 96.94 350 SER A C 1
ATOM 2676 O O . SER A 1 350 ? 10.485 10.539 -10.567 1.00 96.94 350 SER A O 1
ATOM 2678 N N . VAL A 1 351 ? 8.837 11.069 -9.133 1.00 96.88 351 VAL A N 1
ATOM 2679 C CA . VAL A 1 351 ? 7.731 10.593 -9.973 1.00 96.88 351 VAL A CA 1
ATOM 2680 C C . VAL A 1 351 ? 7.559 11.478 -11.199 1.00 96.88 351 VAL A C 1
ATOM 2682 O O . VAL A 1 351 ? 7.523 10.964 -12.317 1.00 96.88 351 VAL A O 1
ATOM 2685 N N . VAL A 1 352 ? 7.504 12.797 -11.008 1.00 97.56 352 VAL A N 1
ATOM 2686 C CA . VAL A 1 352 ? 7.376 13.764 -12.103 1.00 97.56 352 VAL A CA 1
ATOM 2687 C C . VAL A 1 352 ? 8.544 13.626 -13.081 1.00 97.56 352 VAL A C 1
ATOM 2689 O O . VAL A 1 352 ? 8.321 13.610 -14.286 1.00 97.56 352 VAL A O 1
ATOM 2692 N N . PHE A 1 353 ? 9.766 13.419 -12.590 1.00 97.81 353 PHE A N 1
ATOM 2693 C CA . PHE A 1 353 ? 10.949 13.228 -13.426 1.00 97.81 353 PHE A CA 1
ATOM 2694 C C . PHE A 1 353 ? 10.846 11.990 -14.329 1.00 97.81 353 PHE A C 1
ATOM 2696 O O . PHE A 1 353 ? 11.162 12.060 -15.520 1.00 97.81 353 PHE A O 1
ATOM 2703 N N . VAL A 1 354 ? 10.331 10.869 -13.809 1.00 98.06 354 VAL A N 1
ATOM 2704 C CA . VAL A 1 354 ? 10.055 9.671 -14.624 1.00 98.06 354 VAL A CA 1
ATOM 2705 C C . VAL A 1 354 ? 8.939 9.934 -15.635 1.00 98.06 354 VAL A C 1
ATOM 2707 O O . VAL A 1 354 ? 9.076 9.530 -16.792 1.00 98.06 354 VAL A O 1
ATOM 2710 N N . ILE A 1 355 ? 7.863 10.617 -15.228 1.00 97.94 355 ILE A N 1
ATOM 2711 C CA . ILE A 1 355 ? 6.736 10.962 -16.107 1.00 97.94 355 ILE A CA 1
ATOM 2712 C C . ILE A 1 355 ? 7.221 11.823 -17.275 1.00 97.94 355 ILE A C 1
ATOM 2714 O O . ILE A 1 355 ? 7.045 11.429 -18.426 1.00 97.94 355 ILE A O 1
ATOM 2718 N N . VAL A 1 356 ? 7.877 12.953 -16.997 1.00 97.56 356 VAL A N 1
ATOM 2719 C CA . VAL A 1 356 ? 8.357 13.894 -18.019 1.00 97.56 356 VAL A CA 1
ATOM 2720 C C . VAL A 1 356 ? 9.340 13.202 -18.959 1.00 97.56 356 VAL A C 1
ATOM 2722 O O . VAL A 1 356 ? 9.179 13.296 -20.172 1.00 97.56 356 VAL A O 1
ATOM 2725 N N . SER A 1 357 ? 10.302 12.442 -18.424 1.00 96.75 357 SER A N 1
ATOM 2726 C CA . SER A 1 357 ? 11.263 11.684 -19.233 1.00 96.75 357 SER A CA 1
ATOM 2727 C C . SER A 1 357 ? 10.584 10.716 -20.210 1.00 96.75 357 SER A C 1
ATOM 2729 O O . SER A 1 357 ? 10.868 10.721 -21.412 1.00 96.75 357 SER A O 1
ATOM 2731 N N . ASN A 1 358 ? 9.658 9.888 -19.715 1.00 96.56 358 ASN A N 1
ATOM 2732 C CA . ASN A 1 358 ? 9.021 8.866 -20.541 1.00 96.56 358 ASN A CA 1
ATOM 2733 C C . ASN A 1 358 ? 8.022 9.476 -21.529 1.00 96.56 358 ASN A C 1
ATOM 2735 O O . ASN A 1 358 ? 7.987 9.035 -22.675 1.00 96.56 358 ASN A O 1
ATOM 2739 N N . VAL A 1 359 ? 7.273 10.514 -21.138 1.00 96.81 359 VAL A N 1
ATOM 2740 C CA . VAL A 1 359 ? 6.395 11.267 -22.050 1.00 96.81 359 VAL A CA 1
ATOM 2741 C C . VAL A 1 359 ? 7.213 11.897 -23.170 1.00 96.81 359 VAL A C 1
ATOM 2743 O O . VAL A 1 359 ? 6.885 11.687 -24.335 1.00 96.81 359 VAL A O 1
ATOM 2746 N N . TRP A 1 360 ? 8.311 12.581 -22.840 1.00 95.62 360 TRP A N 1
ATOM 2747 C CA . TRP A 1 360 ? 9.216 13.166 -23.829 1.00 95.62 360 TRP A CA 1
ATOM 2748 C C . TRP A 1 360 ? 9.724 12.110 -24.811 1.00 95.62 360 TRP A C 1
ATOM 2750 O O . TRP A 1 360 ? 9.716 12.298 -26.026 1.00 95.62 360 TRP A O 1
ATOM 2760 N N . ARG A 1 361 ? 10.124 10.938 -24.306 1.00 93.25 361 ARG A N 1
ATOM 2761 C CA . ARG A 1 361 ? 10.601 9.872 -25.187 1.00 93.25 361 ARG A CA 1
ATOM 2762 C C . ARG A 1 361 ? 9.490 9.263 -26.045 1.00 93.25 361 ARG A C 1
ATOM 2764 O O . ARG A 1 361 ? 9.745 8.870 -27.185 1.00 93.25 361 ARG A O 1
ATOM 2771 N N . VAL A 1 362 ? 8.268 9.169 -25.523 1.00 94.94 362 VAL A N 1
ATOM 2772 C CA . VAL A 1 362 ? 7.102 8.712 -26.288 1.00 94.94 362 VAL A CA 1
ATOM 2773 C C . VAL A 1 362 ? 6.777 9.692 -27.409 1.00 94.94 362 VAL A C 1
ATOM 2775 O O . VAL A 1 362 ? 6.589 9.239 -28.535 1.00 94.94 362 VAL A O 1
ATOM 2778 N N . THR A 1 363 ? 6.760 11.002 -27.157 1.00 94.56 363 THR A N 1
ATOM 2779 C CA . THR A 1 363 ? 6.425 12.003 -28.186 1.00 94.56 363 THR A CA 1
ATOM 2780 C C . THR A 1 363 ? 7.433 12.011 -29.337 1.00 94.56 363 THR A C 1
ATOM 2782 O O . THR A 1 363 ? 7.031 12.117 -30.496 1.00 94.56 363 THR A O 1
ATOM 2785 N N . GLU A 1 364 ? 8.721 11.790 -29.055 1.00 91.81 364 GLU A N 1
ATOM 2786 C CA . GLU A 1 364 ? 9.763 11.637 -30.082 1.00 91.81 364 GLU A CA 1
ATOM 2787 C C . GLU A 1 364 ? 9.581 10.384 -30.956 1.00 91.81 364 GLU A C 1
ATOM 2789 O O . GLU A 1 364 ? 9.898 10.392 -32.149 1.00 91.81 364 GLU A O 1
ATOM 2794 N N . LEU A 1 365 ? 9.118 9.276 -30.368 1.00 89.75 365 LEU A N 1
ATOM 2795 C CA . LEU A 1 365 ? 9.118 7.964 -31.020 1.00 89.75 365 LEU A CA 1
ATOM 2796 C C . LEU A 1 365 ? 7.768 7.549 -31.599 1.00 89.75 365 LEU A C 1
ATOM 2798 O O . LEU A 1 365 ? 7.752 6.763 -32.545 1.00 89.75 365 LEU A O 1
ATOM 2802 N N . VAL A 1 366 ? 6.651 8.051 -31.072 1.00 93.31 366 VAL A N 1
ATOM 2803 C CA . VAL A 1 366 ? 5.305 7.565 -31.416 1.00 93.31 366 VAL A CA 1
ATOM 2804 C C . VAL A 1 366 ? 5.000 7.699 -32.908 1.00 93.31 366 VAL A C 1
ATOM 2806 O O . VAL A 1 366 ? 4.419 6.789 -33.489 1.00 93.31 366 VAL A O 1
ATOM 2809 N N . LYS A 1 367 ? 5.484 8.770 -33.554 1.00 91.56 367 LYS A N 1
ATOM 2810 C CA . LYS A 1 367 ? 5.316 8.992 -35.000 1.00 91.56 367 LYS A CA 1
ATOM 2811 C C . LYS A 1 367 ? 6.119 8.008 -35.862 1.00 91.56 367 LYS A C 1
ATOM 2813 O O . LYS A 1 367 ? 5.743 7.751 -36.996 1.00 91.56 367 LYS A O 1
ATOM 2818 N N . ARG A 1 368 ? 7.228 7.469 -35.341 1.00 88.44 368 ARG A N 1
ATOM 2819 C CA . ARG A 1 368 ? 8.145 6.572 -36.076 1.00 88.44 368 ARG A CA 1
ATOM 2820 C C . ARG A 1 368 ? 7.894 5.096 -35.774 1.00 88.44 368 ARG A C 1
ATOM 2822 O O . ARG A 1 368 ? 8.063 4.244 -36.635 1.00 88.44 368 ARG A O 1
ATOM 2829 N N . SER A 1 369 ? 7.551 4.777 -34.530 1.00 85.62 369 SER A N 1
ATOM 2830 C CA . SER A 1 369 ? 7.337 3.410 -34.059 1.00 85.62 369 SER A CA 1
ATOM 2831 C C . SER A 1 369 ? 6.348 3.413 -32.888 1.00 85.62 369 SER A C 1
ATOM 2833 O O . SER A 1 369 ? 6.764 3.318 -31.730 1.00 85.62 369 SER A O 1
ATOM 2835 N N . PRO A 1 370 ? 5.032 3.507 -33.157 1.00 82.44 370 PRO A N 1
ATOM 2836 C CA . PRO A 1 370 ? 4.021 3.620 -32.105 1.00 82.44 370 PRO A CA 1
ATOM 2837 C C . PRO A 1 370 ? 4.016 2.402 -31.176 1.00 82.44 370 PRO A C 1
ATOM 2839 O O . PRO A 1 370 ? 3.923 2.543 -29.965 1.00 82.44 370 PRO A O 1
ATOM 2842 N N . MET A 1 371 ? 4.212 1.196 -31.712 1.00 82.69 371 MET A N 1
ATOM 2843 C CA . MET A 1 371 ? 4.302 -0.023 -30.896 1.00 82.69 371 MET A CA 1
ATOM 2844 C C . MET A 1 371 ? 5.648 -0.141 -30.158 1.00 82.69 371 MET A C 1
ATOM 2846 O O . MET A 1 371 ? 5.735 -0.782 -29.112 1.00 82.69 371 MET A O 1
ATOM 2850 N N . GLY A 1 372 ? 6.699 0.521 -30.653 1.00 82.00 372 GLY A N 1
ATOM 2851 C CA . GLY A 1 372 ? 8.012 0.575 -30.010 1.00 82.00 372 GLY A CA 1
ATOM 2852 C C . GLY A 1 372 ? 8.052 1.424 -28.734 1.00 82.00 372 GLY A C 1
ATOM 2853 O O . GLY A 1 372 ? 9.011 1.310 -27.970 1.00 82.00 372 GLY A O 1
ATOM 2854 N N . THR A 1 373 ? 7.022 2.239 -28.467 1.00 90.81 373 THR A N 1
ATOM 2855 C CA . THR A 1 373 ? 6.940 3.071 -27.254 1.00 90.81 373 THR A CA 1
ATOM 2856 C C . THR A 1 373 ? 6.394 2.331 -26.035 1.00 90.81 373 THR A C 1
ATOM 2858 O O . THR A 1 373 ? 6.502 2.853 -24.927 1.00 90.81 373 THR A O 1
ATOM 2861 N N . GLY A 1 374 ? 5.866 1.110 -26.197 1.00 92.38 374 GLY A N 1
ATOM 2862 C CA . GLY A 1 374 ? 5.152 0.389 -25.135 1.00 92.38 374 GLY A CA 1
ATOM 2863 C C . GLY A 1 374 ? 5.936 0.266 -23.824 1.00 92.38 374 GLY A C 1
ATOM 2864 O O . GLY A 1 374 ? 5.378 0.453 -22.748 1.00 92.38 374 GLY A O 1
ATOM 2865 N N . GLY A 1 375 ? 7.256 0.057 -23.895 1.00 92.56 375 GLY A N 1
ATOM 2866 C CA . GLY A 1 375 ? 8.111 0.038 -22.703 1.00 92.56 375 GLY A CA 1
ATOM 2867 C C . GLY A 1 375 ? 8.118 1.365 -21.932 1.00 92.56 375 GLY A C 1
ATOM 2868 O O . GLY A 1 375 ? 8.078 1.349 -20.710 1.00 92.56 375 GLY A O 1
ATOM 2869 N N . PHE A 1 376 ? 8.126 2.510 -22.614 1.00 94.81 376 PHE A N 1
ATOM 2870 C CA . PHE A 1 376 ? 8.076 3.832 -21.973 1.00 94.81 376 PHE A CA 1
ATOM 2871 C C . PHE A 1 376 ? 6.680 4.137 -21.421 1.00 94.81 376 PHE A C 1
ATOM 2873 O O . PHE A 1 376 ? 6.557 4.675 -20.325 1.00 94.81 376 PHE A O 1
ATOM 2880 N N . VAL A 1 377 ? 5.626 3.719 -22.132 1.00 96.69 377 VAL A N 1
ATOM 2881 C CA . VAL A 1 377 ? 4.238 3.805 -21.643 1.00 96.69 377 VAL A CA 1
ATOM 2882 C C . VAL A 1 377 ? 4.059 2.969 -20.370 1.00 96.69 377 VAL A C 1
ATOM 2884 O O . VAL A 1 377 ? 3.436 3.426 -19.418 1.00 96.69 377 VAL A O 1
ATOM 2887 N N . ALA A 1 378 ? 4.670 1.781 -20.303 1.00 96.38 378 ALA A N 1
ATOM 2888 C CA . ALA A 1 378 ? 4.645 0.947 -19.106 1.00 96.38 378 ALA A CA 1
ATOM 2889 C C . ALA A 1 378 ? 5.284 1.667 -17.902 1.00 96.38 378 ALA A C 1
ATOM 2891 O O . ALA A 1 378 ? 4.672 1.763 -16.839 1.00 96.38 378 ALA A O 1
ATOM 2892 N N . HIS A 1 379 ? 6.479 2.241 -18.079 1.00 96.38 379 HIS A N 1
ATOM 2893 C CA . HIS A 1 379 ? 7.151 3.012 -17.026 1.00 96.38 379 HIS A CA 1
ATOM 2894 C C . HIS A 1 379 ? 6.375 4.276 -16.625 1.00 96.38 379 HIS A C 1
ATOM 2896 O O . HIS A 1 379 ? 6.319 4.596 -15.439 1.00 96.38 379 HIS A O 1
ATOM 2902 N N . LEU A 1 380 ? 5.727 4.957 -17.578 1.00 97.12 380 LEU A N 1
ATOM 2903 C CA . LEU A 1 380 ? 4.817 6.070 -17.298 1.00 97.12 380 LEU A CA 1
ATOM 2904 C C . LEU A 1 380 ? 3.659 5.627 -16.392 1.00 97.12 380 LEU A C 1
ATOM 2906 O O . LEU A 1 380 ? 3.390 6.272 -15.381 1.00 97.12 380 LEU A O 1
ATOM 2910 N N . GLY A 1 381 ? 3.014 4.501 -16.707 1.00 97.62 381 GLY A N 1
ATOM 2911 C CA . GLY A 1 381 ? 1.943 3.947 -15.878 1.00 97.62 381 GLY A CA 1
ATOM 2912 C C . GLY A 1 381 ? 2.412 3.579 -14.471 1.00 97.62 381 GLY A C 1
ATOM 2913 O O . GLY A 1 381 ? 1.745 3.913 -13.492 1.00 97.62 381 GLY A O 1
ATOM 2914 N N . LEU A 1 382 ? 3.601 2.979 -14.353 1.00 97.19 382 LEU A N 1
ATOM 2915 C CA . LEU A 1 382 ? 4.216 2.693 -13.057 1.00 97.19 382 LEU A CA 1
ATOM 2916 C C . LEU A 1 382 ? 4.473 3.976 -12.252 1.00 97.19 382 LEU A C 1
ATOM 2918 O O . LEU A 1 382 ? 4.177 4.011 -11.059 1.00 97.19 382 LEU A O 1
ATOM 2922 N N . ALA A 1 383 ? 4.975 5.037 -12.888 1.00 97.56 383 ALA A N 1
ATOM 2923 C CA . ALA A 1 383 ? 5.211 6.317 -12.226 1.00 97.56 383 ALA A CA 1
ATOM 2924 C C . ALA A 1 383 ? 3.904 6.955 -11.730 1.00 97.56 383 ALA A C 1
ATOM 2926 O O . ALA A 1 383 ? 3.844 7.387 -10.582 1.00 97.56 383 ALA A O 1
ATOM 2927 N N . VAL A 1 384 ? 2.839 6.948 -12.541 1.00 97.50 384 VAL A N 1
ATOM 2928 C CA . VAL A 1 384 ? 1.508 7.443 -12.138 1.00 97.50 384 VAL A CA 1
ATOM 2929 C C . VAL A 1 384 ? 0.940 6.627 -10.973 1.00 97.50 384 VAL A C 1
ATOM 2931 O O . VAL A 1 384 ? 0.448 7.203 -10.003 1.00 97.50 384 VAL A O 1
ATOM 2934 N N . LEU A 1 385 ? 1.070 5.297 -11.022 1.00 96.88 385 LEU A N 1
ATOM 2935 C CA . LEU A 1 385 ? 0.624 4.398 -9.956 1.00 96.88 385 LEU A CA 1
ATOM 2936 C C . LEU A 1 385 ? 1.333 4.718 -8.635 1.00 96.88 385 LEU A C 1
ATOM 2938 O O . LEU A 1 385 ? 0.688 4.912 -7.604 1.00 96.88 385 LEU A O 1
ATOM 2942 N N . ILE A 1 386 ? 2.665 4.791 -8.671 1.00 95.06 386 ILE A N 1
ATOM 2943 C CA . ILE A 1 386 ? 3.501 5.108 -7.510 1.00 95.06 386 ILE A CA 1
ATOM 2944 C C . ILE A 1 386 ? 3.199 6.522 -6.999 1.00 95.06 386 ILE A C 1
ATOM 2946 O O . ILE A 1 386 ? 3.091 6.715 -5.790 1.00 95.06 386 ILE A O 1
ATOM 2950 N N . GLY A 1 387 ? 3.006 7.492 -7.896 1.00 93.88 387 GLY A N 1
ATOM 2951 C CA . GLY A 1 387 ? 2.572 8.846 -7.559 1.00 93.88 387 GLY A CA 1
ATOM 2952 C C . GLY A 1 387 ? 1.254 8.852 -6.791 1.00 93.88 387 GLY A C 1
ATOM 2953 O O . GLY A 1 387 ? 1.169 9.473 -5.735 1.00 93.88 387 GLY A O 1
ATOM 2954 N N . GLY A 1 388 ? 0.265 8.080 -7.250 1.00 92.62 388 GLY A N 1
ATOM 2955 C CA . GLY A 1 388 ? -0.995 7.873 -6.536 1.00 92.62 388 GLY A CA 1
ATOM 2956 C C . GLY A 1 388 ? -0.799 7.298 -5.133 1.00 92.62 388 GLY A C 1
ATOM 2957 O O . GLY A 1 388 ? -1.391 7.797 -4.181 1.00 92.62 388 GLY A O 1
ATOM 2958 N N . LEU A 1 389 ? 0.077 6.299 -4.969 1.00 91.75 389 LEU A N 1
ATOM 2959 C CA . LEU A 1 389 ? 0.391 5.725 -3.653 1.00 91.75 389 LEU A CA 1
ATOM 2960 C C . LEU A 1 389 ? 1.077 6.733 -2.722 1.00 91.75 389 LEU A C 1
ATOM 2962 O O . LEU A 1 389 ? 0.712 6.815 -1.548 1.00 91.75 389 LEU A O 1
ATOM 2966 N N . ILE A 1 390 ? 2.054 7.488 -3.235 1.00 90.12 390 ILE A N 1
ATOM 2967 C CA . ILE A 1 390 ? 2.782 8.517 -2.484 1.00 90.12 390 ILE A CA 1
ATOM 2968 C C . ILE A 1 390 ? 1.813 9.606 -2.036 1.00 90.12 390 ILE A C 1
ATOM 2970 O O . ILE A 1 390 ? 1.753 9.895 -0.845 1.00 90.12 390 ILE A O 1
ATOM 2974 N N . LEU A 1 391 ? 1.018 10.164 -2.953 1.00 88.81 391 LEU A N 1
ATOM 2975 C CA . LEU A 1 391 ? 0.066 11.227 -2.638 1.00 88.81 391 LEU A CA 1
ATOM 2976 C C . LEU A 1 391 ? -1.015 10.737 -1.667 1.00 88.81 391 LEU A C 1
ATOM 2978 O O . LEU A 1 391 ? -1.224 11.351 -0.625 1.00 88.81 391 LEU A O 1
ATOM 2982 N N . SER A 1 392 ? -1.625 9.583 -1.943 1.00 88.50 392 SER A N 1
ATOM 2983 C CA . SER A 1 392 ? -2.684 9.008 -1.108 1.00 88.50 392 SER A CA 1
ATOM 2984 C C . SER A 1 392 ? -2.238 8.702 0.319 1.00 88.50 392 SER A C 1
ATOM 2986 O O . SER A 1 392 ? -3.031 8.834 1.249 1.00 88.50 392 SER A O 1
ATOM 2988 N N . ARG A 1 393 ? -0.983 8.277 0.516 1.00 85.88 393 ARG A N 1
ATOM 2989 C CA . ARG A 1 393 ? -0.436 7.980 1.848 1.00 85.88 393 ARG A CA 1
ATOM 2990 C C . ARG A 1 393 ? 0.164 9.187 2.543 1.00 85.88 393 ARG A C 1
ATOM 2992 O O . ARG A 1 393 ? -0.040 9.345 3.739 1.00 85.88 393 ARG A O 1
ATOM 2999 N N . GLY A 1 394 ? 0.925 9.999 1.822 1.00 83.81 394 GLY A N 1
ATOM 3000 C CA . GLY A 1 394 ? 1.635 11.137 2.397 1.00 83.81 394 GLY A CA 1
ATOM 3001 C C . GLY A 1 394 ? 0.713 12.276 2.818 1.00 83.81 394 GLY A C 1
ATOM 3002 O O . GLY A 1 394 ? 1.062 13.034 3.717 1.00 83.81 394 GLY A O 1
ATOM 3003 N N . TYR A 1 395 ? -0.467 12.355 2.203 1.00 84.38 395 TYR A N 1
ATOM 3004 C CA . TYR A 1 395 ? -1.489 13.361 2.474 1.00 84.38 395 TYR A CA 1
ATOM 3005 C C . TYR A 1 395 ? -2.777 12.753 3.069 1.00 84.38 395 TYR A C 1
ATOM 3007 O O . TYR A 1 395 ? -3.835 13.374 3.045 1.00 84.38 395 TYR A O 1
ATOM 3015 N N . GLU A 1 396 ? -2.706 11.527 3.596 1.00 86.62 396 GLU A N 1
ATOM 3016 C CA . GLU A 1 396 ? -3.828 10.858 4.268 1.00 86.62 396 GLU A CA 1
ATOM 3017 C C . GLU A 1 396 ? -4.261 11.638 5.521 1.00 86.62 396 GLU A C 1
ATOM 3019 O O . GLU A 1 396 ? -3.445 11.879 6.413 1.00 86.62 396 GLU A O 1
ATOM 3024 N N . ARG A 1 397 ? -5.554 11.968 5.634 1.00 86.31 397 ARG A N 1
ATOM 3025 C CA . ARG A 1 397 ? -6.144 12.490 6.879 1.00 86.31 397 ARG A CA 1
ATOM 3026 C C . ARG A 1 397 ? -6.872 11.374 7.611 1.00 86.31 397 ARG A C 1
ATOM 3028 O O . ARG A 1 397 ? -7.534 10.547 6.987 1.00 86.31 397 ARG A O 1
ATOM 3035 N N . LYS A 1 398 ? -6.748 11.349 8.939 1.00 87.56 398 LYS A N 1
ATOM 3036 C CA . LYS A 1 398 ? -7.356 10.322 9.787 1.00 87.56 398 LYS A CA 1
ATOM 3037 C C . LYS A 1 398 ? -7.989 10.935 11.030 1.00 87.56 398 LYS A C 1
ATOM 3039 O O . LYS A 1 398 ? -7.321 11.670 11.753 1.00 87.56 398 LYS A O 1
ATOM 3044 N N . ALA A 1 399 ? -9.218 10.533 11.330 1.00 86.31 399 ALA A N 1
ATOM 3045 C CA . ALA A 1 399 ? -9.895 10.823 12.587 1.00 86.31 399 ALA A CA 1
ATOM 3046 C C . ALA A 1 399 ? -10.509 9.555 13.192 1.00 86.31 399 ALA A C 1
ATOM 3048 O O . ALA A 1 399 ? -10.691 8.548 12.510 1.00 86.31 399 ALA A O 1
ATOM 3049 N N . ILE A 1 400 ? -10.780 9.601 14.494 1.00 86.94 400 ILE A N 1
ATOM 3050 C CA . ILE A 1 400 ? -11.528 8.560 15.201 1.00 86.94 400 ILE A CA 1
ATOM 3051 C C . ILE A 1 400 ? -12.845 9.180 15.646 1.00 86.94 400 ILE A C 1
ATOM 3053 O O . ILE A 1 400 ? -12.823 10.253 16.241 1.00 86.94 400 ILE A O 1
ATOM 3057 N N . LEU A 1 401 ? -13.942 8.487 15.371 1.00 85.69 401 LEU A N 1
ATOM 3058 C CA . LEU A 1 401 ? -15.304 8.842 15.747 1.00 85.69 401 LEU A CA 1
ATOM 3059 C C . LEU A 1 401 ? -15.841 7.780 16.714 1.00 85.69 401 LEU A C 1
ATOM 3061 O O . LEU A 1 401 ? -15.489 6.603 16.598 1.00 85.69 401 LEU A O 1
ATOM 3065 N N . MET A 1 402 ? -16.670 8.192 17.667 1.00 84.94 402 MET A N 1
ATOM 3066 C CA . MET A 1 402 ? -17.325 7.310 18.638 1.00 84.94 402 MET A CA 1
ATOM 3067 C C . MET A 1 402 ? -18.834 7.462 18.493 1.00 84.94 402 MET A C 1
ATOM 3069 O O . MET A 1 402 ? -19.464 8.192 19.243 1.00 84.94 402 MET A O 1
ATOM 3073 N N . ILE A 1 403 ? -19.406 6.806 17.489 1.00 86.06 403 ILE A N 1
ATOM 3074 C CA . ILE A 1 403 ? -20.792 7.053 17.091 1.00 86.06 403 ILE A CA 1
ATOM 3075 C C . ILE A 1 403 ? -21.737 6.219 17.950 1.00 86.06 403 ILE A C 1
ATOM 3077 O O . ILE A 1 403 ? -21.513 5.026 18.174 1.00 86.06 403 ILE A O 1
ATOM 3081 N N . ARG A 1 404 ? -22.814 6.855 18.403 1.00 84.38 404 ARG A N 1
ATOM 3082 C CA . ARG A 1 404 ? -23.937 6.231 19.103 1.00 84.38 404 ARG A CA 1
ATOM 3083 C C . ARG A 1 404 ? -25.213 6.450 18.303 1.00 84.38 404 ARG A C 1
ATOM 3085 O O . ARG A 1 404 ? -25.309 7.391 17.517 1.00 84.38 404 ARG A O 1
ATOM 3092 N N . ASP A 1 405 ? -26.195 5.583 18.515 1.00 84.88 405 ASP A N 1
ATOM 3093 C CA . ASP A 1 405 ? -27.524 5.808 17.950 1.00 84.88 405 ASP A CA 1
ATOM 3094 C C . ASP A 1 405 ? -28.101 7.138 18.467 1.00 84.88 405 ASP A C 1
ATOM 3096 O O . ASP A 1 405 ? -27.910 7.498 19.633 1.00 84.88 405 ASP A O 1
ATOM 3100 N N . GLY A 1 406 ? -28.737 7.899 17.580 1.00 83.88 406 GLY A N 1
ATOM 3101 C CA . GLY A 1 406 ? -29.260 9.239 17.860 1.00 83.88 406 GLY A CA 1
ATOM 3102 C C . GLY A 1 406 ? -28.220 10.345 18.104 1.00 83.88 406 GLY A C 1
ATOM 3103 O O . GLY A 1 406 ? -28.614 11.501 18.225 1.00 83.88 406 GLY A O 1
ATOM 3104 N N . HIS A 1 407 ? -26.917 10.039 18.145 1.00 85.12 407 HIS A N 1
ATOM 3105 C CA . HIS A 1 407 ? -25.856 11.012 18.443 1.00 85.12 407 HIS A CA 1
ATOM 3106 C C . HIS A 1 407 ? -24.831 11.045 17.296 1.00 85.12 407 HIS A C 1
ATOM 3108 O O . HIS A 1 407 ? -23.885 10.247 17.283 1.00 85.12 407 HIS A O 1
ATOM 3114 N N . PRO A 1 408 ? -25.027 11.923 16.294 1.00 89.75 408 PRO A N 1
ATOM 3115 C CA . PRO A 1 408 ? -24.096 12.057 15.184 1.00 89.75 408 PRO A CA 1
ATOM 3116 C C . PRO A 1 408 ? -22.776 12.680 15.646 1.00 89.75 408 PRO A C 1
ATOM 3118 O O . PRO A 1 408 ? -22.757 13.657 16.387 1.00 89.75 408 PRO A O 1
ATOM 3121 N N . GLU A 1 409 ? -21.667 12.151 15.142 1.00 91.12 409 GLU A N 1
ATOM 3122 C CA . GLU A 1 409 ? -20.319 12.633 15.451 1.00 91.12 409 GLU A CA 1
ATOM 3123 C C . GLU A 1 409 ? -19.680 13.260 14.214 1.00 91.12 409 GLU A C 1
ATOM 3125 O O . GLU A 1 409 ? -19.921 12.816 13.088 1.00 91.12 409 GLU A O 1
ATOM 3130 N N . SER A 1 410 ? -18.845 14.284 14.406 1.00 92.00 410 SER A N 1
ATOM 3131 C CA . SER A 1 410 ? -18.223 15.009 13.292 1.00 92.00 410 SER A CA 1
ATOM 3132 C C . SER A 1 410 ? -16.702 15.079 13.398 1.00 92.00 410 SER A C 1
ATOM 3134 O O . SER A 1 410 ? -16.148 15.452 14.427 1.00 92.00 410 SER A O 1
ATOM 3136 N N . ALA A 1 411 ? -16.002 14.770 12.304 1.00 88.88 411 ALA A N 1
ATOM 3137 C CA . ALA A 1 411 ? -14.560 14.971 12.184 1.00 88.88 411 ALA A CA 1
ATOM 3138 C C . ALA A 1 411 ? -14.135 15.151 10.725 1.00 88.88 411 ALA A C 1
ATOM 3140 O O . ALA A 1 411 ? -14.760 14.624 9.812 1.00 88.88 411 ALA A O 1
ATOM 3141 N N . LEU A 1 412 ? -13.037 15.882 10.498 1.00 87.38 412 LEU A N 1
ATOM 3142 C CA . LEU A 1 412 ? -12.521 16.201 9.153 1.00 87.38 412 LEU A CA 1
ATOM 3143 C C . LEU A 1 412 ? -13.556 16.888 8.234 1.00 87.38 412 LEU A C 1
ATOM 3145 O O . LEU A 1 412 ? -13.425 16.829 7.016 1.00 87.38 412 LEU A O 1
ATOM 3149 N N . GLY A 1 413 ? -14.575 17.534 8.812 1.00 88.44 413 GLY A N 1
ATOM 3150 C CA . GLY A 1 413 ? -15.691 18.128 8.072 1.00 88.44 413 GLY A CA 1
ATOM 3151 C C . GLY A 1 413 ? -16.765 17.132 7.617 1.00 88.44 413 GLY A C 1
ATOM 3152 O O . GLY A 1 413 ? -17.689 17.538 6.925 1.00 88.44 413 GLY A O 1
ATOM 3153 N N . TYR A 1 414 ? -16.662 15.858 8.006 1.00 92.81 414 TYR A N 1
ATOM 3154 C CA . TYR A 1 414 ? -17.707 14.856 7.808 1.00 92.81 414 TYR A CA 1
ATOM 3155 C C . TYR A 1 414 ? -18.520 14.683 9.084 1.00 92.81 414 TYR A C 1
ATOM 3157 O O . TYR A 1 414 ? -17.938 14.556 10.160 1.00 92.81 414 TYR A O 1
ATOM 3165 N N . THR A 1 415 ? -19.837 14.596 8.944 1.00 95.62 415 THR A N 1
ATOM 3166 C CA . THR A 1 415 ? -20.774 14.214 10.003 1.00 95.62 415 THR A CA 1
ATOM 3167 C C . THR A 1 415 ? -21.283 12.809 9.724 1.00 95.62 415 THR A C 1
ATOM 3169 O O . THR A 1 415 ? -21.771 12.536 8.628 1.00 95.62 415 THR A O 1
ATOM 3172 N N . VAL A 1 416 ? -21.147 11.915 10.700 1.00 95.00 416 VAL A N 1
ATOM 3173 C CA . VAL A 1 416 ? -21.522 10.504 10.593 1.00 95.00 416 VAL A CA 1
ATOM 3174 C C . VAL A 1 416 ? -22.581 10.188 11.642 1.00 95.00 416 VAL A C 1
ATOM 3176 O O . VAL A 1 416 ? -22.346 10.360 12.838 1.00 95.00 416 VAL A O 1
ATOM 3179 N N . ALA A 1 417 ? -23.731 9.702 11.189 1.00 93.88 417 ALA A N 1
ATOM 3180 C CA . ALA A 1 417 ? -24.851 9.291 12.024 1.00 93.88 417 ALA A CA 1
ATOM 3181 C C . ALA A 1 417 ? -25.099 7.791 11.860 1.00 93.88 417 ALA A C 1
ATOM 3183 O O . ALA A 1 417 ? -25.071 7.273 10.744 1.00 93.88 417 ALA A O 1
ATOM 3184 N N . TYR A 1 418 ? -25.346 7.083 12.959 1.00 92.19 418 TYR A N 1
ATOM 3185 C CA . TYR A 1 418 ? -25.808 5.701 12.878 1.00 92.19 418 TYR A CA 1
ATOM 3186 C C . TYR A 1 418 ? -27.226 5.662 12.300 1.00 92.19 418 TYR A C 1
ATOM 3188 O O . TYR A 1 418 ? -28.082 6.442 12.709 1.00 92.19 418 TYR A O 1
ATOM 3196 N N . ARG A 1 419 ? -27.454 4.764 11.340 1.00 91.06 419 ARG A N 1
ATOM 3197 C CA . ARG A 1 419 ? -28.748 4.593 10.667 1.00 91.06 419 ARG A CA 1
ATOM 3198 C C . ARG A 1 419 ? -29.432 3.290 11.060 1.00 91.06 419 ARG A C 1
ATOM 3200 O O . ARG A 1 419 ? -30.652 3.242 11.171 1.00 91.06 419 ARG A O 1
ATOM 3207 N N . GLY A 1 420 ? -28.661 2.218 11.218 1.00 87.62 420 GLY A N 1
ATOM 3208 C CA . GLY A 1 420 ? -29.212 0.895 11.478 1.00 87.62 420 GLY A CA 1
ATOM 3209 C C . GLY A 1 420 ? -28.264 -0.226 11.081 1.00 87.62 420 GLY A C 1
ATOM 3210 O O . GLY A 1 420 ? -27.068 -0.027 10.875 1.00 87.62 420 GLY A O 1
ATOM 3211 N N . MET A 1 421 ? -28.809 -1.429 10.958 1.00 83.31 421 MET A N 1
ATOM 3212 C CA . MET A 1 421 ? -28.086 -2.616 10.505 1.00 83.31 421 MET A CA 1
ATOM 3213 C C . MET A 1 421 ? -28.933 -3.352 9.470 1.00 83.31 421 MET A C 1
ATOM 3215 O O . MET A 1 421 ? -30.161 -3.331 9.552 1.00 83.31 421 MET A O 1
ATOM 3219 N N . SER A 1 422 ? -28.286 -4.008 8.507 1.00 79.50 422 SER A N 1
ATOM 3220 C CA . SER A 1 422 ? -28.985 -4.895 7.579 1.00 79.50 422 SER A CA 1
ATOM 3221 C C . SER A 1 422 ? -29.625 -6.060 8.338 1.00 79.50 422 SER A C 1
ATOM 3223 O O . SER A 1 422 ? -29.107 -6.512 9.364 1.00 79.50 422 SER A O 1
ATOM 3225 N N . THR A 1 423 ? -30.746 -6.563 7.829 1.00 69.94 423 THR A N 1
ATOM 3226 C CA . THR A 1 423 ? -31.414 -7.753 8.363 1.00 69.94 423 THR A CA 1
ATOM 3227 C C . THR A 1 423 ? -30.491 -8.974 8.275 1.00 69.94 423 THR A C 1
ATOM 3229 O O . THR A 1 423 ? -29.750 -9.115 7.306 1.00 69.94 423 THR A O 1
ATOM 3232 N N . GLY A 1 424 ? -30.502 -9.828 9.303 1.00 66.81 424 GLY A N 1
ATOM 3233 C CA . GLY A 1 424 ? -29.631 -11.007 9.415 1.00 66.81 424 GLY A CA 1
ATOM 3234 C C . GLY A 1 424 ? -29.116 -11.222 10.842 1.00 66.81 424 GLY A C 1
ATOM 3235 O O . GLY A 1 424 ? -29.158 -10.311 11.671 1.00 66.81 424 GLY A O 1
ATOM 3236 N N . ASP A 1 425 ? -28.639 -12.427 11.146 1.00 75.44 425 ASP A N 1
ATOM 3237 C CA . ASP A 1 425 ? -27.996 -12.759 12.428 1.00 75.44 425 ASP A CA 1
ATOM 3238 C C . ASP A 1 425 ? -26.562 -12.180 12.491 1.00 75.44 425 ASP A C 1
ATOM 3240 O O . ASP A 1 425 ? -25.976 -11.805 11.477 1.00 75.44 425 ASP A O 1
ATOM 3244 N N . PHE A 1 426 ? -25.962 -12.099 13.677 1.00 74.19 426 PHE A N 1
ATOM 3245 C CA . PHE A 1 426 ? -24.562 -11.730 13.885 1.00 74.19 426 PHE A CA 1
ATOM 3246 C C . PHE A 1 426 ? -23.571 -12.673 13.189 1.00 74.19 426 PHE A C 1
ATOM 3248 O O . PHE A 1 426 ? -22.431 -12.269 12.978 1.00 74.19 426 PHE A O 1
ATOM 3255 N N . TYR A 1 427 ? -23.973 -13.894 12.827 1.00 79.00 427 TYR A N 1
ATOM 3256 C CA . TYR A 1 427 ? -23.137 -14.856 12.096 1.00 79.00 427 TYR A CA 1
ATOM 3257 C C . TYR A 1 427 ? -23.230 -14.726 10.568 1.00 79.00 427 TYR A C 1
ATOM 3259 O O . TYR A 1 427 ? -22.492 -15.402 9.846 1.00 79.00 427 TYR A O 1
ATOM 3267 N N . ASP A 1 428 ? -24.103 -13.854 10.059 1.00 81.00 428 ASP A N 1
ATOM 3268 C CA . ASP A 1 428 ? -24.246 -13.628 8.625 1.00 81.00 428 ASP A CA 1
ATOM 3269 C C . ASP A 1 428 ? -23.063 -12.818 8.071 1.00 81.00 428 ASP A C 1
ATOM 3271 O O . ASP A 1 428 ? -22.817 -11.680 8.472 1.00 81.00 428 ASP A O 1
ATOM 3275 N N . ARG A 1 429 ? -22.342 -13.394 7.102 1.00 82.00 429 ARG A N 1
ATOM 3276 C CA . ARG A 1 429 ? -21.190 -12.762 6.440 1.00 82.00 429 ARG A CA 1
ATOM 3277 C C . ARG A 1 429 ? -21.565 -11.545 5.602 1.00 82.00 429 ARG A C 1
ATOM 3279 O O . ARG A 1 429 ? -20.675 -10.769 5.265 1.00 82.00 429 ARG A O 1
ATOM 3286 N N . GLU A 1 430 ? -22.829 -11.379 5.235 1.00 82.88 430 GLU A N 1
ATOM 3287 C CA . GLU A 1 430 ? -23.294 -10.235 4.449 1.00 82.88 430 GLU A CA 1
ATOM 3288 C C . GLU A 1 430 ? -23.798 -9.078 5.315 1.00 82.88 430 GLU A C 1
ATOM 3290 O O . GLU A 1 430 ? -24.093 -8.001 4.784 1.00 82.88 430 GLU A O 1
ATOM 3295 N N . ARG A 1 431 ? -23.824 -9.264 6.643 1.00 83.50 431 ARG A N 1
ATOM 3296 C CA . ARG A 1 431 ? -24.279 -8.262 7.602 1.00 83.50 431 ARG A CA 1
ATOM 3297 C C . ARG A 1 431 ? -23.471 -6.968 7.498 1.00 83.50 431 ARG A C 1
ATOM 3299 O O . ARG A 1 431 ? -22.236 -6.947 7.576 1.00 83.50 431 ARG A O 1
ATOM 3306 N N . LYS A 1 432 ? -24.197 -5.859 7.363 1.00 88.19 432 LYS A N 1
ATOM 3307 C CA . LYS A 1 432 ? -23.660 -4.499 7.277 1.00 88.19 432 LYS A CA 1
ATOM 3308 C C . LYS A 1 432 ? -24.269 -3.626 8.358 1.00 88.19 432 LYS A C 1
ATOM 3310 O O . LYS A 1 432 ? -25.456 -3.724 8.660 1.00 88.19 432 LYS A O 1
ATOM 3315 N N . VAL A 1 433 ? -23.450 -2.742 8.905 1.00 89.62 433 VAL A N 1
ATOM 3316 C CA . VAL A 1 433 ? -23.908 -1.644 9.755 1.00 89.62 433 VAL A CA 1
ATOM 3317 C C . VAL A 1 433 ? -23.989 -0.407 8.874 1.00 89.62 433 VAL A C 1
ATOM 3319 O O . VAL A 1 433 ? -23.052 -0.133 8.129 1.00 89.62 433 VAL A O 1
ATOM 3322 N N . GLU A 1 434 ? -25.110 0.302 8.901 1.00 92.75 434 GLU A N 1
ATOM 3323 C CA . GLU A 1 434 ? -25.357 1.457 8.045 1.00 92.75 434 GLU A CA 1
ATOM 3324 C C . GLU A 1 434 ? -25.160 2.764 8.813 1.00 92.75 434 GLU A C 1
ATOM 3326 O O . GLU A 1 434 ? -25.643 2.930 9.936 1.00 92.75 434 GLU A O 1
ATOM 3331 N N . PHE A 1 435 ? -24.475 3.709 8.171 1.00 94.12 435 PHE A N 1
ATOM 3332 C CA . PHE A 1 435 ? -24.251 5.054 8.684 1.00 94.12 435 PHE A CA 1
ATOM 3333 C C . PHE A 1 435 ? -24.550 6.080 7.596 1.00 94.12 435 PHE A C 1
ATOM 3335 O O . PHE A 1 435 ? -24.035 5.963 6.481 1.00 94.12 435 PHE A O 1
ATOM 3342 N N . ASP A 1 436 ? -25.337 7.099 7.919 1.00 95.81 436 ASP A N 1
ATOM 3343 C CA . ASP A 1 436 ? -25.515 8.254 7.046 1.00 95.81 436 ASP A CA 1
ATOM 3344 C C . ASP A 1 436 ? -24.320 9.197 7.225 1.00 95.81 436 ASP A C 1
ATOM 3346 O O . ASP A 1 436 ? -23.971 9.587 8.341 1.00 95.81 436 ASP A O 1
ATOM 3350 N N . VAL A 1 437 ? -23.669 9.550 6.117 1.00 96.12 437 VAL A N 1
ATOM 3351 C CA . VAL A 1 437 ? -22.492 10.420 6.101 1.00 96.12 437 VAL A CA 1
ATOM 3352 C C . VAL A 1 437 ? -22.799 11.668 5.288 1.00 96.12 437 VAL A C 1
ATOM 3354 O O . VAL A 1 437 ? -23.209 11.578 4.131 1.00 96.12 437 VAL A O 1
ATOM 3357 N N . THR A 1 438 ? -22.567 12.833 5.887 1.00 96.12 438 THR A N 1
ATOM 3358 C CA . THR A 1 438 ? -22.604 14.136 5.211 1.00 96.12 438 THR A CA 1
ATOM 3359 C C . THR A 1 438 ? -21.195 14.709 5.178 1.00 96.12 438 THR A C 1
ATOM 3361 O O . THR A 1 438 ? -20.568 14.839 6.225 1.00 96.12 438 THR A O 1
ATOM 3364 N N . GLY A 1 439 ? -20.675 15.005 3.990 1.00 91.94 439 GLY A N 1
ATOM 3365 C CA . GLY A 1 439 ? -19.326 15.525 3.798 1.00 91.94 439 GLY A CA 1
ATOM 3366 C C . GLY A 1 439 ? -19.238 17.054 3.755 1.00 91.94 439 GLY A C 1
ATOM 3367 O O . GLY A 1 439 ? -20.256 17.753 3.701 1.00 91.94 439 GLY A O 1
ATOM 3368 N N . PRO A 1 440 ? -18.008 17.595 3.760 1.00 86.56 440 PRO A N 1
ATOM 3369 C CA . PRO A 1 440 ? -17.748 19.029 3.887 1.00 86.56 440 PRO A CA 1
ATOM 3370 C C . PRO A 1 440 ? -18.169 19.860 2.669 1.00 86.56 440 PRO A C 1
ATOM 3372 O O . PRO A 1 440 ? -18.246 21.083 2.767 1.00 86.56 440 PRO A O 1
ATOM 3375 N N . ARG A 1 441 ? -18.416 19.232 1.513 1.00 84.06 441 ARG A N 1
ATOM 3376 C CA . ARG A 1 441 ? -18.903 19.882 0.285 1.00 84.06 441 ARG A CA 1
ATOM 3377 C C . ARG A 1 441 ? -20.406 19.656 0.071 1.00 84.06 441 ARG A C 1
ATOM 3379 O O . ARG A 1 441 ? -20.912 19.947 -1.010 1.00 84.06 441 ARG A O 1
ATOM 3386 N N . GLY A 1 442 ? -21.119 19.167 1.089 1.00 86.00 442 GLY A N 1
ATOM 3387 C CA . GLY A 1 442 ? -22.556 18.889 1.039 1.00 86.00 442 GLY A CA 1
ATOM 3388 C C . GLY A 1 442 ? -22.917 17.545 0.400 1.00 86.00 442 GLY A C 1
ATOM 3389 O O . GLY A 1 442 ? -24.099 17.248 0.231 1.00 86.00 442 GLY A O 1
ATOM 3390 N N . GLU A 1 443 ? -21.927 16.720 0.057 1.00 90.00 443 GLU A N 1
ATOM 3391 C CA . GLU A 1 443 ? -22.129 15.352 -0.406 1.00 90.00 443 GLU A CA 1
ATOM 3392 C C . GLU A 1 443 ? -22.782 14.495 0.687 1.00 90.00 443 GLU A C 1
ATOM 3394 O O . GLU A 1 443 ? -22.433 14.595 1.861 1.00 90.00 443 GLU A O 1
ATOM 3399 N N . LYS A 1 444 ? -23.733 13.637 0.308 1.00 94.56 444 LYS A N 1
ATOM 3400 C CA . LYS A 1 444 ? -24.409 12.712 1.226 1.00 94.56 444 LYS A CA 1
ATOM 3401 C C . LYS A 1 444 ? -24.352 11.299 0.673 1.00 94.56 444 LYS A C 1
ATOM 3403 O O . LYS A 1 444 ? -24.664 11.088 -0.497 1.00 94.56 444 LYS A O 1
ATOM 3408 N N . PHE A 1 445 ? -23.975 10.340 1.508 1.00 95.44 445 PHE A N 1
ATOM 3409 C CA . PHE A 1 445 ? -23.915 8.927 1.139 1.00 95.44 445 PHE A CA 1
ATOM 3410 C C . PHE A 1 445 ? -24.144 8.026 2.357 1.00 95.44 445 PHE A C 1
ATOM 3412 O O . PHE A 1 445 ? -24.013 8.460 3.499 1.00 95.44 445 PHE A O 1
ATOM 3419 N N . VAL A 1 446 ? -24.483 6.759 2.108 1.00 95.25 446 VAL A N 1
ATOM 3420 C CA . VAL A 1 446 ? -24.687 5.752 3.160 1.00 95.25 446 VAL A CA 1
ATOM 3421 C C . VAL A 1 446 ? -23.485 4.820 3.195 1.00 95.25 446 VAL A C 1
ATOM 3423 O O . VAL A 1 446 ? -23.284 4.014 2.280 1.00 95.25 446 VAL A O 1
ATOM 3426 N N . ALA A 1 447 ? -22.691 4.909 4.256 1.00 94.31 447 ALA A N 1
ATOM 3427 C CA . ALA A 1 447 ? -21.567 4.019 4.486 1.00 94.31 447 ALA A CA 1
ATOM 3428 C C . ALA A 1 447 ? -22.053 2.688 5.072 1.00 94.31 447 ALA A C 1
ATOM 3430 O O . ALA A 1 447 ? -22.859 2.663 5.999 1.00 94.31 447 ALA A O 1
ATOM 3431 N N . ARG A 1 448 ? -21.544 1.573 4.535 1.00 93.69 448 ARG A N 1
ATOM 3432 C CA . ARG A 1 448 ? -21.966 0.213 4.906 1.00 93.69 448 ARG A CA 1
ATOM 3433 C C . ARG A 1 448 ? -20.783 -0.691 5.268 1.00 93.69 448 ARG A C 1
ATOM 3435 O O . ARG A 1 448 ? -20.486 -1.626 4.516 1.00 93.69 448 ARG A O 1
ATOM 3442 N N . PRO A 1 449 ? -20.034 -0.399 6.348 1.00 91.56 449 PRO A N 1
ATOM 3443 C CA . PRO A 1 449 ? -19.022 -1.323 6.849 1.00 91.56 449 PRO A CA 1
ATOM 3444 C C . PRO A 1 449 ? -19.652 -2.675 7.192 1.00 91.56 449 PRO A C 1
ATOM 3446 O O . PRO A 1 449 ? -20.769 -2.751 7.704 1.00 91.56 449 PRO A O 1
ATOM 3449 N N . GLY A 1 450 ? -18.922 -3.747 6.907 1.00 87.50 450 GLY A N 1
ATOM 3450 C CA . GLY A 1 450 ? -19.371 -5.090 7.250 1.00 87.50 450 GLY A CA 1
ATOM 3451 C C . GLY A 1 450 ? -18.933 -5.507 8.641 1.00 87.50 450 GLY A C 1
ATOM 3452 O O . GLY A 1 450 ? -17.846 -5.127 9.093 1.00 87.50 450 GLY A O 1
ATOM 3453 N N . HIS A 1 451 ? -19.775 -6.302 9.297 1.00 86.94 451 HIS A N 1
ATOM 3454 C CA . HIS A 1 451 ? -19.511 -6.877 10.611 1.00 86.94 451 HIS A CA 1
ATOM 3455 C C . HIS A 1 451 ? -20.217 -8.215 10.754 1.00 86.94 451 HIS A C 1
ATOM 3457 O O . HIS A 1 451 ? -21.440 -8.262 10.703 1.00 86.94 451 HIS A O 1
ATOM 3463 N N . TYR A 1 452 ? -19.448 -9.280 10.969 1.00 83.31 452 TYR A N 1
ATOM 3464 C CA . TYR A 1 452 ? -19.990 -10.587 11.336 1.00 83.31 452 TYR A CA 1
ATOM 3465 C C . TYR A 1 452 ? -19.104 -11.267 12.375 1.00 83.31 452 TYR A C 1
ATOM 3467 O O . TYR A 1 452 ? -17.919 -10.954 12.513 1.00 83.31 452 TYR A O 1
ATOM 3475 N N . ARG A 1 453 ? -19.679 -12.221 13.097 1.00 82.25 453 ARG A N 1
ATOM 3476 C CA . ARG A 1 453 ? -19.004 -13.053 14.087 1.00 82.25 453 ARG A CA 1
ATOM 3477 C C . ARG A 1 453 ? -18.780 -14.447 13.540 1.00 82.25 453 ARG A C 1
ATOM 3479 O O . ARG A 1 453 ? -19.607 -14.985 12.811 1.00 82.25 453 ARG A O 1
ATOM 3486 N N . TYR A 1 454 ? -17.658 -15.047 13.905 1.00 77.25 454 TYR A N 1
ATOM 3487 C CA . TYR A 1 454 ? -17.395 -16.453 13.635 1.00 77.25 454 TYR A CA 1
ATOM 3488 C C . TYR A 1 454 ? -16.787 -17.119 14.858 1.00 77.25 454 TYR A C 1
ATOM 3490 O O . TYR A 1 454 ? -16.098 -16.489 15.661 1.00 77.25 454 TYR A O 1
ATOM 3498 N N . GLN A 1 455 ? -17.052 -18.412 14.982 1.00 77.81 455 GLN A N 1
ATOM 3499 C CA . GLN A 1 455 ? -16.507 -19.232 16.046 1.00 77.81 455 GLN A CA 1
ATOM 3500 C C . GLN A 1 455 ? -15.155 -19.807 15.612 1.00 77.81 455 GLN A C 1
ATOM 3502 O O . GLN A 1 455 ? -15.016 -20.351 14.517 1.00 77.81 455 GLN A O 1
ATOM 3507 N N . SER A 1 456 ? -14.147 -19.658 16.467 1.00 69.75 456 SER A N 1
ATOM 3508 C CA . SER A 1 456 ? -12.787 -20.159 16.271 1.00 69.75 456 SER A CA 1
ATOM 3509 C C . SER A 1 456 ? -12.383 -20.958 17.508 1.00 69.75 456 SER A C 1
ATOM 3511 O O . SER A 1 456 ? -11.742 -20.422 18.411 1.00 69.75 456 SER A O 1
ATOM 3513 N N . GLY A 1 457 ? -12.757 -22.238 17.552 1.00 75.19 457 GLY A N 1
ATOM 3514 C CA . GLY A 1 457 ? -12.650 -23.044 18.771 1.00 75.19 457 GLY A CA 1
ATOM 3515 C C . GLY A 1 457 ? -13.725 -22.633 19.781 1.00 75.19 457 GLY A C 1
ATOM 3516 O O . GLY A 1 457 ? -14.897 -22.541 19.423 1.00 75.19 457 GLY A O 1
ATOM 3517 N N . GLU A 1 458 ? -13.333 -22.354 21.023 1.00 66.12 458 GLU A N 1
ATOM 3518 C CA . GLU A 1 458 ? -14.248 -21.878 22.076 1.00 66.12 458 GLU A CA 1
ATOM 3519 C C . GLU A 1 458 ? -14.449 -20.349 22.063 1.00 66.12 458 GLU A C 1
ATOM 3521 O O . GLU A 1 458 ? -15.320 -19.830 22.755 1.00 66.12 458 GLU A O 1
ATOM 3526 N N . GLU A 1 459 ? -13.680 -19.612 21.254 1.00 59.66 459 GLU A N 1
ATOM 3527 C CA . GLU A 1 459 ? -13.761 -18.151 21.162 1.00 59.66 459 GLU A CA 1
ATOM 3528 C C . GLU A 1 459 ? -14.666 -17.684 20.013 1.00 59.66 459 GLU A C 1
ATOM 3530 O O . GLU A 1 459 ? -14.534 -18.126 18.867 1.00 59.66 459 GLU A O 1
ATOM 3535 N N . ILE A 1 460 ? -15.529 -16.706 20.300 1.00 69.69 460 ILE A N 1
ATOM 3536 C CA . ILE A 1 460 ? -16.251 -15.925 19.288 1.00 69.69 460 ILE A CA 1
ATOM 3537 C C . ILE A 1 460 ? -15.380 -14.731 18.893 1.00 69.69 460 ILE A C 1
ATOM 3539 O O . ILE A 1 460 ? -14.978 -13.944 19.749 1.00 69.69 460 ILE A O 1
ATOM 3543 N N . LYS A 1 461 ? -15.104 -14.580 17.596 1.00 74.38 461 LYS A N 1
ATOM 3544 C CA . LYS A 1 461 ? -14.302 -13.480 17.045 1.00 74.38 461 LYS A CA 1
ATOM 3545 C C . LYS A 1 461 ? -15.134 -12.616 16.109 1.00 74.38 461 LYS A C 1
ATOM 3547 O O . LYS A 1 461 ? -15.907 -13.129 15.302 1.00 74.38 461 LYS A O 1
ATOM 3552 N N . ASP A 1 462 ? -14.933 -11.303 16.180 1.00 78.50 462 ASP A N 1
ATOM 3553 C CA . ASP A 1 462 ? -15.542 -10.342 15.264 1.00 78.50 462 ASP A CA 1
ATOM 3554 C C . ASP A 1 462 ? -14.653 -10.115 14.033 1.00 78.50 462 ASP A C 1
ATOM 3556 O O . ASP A 1 462 ? -13.442 -9.895 14.121 1.00 78.50 462 ASP A O 1
ATOM 3560 N N . GLN A 1 463 ? -15.278 -10.116 12.861 1.00 80.12 463 GLN A N 1
ATOM 3561 C CA . GLN A 1 463 ? -14.667 -9.742 11.598 1.00 80.12 463 GLN A CA 1
ATOM 3562 C C . GLN A 1 463 ? -15.318 -8.459 11.081 1.00 80.12 463 GLN A C 1
ATOM 3564 O O . GLN A 1 463 ? -16.534 -8.383 10.936 1.00 80.12 463 GLN A O 1
ATOM 3569 N N . VAL A 1 464 ? -14.488 -7.464 10.755 1.00 82.56 464 VAL A N 1
ATOM 3570 C CA . VAL A 1 464 ? -14.918 -6.152 10.251 1.00 82.56 464 VAL A CA 1
ATOM 3571 C C . VAL A 1 464 ? -14.156 -5.755 8.984 1.00 82.56 464 VAL A C 1
ATOM 3573 O O . VAL A 1 464 ? -12.969 -6.072 8.829 1.00 82.56 464 VAL A O 1
ATOM 3576 N N . TRP A 1 465 ? -14.812 -5.037 8.070 1.00 83.00 465 TRP A N 1
ATOM 3577 C CA . TRP A 1 465 ? -14.157 -4.379 6.930 1.00 83.00 465 TRP A CA 1
ATOM 3578 C C . TRP A 1 465 ? -14.776 -3.009 6.638 1.00 83.00 465 TRP A C 1
ATOM 3580 O O . TRP A 1 465 ? -15.956 -2.787 6.916 1.00 83.00 465 TRP A O 1
ATOM 3590 N N . PRO A 1 466 ? -13.985 -2.069 6.090 1.00 90.00 466 PRO A N 1
ATOM 3591 C CA . PRO A 1 466 ? -14.443 -0.703 5.895 1.00 90.00 466 PRO A CA 1
ATOM 3592 C C . PRO A 1 466 ? -15.449 -0.569 4.753 1.00 90.00 466 PRO A C 1
ATOM 3594 O O . PRO A 1 466 ? -15.377 -1.298 3.760 1.00 90.00 466 PRO A O 1
ATOM 3597 N N . SER A 1 467 ? -16.299 0.451 4.857 1.00 92.81 467 SER A N 1
ATOM 3598 C CA . SER A 1 467 ? -16.981 1.038 3.701 1.00 92.81 467 SER A CA 1
ATOM 3599 C C . SER A 1 467 ? -16.027 1.970 2.960 1.00 92.81 467 SER A C 1
ATOM 3601 O O . SER A 1 467 ? -15.216 2.643 3.599 1.00 92.81 467 SER A O 1
ATOM 3603 N N . ILE A 1 468 ? -16.124 2.022 1.631 1.00 93.50 468 ILE A N 1
ATOM 3604 C CA . ILE A 1 468 ? -15.300 2.891 0.784 1.00 93.50 468 ILE A CA 1
ATOM 3605 C C . ILE A 1 468 ? -16.226 3.667 -0.143 1.00 93.50 468 ILE A C 1
ATOM 3607 O O . ILE A 1 468 ? -16.834 3.063 -1.024 1.00 93.50 468 ILE A O 1
ATOM 3611 N N . GLU A 1 469 ? -16.279 4.981 0.035 1.00 94.31 469 GLU A N 1
ATOM 3612 C CA . GLU A 1 469 ? -16.916 5.899 -0.905 1.00 94.31 469 GLU A CA 1
ATOM 3613 C C . GLU A 1 469 ? -15.843 6.515 -1.804 1.00 94.31 469 GLU A C 1
ATOM 3615 O O . GLU A 1 469 ? -14.769 6.896 -1.324 1.00 94.31 469 GLU A O 1
ATOM 3620 N N . ARG A 1 470 ? -16.100 6.569 -3.113 1.00 92.38 470 ARG A N 1
ATOM 3621 C CA . ARG A 1 470 ? -15.110 7.002 -4.107 1.00 92.38 470 ARG A CA 1
ATOM 3622 C C . ARG A 1 470 ? -15.536 8.313 -4.739 1.00 92.38 470 ARG A C 1
ATOM 3624 O O . ARG A 1 470 ? -16.577 8.372 -5.385 1.00 92.38 470 ARG A O 1
ATOM 3631 N N . PHE A 1 471 ? -14.683 9.325 -4.650 1.00 89.19 471 PHE A N 1
ATOM 3632 C CA . PHE A 1 471 ? -14.854 10.584 -5.367 1.00 89.19 471 PHE A CA 1
ATOM 3633 C C . PHE A 1 471 ? -13.769 10.744 -6.433 1.00 89.19 471 PHE A C 1
ATOM 3635 O O . PHE A 1 471 ? -12.780 10.014 -6.483 1.00 89.19 471 PHE A O 1
ATOM 3642 N N . SER A 1 472 ? -13.927 11.745 -7.298 1.00 84.94 472 SER A N 1
ATOM 3643 C CA . SER A 1 472 ? -12.960 12.022 -8.366 1.00 84.94 472 SER A CA 1
ATOM 3644 C C . SER A 1 472 ? -11.573 12.414 -7.841 1.00 84.94 472 SER A C 1
ATOM 3646 O O . SER A 1 472 ? -10.564 12.091 -8.467 1.00 84.94 472 SER A O 1
ATOM 3648 N N . THR A 1 473 ? -11.503 13.101 -6.695 1.00 83.94 473 THR A N 1
ATOM 3649 C CA . THR A 1 473 ? -10.244 13.630 -6.138 1.00 83.94 473 THR A CA 1
ATOM 3650 C C . THR A 1 473 ? -9.740 12.886 -4.906 1.00 83.94 473 THR A C 1
ATOM 3652 O O . THR A 1 473 ? -8.574 13.040 -4.545 1.00 83.94 473 THR A O 1
ATOM 3655 N N . HIS A 1 474 ? -10.585 12.101 -4.242 1.00 87.75 474 HIS A N 1
ATOM 3656 C CA . HIS A 1 474 ? -10.260 11.427 -2.988 1.00 87.75 474 HIS A CA 1
ATOM 3657 C C . HIS A 1 474 ? -11.232 10.274 -2.723 1.00 87.75 474 HIS A C 1
ATOM 3659 O O . HIS A 1 474 ? -12.334 10.258 -3.254 1.00 87.75 474 HIS A O 1
ATOM 3665 N N . ASP A 1 475 ? -10.835 9.345 -1.865 1.00 92.25 475 ASP A N 1
ATOM 3666 C CA . ASP A 1 475 ? -11.707 8.298 -1.341 1.00 92.25 475 ASP A CA 1
ATOM 3667 C C . ASP A 1 475 ? -11.913 8.508 0.159 1.00 92.25 475 ASP A C 1
ATOM 3669 O O . ASP A 1 475 ? -10.978 8.884 0.881 1.00 92.25 475 ASP A O 1
ATOM 3673 N N . VAL A 1 476 ? -13.116 8.197 0.634 1.00 92.31 476 VAL A N 1
ATOM 3674 C CA . VAL A 1 476 ? -13.472 8.219 2.052 1.00 92.31 476 VAL A CA 1
ATOM 3675 C C . VAL A 1 476 ? -13.647 6.788 2.533 1.00 92.31 476 VAL A C 1
ATOM 3677 O O . VAL A 1 476 ? -14.479 6.041 2.021 1.00 92.31 476 VAL A O 1
ATOM 3680 N N . TYR A 1 477 ? -12.850 6.389 3.523 1.00 93.62 477 TYR A N 1
ATOM 3681 C CA . TYR A 1 477 ? -12.975 5.081 4.156 1.00 93.62 477 TYR A CA 1
ATOM 3682 C C . TYR A 1 477 ? -13.561 5.254 5.543 1.00 93.62 477 TYR A C 1
ATOM 3684 O O . TYR A 1 477 ? -13.039 6.025 6.347 1.00 93.62 477 TYR A O 1
ATOM 3692 N N . LEU A 1 478 ? -14.580 4.459 5.840 1.00 92.38 478 LEU A N 1
ATOM 3693 C CA . LEU A 1 478 ? -15.154 4.359 7.170 1.00 92.38 478 LEU A CA 1
ATOM 3694 C C . LEU A 1 478 ? -14.891 2.948 7.697 1.00 92.38 478 LEU A C 1
ATOM 3696 O O . LEU A 1 478 ? -15.553 1.986 7.302 1.00 92.38 478 LEU A O 1
ATOM 3700 N N . ALA A 1 479 ? -13.852 2.818 8.522 1.00 89.69 479 ALA A N 1
ATOM 3701 C CA . ALA A 1 479 ? -13.424 1.550 9.101 1.00 89.69 479 ALA A CA 1
ATOM 3702 C C . ALA A 1 479 ? -13.974 1.411 10.518 1.00 89.69 479 ALA A C 1
ATOM 3704 O O . ALA A 1 479 ? -13.646 2.206 11.391 1.00 89.69 479 ALA A O 1
ATOM 3705 N N . MET A 1 480 ? -14.793 0.395 10.751 1.00 85.12 480 MET A N 1
ATOM 3706 C CA . MET A 1 480 ? -15.418 0.154 12.047 1.00 85.12 480 MET A CA 1
ATOM 3707 C C . MET A 1 480 ? -14.573 -0.822 12.876 1.00 85.12 480 MET A C 1
ATOM 3709 O O . MET A 1 480 ? -14.044 -1.790 12.330 1.00 85.12 480 MET A O 1
ATOM 3713 N N . ALA A 1 481 ? -14.437 -0.573 14.177 1.00 81.56 481 ALA A N 1
ATOM 3714 C CA . ALA A 1 481 ? -13.984 -1.571 15.145 1.00 81.56 481 ALA A CA 1
ATOM 3715 C C . ALA A 1 481 ? -15.178 -2.431 15.606 1.00 81.56 481 ALA A C 1
ATOM 3717 O O . ALA A 1 481 ? -16.321 -2.005 15.436 1.00 81.56 481 ALA A O 1
ATOM 3718 N N . PRO A 1 482 ? -14.963 -3.618 16.199 1.00 79.31 482 PRO A N 1
ATOM 3719 C CA . PRO A 1 482 ? -16.052 -4.352 16.838 1.00 79.31 482 PRO A CA 1
ATOM 3720 C C . PRO A 1 482 ? -16.838 -3.434 17.793 1.00 79.31 482 PRO A C 1
ATOM 3722 O O . PRO A 1 482 ? -16.214 -2.630 18.494 1.00 79.31 482 PRO A O 1
ATOM 3725 N N . PRO A 1 483 ? -18.181 -3.493 17.791 1.00 75.81 483 PRO A N 1
ATOM 3726 C CA . PRO A 1 483 ? -18.998 -2.594 18.594 1.00 75.81 483 PRO A CA 1
ATOM 3727 C C . PRO A 1 483 ? -18.683 -2.775 20.078 1.00 75.81 483 PRO A C 1
ATOM 3729 O O . PRO A 1 483 ? -18.683 -3.893 20.597 1.00 75.81 483 PRO A O 1
ATOM 3732 N N . THR A 1 484 ? -18.435 -1.666 20.768 1.00 73.25 484 THR A N 1
ATOM 3733 C CA . THR A 1 484 ? -18.173 -1.687 22.204 1.00 73.25 484 THR A CA 1
ATOM 3734 C C . THR A 1 484 ? -19.506 -1.757 22.932 1.00 73.25 484 THR A C 1
ATOM 3736 O O . THR A 1 484 ? -20.272 -0.790 22.945 1.00 73.25 484 THR A O 1
ATOM 3739 N N . VAL A 1 485 ? -19.775 -2.918 23.526 1.00 74.31 485 VAL A N 1
ATOM 3740 C CA . VAL A 1 485 ? -20.997 -3.172 24.300 1.00 74.31 485 VAL A CA 1
ATOM 3741 C C . VAL A 1 485 ? -20.767 -2.922 25.786 1.00 74.31 485 VAL A C 1
ATOM 3743 O O . VAL A 1 485 ? -21.666 -2.428 26.444 1.00 74.31 485 VAL A O 1
ATOM 3746 N N . PHE A 1 486 ? -19.575 -3.185 26.322 1.00 72.69 486 PHE A N 1
ATOM 3747 C CA . PHE A 1 486 ? -19.282 -3.020 27.748 1.00 72.69 486 PHE A CA 1
ATOM 3748 C C . PHE A 1 486 ? -18.612 -1.679 28.055 1.00 72.69 486 PHE A C 1
ATOM 3750 O O . PHE A 1 486 ? -17.756 -1.209 27.304 1.00 72.69 486 PHE A O 1
ATOM 3757 N N . VAL A 1 487 ? -18.987 -1.071 29.181 1.00 73.50 487 VAL A N 1
ATOM 3758 C CA . VAL A 1 487 ? -18.386 0.180 29.671 1.00 73.50 487 VAL A CA 1
ATOM 3759 C C . VAL A 1 487 ? -16.982 -0.069 30.220 1.00 73.50 487 VAL A C 1
ATOM 3761 O O . VAL A 1 487 ? -16.067 0.718 29.967 1.00 73.50 487 VAL A O 1
ATOM 3764 N N . THR A 1 488 ? -16.805 -1.186 30.927 1.00 70.50 488 THR A N 1
ATOM 3765 C CA . THR A 1 488 ? -15.521 -1.674 31.437 1.00 70.50 488 THR A CA 1
ATOM 3766 C C . THR A 1 488 ? -15.195 -3.043 30.835 1.00 70.50 488 THR A C 1
ATOM 3768 O O . THR A 1 488 ? -16.112 -3.826 30.594 1.00 70.50 488 THR A O 1
ATOM 3771 N N . PRO A 1 489 ? -13.910 -3.362 30.583 1.00 65.81 489 PRO A N 1
ATOM 3772 C CA . PRO A 1 489 ? -13.519 -4.681 30.076 1.00 65.81 489 PRO A CA 1
ATOM 3773 C C . PRO A 1 489 ? -13.833 -5.820 31.051 1.00 65.81 489 PRO A C 1
ATOM 3775 O O . PRO A 1 489 ? -14.124 -6.929 30.620 1.00 65.81 489 PRO A O 1
ATOM 3778 N N . GLU A 1 490 ? -13.773 -5.536 32.354 1.00 77.19 490 GLU A N 1
ATOM 3779 C CA . GLU A 1 490 ? -14.034 -6.498 33.423 1.00 77.19 490 GLU A CA 1
ATOM 3780 C C . GLU A 1 490 ? -15.285 -6.100 34.225 1.00 77.19 490 GLU A C 1
ATOM 3782 O O . GLU A 1 490 ? -15.558 -4.898 34.380 1.00 77.19 490 GLU A O 1
ATOM 3787 N N . PRO A 1 491 ? -16.043 -7.083 34.749 1.00 83.69 491 PRO A N 1
ATOM 3788 C CA . PRO A 1 491 ? -17.128 -6.830 35.686 1.00 83.69 491 PRO A CA 1
ATOM 3789 C C . PRO A 1 491 ? -16.609 -6.159 36.957 1.00 83.69 491 PRO A C 1
ATOM 3791 O O . PRO A 1 491 ? -15.564 -6.513 37.500 1.00 83.69 491 PRO A O 1
ATOM 3794 N N . VAL A 1 492 ? -17.369 -5.200 37.467 1.00 87.06 492 VAL A N 1
ATOM 3795 C CA . VAL A 1 492 ? -17.018 -4.467 38.679 1.00 87.06 492 VAL A CA 1
ATOM 3796 C C . VAL A 1 492 ? -17.629 -5.180 39.876 1.00 87.06 492 VAL A C 1
ATOM 3798 O O . VAL A 1 492 ? -18.844 -5.346 39.954 1.00 87.06 492 VAL A O 1
ATOM 3801 N N . ALA A 1 493 ? -16.790 -5.594 40.823 1.00 89.50 493 ALA A N 1
ATOM 3802 C CA . ALA A 1 493 ? -17.262 -6.102 42.105 1.00 89.50 493 ALA A CA 1
ATOM 3803 C C . ALA A 1 493 ? -17.751 -4.940 42.984 1.00 89.50 493 ALA A C 1
ATOM 3805 O O . ALA A 1 493 ? -17.000 -3.986 43.199 1.00 89.50 493 ALA A O 1
ATOM 3806 N N . LEU A 1 494 ? -18.972 -5.027 43.505 1.00 90.31 494 LEU A N 1
ATOM 3807 C CA . LEU A 1 494 ? -19.568 -4.062 44.431 1.00 90.31 494 LEU A CA 1
ATOM 3808 C C . LEU A 1 494 ? -20.050 -4.772 45.694 1.00 90.31 494 LEU A C 1
ATOM 3810 O O . LEU A 1 494 ? -20.749 -5.781 45.612 1.00 90.31 494 LEU A O 1
ATOM 3814 N N . LYS A 1 495 ? -19.706 -4.236 46.863 1.00 91.06 495 LYS A N 1
ATOM 3815 C CA . LYS A 1 495 ? -20.281 -4.626 48.157 1.00 91.06 495 LYS A CA 1
ATOM 3816 C C . LYS A 1 495 ? -21.554 -3.826 48.451 1.00 91.06 495 LYS A C 1
ATOM 3818 O O . LYS A 1 495 ? -21.717 -2.737 47.902 1.00 91.06 495 LYS A O 1
ATOM 3823 N N . PRO A 1 496 ? -22.469 -4.331 49.296 1.00 89.00 496 PRO A N 1
ATOM 3824 C CA . PRO A 1 496 ? -23.656 -3.570 49.679 1.00 89.00 496 PRO A CA 1
ATOM 3825 C C . PRO A 1 496 ? -23.273 -2.204 50.272 1.00 89.00 496 PRO A C 1
ATOM 3827 O O . PRO A 1 496 ? -22.403 -2.129 51.138 1.00 89.00 496 PRO A O 1
ATOM 3830 N N . GLY A 1 497 ? -23.899 -1.134 49.785 1.00 86.31 497 GLY A N 1
ATOM 3831 C CA . GLY A 1 497 ? -23.602 0.262 50.121 1.00 86.31 497 GLY A CA 1
ATOM 3832 C C . GLY A 1 497 ? -22.366 0.856 49.429 1.00 86.31 497 GLY A C 1
ATOM 3833 O O . GLY A 1 497 ? -22.069 2.034 49.616 1.00 86.31 497 GLY A O 1
ATOM 3834 N N . GLU A 1 498 ? -21.621 0.079 48.637 1.00 90.44 498 GLU A N 1
ATOM 3835 C CA . GLU A 1 498 ? -20.431 0.560 47.931 1.00 90.44 498 GLU A CA 1
ATOM 3836 C C . GLU A 1 498 ? -20.823 1.302 46.647 1.00 90.44 498 GLU A C 1
ATOM 3838 O O . GLU A 1 498 ? -21.664 0.842 45.873 1.00 90.44 498 GLU A O 1
ATOM 3843 N N . THR A 1 499 ? -20.172 2.441 46.402 1.00 91.31 499 THR A N 1
ATOM 3844 C CA . THR A 1 499 ? -20.276 3.203 45.152 1.00 91.31 499 THR A CA 1
ATOM 3845 C C . THR A 1 499 ? -18.936 3.181 44.431 1.00 91.31 499 THR A C 1
ATOM 3847 O O . THR A 1 499 ? -17.915 3.527 45.026 1.00 91.31 499 THR A O 1
ATOM 3850 N N . LYS A 1 500 ? -18.928 2.822 43.144 1.00 89.50 500 LYS A N 1
ATOM 3851 C CA . LYS A 1 500 ? -17.736 2.890 42.285 1.00 89.50 500 LYS A CA 1
ATOM 3852 C C . LYS A 1 500 ? -17.985 3.712 41.036 1.00 89.50 500 LYS A C 1
ATOM 3854 O O . LYS A 1 500 ? -19.092 3.748 40.510 1.00 89.50 500 LYS A O 1
ATOM 3859 N N . ASP A 1 501 ? -16.924 4.337 40.545 1.00 84.12 501 ASP A N 1
ATOM 3860 C CA . ASP A 1 501 ? -16.911 4.944 39.220 1.00 84.12 501 ASP A CA 1
ATOM 3861 C C . ASP A 1 501 ? -16.730 3.848 38.160 1.00 84.12 501 ASP A C 1
ATOM 3863 O O . ASP A 1 501 ? -15.722 3.137 38.136 1.00 84.12 501 ASP A O 1
ATOM 3867 N N . VAL A 1 502 ? -17.729 3.705 37.294 1.00 80.50 502 VAL A N 1
ATOM 3868 C CA . VAL A 1 502 ? -17.750 2.760 36.181 1.00 80.50 502 VAL A CA 1
ATOM 3869 C C . VAL A 1 502 ? -17.813 3.561 34.886 1.00 80.50 502 VAL A C 1
ATOM 3871 O O . VAL A 1 502 ? -18.878 3.878 34.361 1.00 80.50 502 VAL A O 1
ATOM 3874 N N . GLY A 1 503 ? -16.638 3.918 34.367 1.00 67.75 503 GLY A N 1
ATOM 3875 C CA . GLY A 1 503 ? -16.508 4.603 33.080 1.00 67.75 503 GLY A CA 1
ATOM 3876 C C . GLY A 1 503 ? -17.001 6.054 33.061 1.00 67.75 503 GLY A C 1
ATOM 3877 O O . GLY A 1 503 ? -17.385 6.532 31.994 1.00 67.75 503 GLY A O 1
ATOM 3878 N N . GLY A 1 504 ? -16.962 6.753 34.199 1.00 73.25 504 GLY A N 1
ATOM 3879 C CA . GLY A 1 504 ? -17.402 8.139 34.377 1.00 73.25 504 GLY A CA 1
ATOM 3880 C C . GLY A 1 504 ? -18.804 8.278 34.977 1.00 73.25 504 GLY A C 1
ATOM 3881 O O . GLY A 1 504 ? -19.280 9.398 35.143 1.00 73.25 504 GLY A O 1
ATOM 3882 N N . SER A 1 505 ? -19.474 7.165 35.284 1.00 81.94 505 SER A N 1
ATOM 3883 C CA . SER A 1 505 ? -20.778 7.130 35.957 1.00 81.94 505 SER A CA 1
ATOM 3884 C C . SER A 1 505 ? -20.642 6.461 37.320 1.00 81.94 505 SER A C 1
ATOM 3886 O O . SER A 1 505 ? -19.937 5.462 37.450 1.00 81.94 505 SER A O 1
ATOM 3888 N N . LEU A 1 506 ? -21.314 6.989 38.344 1.00 88.81 506 LEU A N 1
ATOM 3889 C CA . LEU A 1 506 ? -21.249 6.413 39.689 1.00 88.81 506 LEU A CA 1
ATOM 3890 C C . LEU A 1 506 ? -22.298 5.315 39.820 1.00 88.81 506 LEU A C 1
ATOM 3892 O O . LEU A 1 506 ? -23.493 5.591 39.732 1.00 88.81 506 LEU A O 1
ATOM 3896 N N . LEU A 1 507 ? -21.849 4.084 40.032 1.00 91.50 507 LEU A N 1
ATOM 3897 C CA . LEU A 1 507 ? -22.699 2.924 40.243 1.00 91.50 507 LEU A CA 1
ATOM 3898 C C . LEU A 1 507 ? -22.634 2.502 41.711 1.00 91.50 507 LEU A C 1
ATOM 3900 O O . LEU A 1 507 ? -21.571 2.153 42.220 1.00 91.50 507 LEU A O 1
ATOM 3904 N N . GLU A 1 508 ? -23.780 2.536 42.375 1.00 93.00 508 GLU A N 1
ATOM 3905 C CA . GLU A 1 508 ? -23.964 2.172 43.777 1.00 93.00 508 GLU A CA 1
ATOM 3906 C C . GLU A 1 508 ? -24.774 0.879 43.879 1.00 93.00 508 GLU A C 1
ATOM 3908 O O . GLU A 1 508 ? -25.796 0.722 43.204 1.00 93.00 508 GLU A O 1
ATOM 3913 N N . TYR A 1 509 ? -24.342 -0.035 44.746 1.00 93.50 509 TYR A N 1
ATOM 3914 C CA . TYR A 1 509 ? -25.112 -1.224 45.094 1.00 93.50 509 TYR A CA 1
ATOM 3915 C C . TYR A 1 509 ? -25.905 -0.988 46.379 1.00 93.50 509 TYR A C 1
ATOM 3917 O O . TYR A 1 509 ? -25.327 -0.893 47.454 1.00 93.50 509 TYR A O 1
ATOM 3925 N N . ILE A 1 510 ? -27.233 -0.901 46.272 1.00 91.81 510 ILE A N 1
ATOM 3926 C CA . ILE A 1 510 ? -28.112 -0.580 47.403 1.00 91.81 510 ILE A CA 1
ATOM 3927 C C . ILE A 1 510 ? -28.371 -1.829 48.249 1.00 91.81 510 ILE A C 1
ATOM 3929 O O . ILE A 1 510 ? -28.017 -1.879 49.423 1.00 91.81 510 ILE A O 1
ATOM 3933 N N . GLU A 1 511 ? -29.016 -2.835 47.659 1.00 88.62 511 GLU A N 1
ATOM 3934 C CA . GLU A 1 511 ? -29.516 -4.000 48.392 1.00 88.62 511 GLU A CA 1
ATOM 3935 C C . GLU A 1 511 ? -29.658 -5.225 47.488 1.00 88.62 511 GLU A C 1
ATOM 3937 O O . GLU A 1 511 ? -29.957 -5.106 46.297 1.00 88.62 511 GLU A O 1
ATOM 3942 N N . SER A 1 512 ? -29.475 -6.417 48.057 1.00 87.19 512 SER A N 1
ATOM 3943 C CA . SER A 1 512 ? -29.781 -7.676 47.374 1.00 87.19 512 SER A CA 1
ATOM 3944 C C . SER A 1 512 ? -31.289 -7.904 47.333 1.00 87.19 512 SER A C 1
ATOM 3946 O O . SER A 1 512 ? -31.957 -7.780 48.360 1.00 87.19 512 SER A O 1
ATOM 3948 N N . THR A 1 513 ? -31.809 -8.331 46.191 1.00 87.81 513 THR A N 1
ATOM 3949 C CA . THR A 1 513 ? -33.201 -8.756 46.029 1.00 87.81 513 THR A CA 1
ATOM 3950 C C . THR A 1 513 ? -33.261 -10.263 45.780 1.00 87.81 513 THR A C 1
ATOM 3952 O O . THR A 1 513 ? -32.302 -10.872 45.300 1.00 87.81 513 THR A O 1
ATOM 3955 N N . ARG A 1 514 ? -34.373 -10.902 46.147 1.00 88.31 514 ARG A N 1
ATOM 3956 C CA . ARG A 1 514 ? -34.609 -12.320 45.862 1.00 88.31 514 ARG A CA 1
ATOM 3957 C C . ARG A 1 514 ? -36.076 -12.545 45.549 1.00 88.31 514 ARG A C 1
ATOM 3959 O O . ARG A 1 514 ? -36.934 -12.106 46.307 1.00 88.31 514 ARG A O 1
ATOM 3966 N N . GLU A 1 515 ? -36.333 -13.284 44.482 1.00 87.31 515 GLU A N 1
ATOM 3967 C CA . GLU A 1 515 ? -37.661 -13.776 44.129 1.00 87.31 515 GLU A CA 1
ATOM 3968 C C . GLU A 1 515 ? -37.602 -15.306 44.063 1.00 87.31 515 GLU A C 1
ATOM 3970 O O . GLU A 1 515 ? -36.758 -15.865 43.364 1.00 87.31 515 GLU A O 1
ATOM 3975 N N . GLY A 1 516 ? -38.471 -15.987 44.812 1.00 84.19 516 GLY A N 1
ATOM 3976 C CA . GLY A 1 516 ? -38.500 -17.450 44.903 1.00 84.19 516 GLY A CA 1
ATOM 3977 C C . GLY A 1 516 ? -37.759 -18.038 46.109 1.00 84.19 516 GLY A C 1
ATOM 3978 O O . GLY A 1 516 ? -37.040 -17.355 46.850 1.00 84.19 516 GLY A O 1
ATOM 3979 N N . GLU A 1 517 ? -37.963 -19.337 46.324 1.00 79.94 517 GLU A N 1
ATOM 3980 C CA . GLU A 1 517 ? -37.450 -20.069 47.483 1.00 79.94 517 GLU A CA 1
ATOM 3981 C C . GLU A 1 517 ? -35.973 -20.442 47.349 1.00 79.94 517 GLU A C 1
ATOM 3983 O O . GLU A 1 517 ? -35.456 -20.714 46.265 1.00 79.94 517 GLU A O 1
ATOM 3988 N N . PHE A 1 518 ? -35.246 -20.434 48.462 1.00 75.00 518 PHE A N 1
ATOM 3989 C CA . PHE A 1 518 ? -33.796 -20.605 48.412 1.00 75.00 518 PHE A CA 1
ATOM 3990 C C . PHE A 1 518 ? -33.437 -22.011 47.903 1.00 75.00 518 PHE A C 1
ATOM 3992 O O . PHE A 1 518 ? -33.941 -23.008 48.411 1.00 75.00 518 PHE A O 1
ATOM 3999 N N . GLY A 1 519 ? -32.568 -22.091 46.891 1.00 71.94 519 GLY A N 1
ATOM 4000 C CA . GLY A 1 519 ? -32.119 -23.365 46.316 1.00 71.94 519 GLY A CA 1
ATOM 4001 C C . GLY A 1 519 ? -33.104 -24.048 45.359 1.00 71.94 519 GLY A C 1
ATOM 4002 O O . GLY A 1 519 ? -32.796 -25.137 44.878 1.00 71.94 519 GLY A O 1
ATOM 4003 N N . GLN A 1 520 ? -34.253 -23.434 45.050 1.00 82.69 520 GLN A N 1
ATOM 4004 C CA . GLN A 1 520 ? -35.175 -23.951 44.036 1.00 82.69 520 GLN A CA 1
ATOM 4005 C C . GLN A 1 520 ? -34.824 -23.452 42.625 1.00 82.69 520 GLN A C 1
ATOM 4007 O O . GLN A 1 520 ? -34.301 -22.353 42.435 1.00 82.69 520 GLN A O 1
ATOM 4012 N N . MET A 1 521 ? -35.115 -24.281 41.619 1.00 82.38 521 MET A N 1
ATOM 4013 C CA . MET A 1 521 ? -35.053 -23.869 40.214 1.00 82.38 521 MET A CA 1
ATOM 4014 C C . MET A 1 521 ? -36.124 -22.803 39.946 1.00 82.38 521 MET A C 1
ATOM 4016 O O . MET A 1 521 ? -37.254 -22.940 40.406 1.00 82.38 521 MET A O 1
ATOM 4020 N N . GLY A 1 522 ? -35.764 -21.754 39.208 1.00 79.75 522 GLY A N 1
ATOM 4021 C CA . GLY A 1 522 ? -36.584 -20.562 38.973 1.00 79.75 522 GLY A CA 1
ATOM 4022 C C . GLY A 1 522 ? -36.338 -19.422 39.968 1.00 79.75 522 GLY A C 1
ATOM 4023 O O . GLY A 1 522 ? -36.845 -18.319 39.767 1.00 79.75 522 GLY A O 1
ATOM 4024 N N . THR A 1 523 ? -35.542 -19.640 41.022 1.00 85.12 523 THR A N 1
ATOM 4025 C CA . THR A 1 523 ? -35.202 -18.584 41.986 1.00 85.12 523 THR A CA 1
ATOM 4026 C C . THR A 1 523 ? -34.291 -17.545 41.352 1.00 85.12 523 THR A C 1
ATOM 4028 O O . THR A 1 523 ? -33.264 -17.873 40.752 1.00 85.12 523 THR A O 1
ATOM 4031 N N . LYS A 1 524 ? -34.661 -16.274 41.509 1.00 87.44 524 LYS A N 1
ATOM 4032 C CA . LYS A 1 524 ? -33.942 -15.119 40.975 1.00 87.44 524 LYS A CA 1
ATOM 4033 C C . LYS A 1 524 ? -33.235 -14.389 42.099 1.00 87.44 524 LYS A C 1
ATOM 4035 O O . LYS A 1 524 ? -33.865 -13.930 43.049 1.00 87.44 524 LYS A O 1
ATOM 4040 N N . PHE A 1 525 ? -31.925 -14.245 41.965 1.00 87.62 525 PHE A N 1
ATOM 4041 C CA . PHE A 1 525 ? -31.109 -13.416 42.847 1.00 87.62 525 PHE A CA 1
ATOM 4042 C C . PHE A 1 525 ? -30.806 -12.109 42.137 1.00 87.62 525 PHE A C 1
ATOM 4044 O O . PHE A 1 525 ? -30.229 -12.134 41.054 1.00 87.62 525 PHE A O 1
ATOM 4051 N N . GLY A 1 526 ? -31.190 -10.980 42.717 1.00 88.94 526 GLY A N 1
ATOM 4052 C CA . GLY A 1 526 ? -30.950 -9.670 42.137 1.00 88.94 526 GLY A CA 1
ATOM 4053 C C . GLY A 1 526 ? -30.160 -8.734 43.028 1.00 88.94 526 GLY A C 1
ATOM 4054 O O . GLY A 1 526 ? -29.893 -9.002 44.199 1.00 88.94 526 GLY A O 1
ATOM 4055 N N . ALA A 1 527 ? -29.780 -7.613 42.437 1.00 90.81 527 ALA A N 1
ATOM 4056 C CA . ALA A 1 527 ? -29.087 -6.530 43.103 1.00 90.81 527 ALA A CA 1
ATOM 4057 C C . ALA A 1 527 ? -29.712 -5.222 42.650 1.00 90.81 527 ALA A C 1
ATOM 4059 O O . ALA A 1 527 ? -29.690 -4.904 41.465 1.00 90.81 527 ALA A O 1
ATOM 4060 N N . LYS A 1 528 ? -30.248 -4.443 43.581 1.00 93.31 528 LYS A N 1
ATOM 4061 C CA . LYS A 1 528 ? -30.766 -3.118 43.277 1.00 93.31 528 LYS A CA 1
ATOM 4062 C C . LYS A 1 528 ? -29.599 -2.151 43.170 1.00 93.31 528 LYS A C 1
ATOM 4064 O O . LYS A 1 528 ? -28.863 -1.938 44.134 1.00 93.31 528 LYS A O 1
ATOM 4069 N N . LEU A 1 529 ? -29.432 -1.579 41.989 1.00 93.50 529 LEU A N 1
ATOM 4070 C CA . LEU A 1 529 ? -28.329 -0.695 41.653 1.00 93.50 529 LEU A CA 1
ATOM 4071 C C . LEU A 1 529 ? -28.848 0.707 41.370 1.00 93.50 529 LEU A C 1
ATOM 4073 O O . LEU A 1 529 ? -29.909 0.870 40.761 1.00 93.50 529 LEU A O 1
ATOM 4077 N N . ARG A 1 530 ? -28.072 1.712 41.773 1.00 94.44 530 ARG A N 1
ATOM 4078 C CA . ARG A 1 530 ? -28.293 3.114 41.423 1.00 94.44 530 ARG A CA 1
ATOM 4079 C C . ARG A 1 530 ? -27.154 3.601 40.550 1.00 94.44 530 ARG A C 1
ATOM 4081 O O . ARG A 1 530 ? -26.000 3.576 40.960 1.00 94.44 530 ARG A O 1
ATOM 4088 N N . LEU A 1 531 ? -27.490 4.072 39.359 1.00 91.31 531 LEU A N 1
ATOM 4089 C CA . LEU A 1 531 ? -26.569 4.766 38.475 1.00 91.31 531 LEU A CA 1
ATOM 4090 C C . LEU A 1 531 ? -26.790 6.267 38.622 1.00 91.31 531 LEU A C 1
ATOM 4092 O O . LEU A 1 531 ? -27.914 6.735 38.461 1.00 91.31 531 LEU A O 1
ATOM 4096 N N . THR A 1 532 ? -25.730 7.016 38.897 1.00 88.19 532 THR A N 1
ATOM 4097 C CA . THR A 1 532 ? -25.736 8.479 38.836 1.00 88.19 532 THR A CA 1
ATOM 4098 C C . THR A 1 532 ? -24.921 8.925 37.628 1.00 88.19 532 THR A C 1
ATOM 4100 O O . THR A 1 532 ? -23.698 8.753 37.603 1.00 88.19 532 THR A O 1
ATOM 4103 N N . GLU A 1 533 ? -25.599 9.502 36.637 1.00 81.75 533 GLU A N 1
ATOM 4104 C CA . GLU A 1 533 ? -24.980 10.181 35.496 1.00 81.75 533 GLU A CA 1
ATOM 4105 C C . GLU A 1 533 ? -24.978 11.692 35.751 1.00 81.75 533 GLU A C 1
ATOM 4107 O O . GLU A 1 533 ? -25.931 12.239 36.308 1.00 81.75 533 GLU A O 1
ATOM 4112 N N . THR A 1 534 ? -23.909 12.366 35.336 1.00 75.31 534 THR A N 1
ATOM 4113 C CA . THR A 1 534 ? -23.892 13.830 35.225 1.00 75.31 534 THR A CA 1
ATOM 4114 C C . THR A 1 534 ? -24.134 14.166 33.760 1.00 75.31 534 THR A C 1
ATOM 4116 O O . THR A 1 534 ? -23.401 13.662 32.908 1.00 75.31 534 THR A O 1
ATOM 4119 N N . ASP A 1 535 ? -25.167 14.945 33.456 1.00 65.81 535 ASP A N 1
ATOM 4120 C CA . ASP A 1 535 ? -25.474 15.334 32.081 1.00 65.81 535 ASP A CA 1
ATOM 4121 C C . ASP A 1 535 ? -24.554 16.457 31.562 1.00 65.81 535 ASP A C 1
ATOM 4123 O O . ASP A 1 535 ? -23.695 16.979 32.279 1.00 65.81 535 ASP A O 1
ATOM 4127 N N . GLU A 1 536 ? -24.718 16.825 30.288 1.00 59.03 536 GLU A N 1
ATOM 4128 C CA . GLU A 1 536 ? -23.926 17.879 29.633 1.00 59.03 536 GLU A CA 1
ATOM 4129 C C . GLU A 1 536 ? -24.119 19.272 30.261 1.00 59.03 536 GLU A C 1
ATOM 4131 O O . GLU A 1 536 ? -23.252 20.134 30.115 1.00 59.03 536 GLU A O 1
ATOM 4136 N N . HIS A 1 537 ? -25.211 19.482 31.004 1.00 69.44 537 HIS A N 1
ATOM 4137 C CA . HIS A 1 537 ? -25.513 20.707 31.751 1.00 69.44 537 HIS A CA 1
ATOM 4138 C C . HIS A 1 537 ? -25.043 20.632 33.212 1.00 69.44 537 HIS A C 1
ATOM 4140 O O . HIS A 1 537 ? -25.314 21.536 34.003 1.00 69.44 537 HIS A O 1
ATOM 4146 N N . ASN A 1 538 ? -24.277 19.593 33.561 1.00 71.00 538 ASN A N 1
ATOM 4147 C CA . ASN A 1 538 ? -23.749 19.334 34.894 1.00 71.00 538 ASN A CA 1
ATOM 4148 C C . ASN A 1 538 ? -24.834 18.992 35.941 1.00 71.00 538 ASN A C 1
ATOM 4150 O O . ASN A 1 538 ? -24.576 19.067 37.147 1.00 71.00 538 ASN A O 1
ATOM 4154 N N . GLU A 1 539 ? -26.031 18.584 35.506 1.00 77.38 539 GLU A N 1
ATOM 4155 C CA . GLU A 1 539 ? -27.089 18.086 36.383 1.00 77.38 539 GLU A CA 1
ATOM 4156 C C . GLU A 1 539 ? -26.903 16.591 36.652 1.00 77.38 539 GLU A C 1
ATOM 4158 O O . GLU A 1 539 ? -26.633 15.790 35.755 1.00 77.38 539 GLU A O 1
ATOM 4163 N N . ARG A 1 540 ? -27.064 16.181 37.914 1.00 81.75 540 ARG A N 1
ATOM 4164 C CA . ARG A 1 540 ? -26.984 14.766 38.294 1.00 81.75 540 ARG A CA 1
ATOM 4165 C C . ARG A 1 540 ? -28.349 14.108 38.186 1.00 81.75 540 ARG A C 1
ATOM 4167 O O . ARG A 1 540 ? -29.267 14.469 38.917 1.00 81.75 540 ARG A O 1
ATOM 4174 N N . ARG A 1 541 ? -28.452 13.080 37.348 1.00 85.75 541 ARG A N 1
ATOM 4175 C CA . ARG A 1 541 ? -29.637 12.224 37.234 1.00 85.75 541 ARG A CA 1
ATOM 4176 C C . ARG A 1 541 ? -29.349 10.851 37.813 1.00 85.75 541 ARG A C 1
ATOM 4178 O O . ARG A 1 541 ? -28.266 10.303 37.620 1.00 85.75 541 ARG A O 1
ATOM 4185 N N . GLN A 1 542 ? -30.326 10.309 38.532 1.00 90.81 542 GLN A N 1
ATOM 4186 C CA . GLN A 1 542 ? -30.231 8.999 39.163 1.00 90.81 542 GLN A CA 1
ATOM 4187 C C . GLN A 1 542 ? -31.214 8.028 38.524 1.00 90.81 542 GLN A C 1
ATOM 4189 O O . GLN A 1 542 ? -32.389 8.344 38.345 1.00 90.81 542 GLN A O 1
ATOM 4194 N N . TYR A 1 543 ? -30.735 6.826 38.236 1.00 92.06 543 TYR A N 1
ATOM 4195 C CA . TYR A 1 543 ? -31.516 5.749 37.650 1.00 92.06 543 TYR A CA 1
ATOM 4196 C C . TYR A 1 543 ? -31.377 4.498 38.502 1.00 92.06 543 TYR A C 1
ATOM 4198 O O . TYR A 1 543 ? -30.297 4.203 39.011 1.00 92.06 543 TYR A O 1
ATOM 4206 N N . LEU A 1 544 ? -32.470 3.759 38.653 1.00 93.50 544 LEU A N 1
ATOM 4207 C CA . LEU A 1 544 ? -32.506 2.516 39.411 1.00 93.50 544 LEU A CA 1
ATOM 4208 C C . LEU A 1 544 ? -32.749 1.349 38.464 1.00 93.50 544 LEU A C 1
ATOM 4210 O O . LEU A 1 544 ? -33.596 1.436 37.578 1.00 93.50 544 LEU A O 1
ATOM 4214 N N . ALA A 1 545 ? -32.046 0.246 38.687 1.00 92.56 545 ALA A N 1
ATOM 4215 C CA . ALA A 1 545 ? -32.367 -1.026 38.057 1.00 92.56 545 ALA A CA 1
ATOM 4216 C C . ALA A 1 545 ? -32.133 -2.177 39.031 1.00 92.56 545 ALA A C 1
ATOM 4218 O O . ALA A 1 545 ? -31.350 -2.063 39.972 1.00 92.56 545 ALA A O 1
ATOM 4219 N N . ASN A 1 546 ? -32.816 -3.291 38.789 1.00 92.00 546 ASN A N 1
ATOM 4220 C CA . ASN A 1 546 ? -32.674 -4.510 39.574 1.00 92.00 546 ASN A CA 1
ATOM 4221 C C . ASN A 1 546 ? -32.313 -5.679 38.645 1.00 92.00 546 ASN A C 1
ATOM 4223 O O . ASN A 1 546 ? -33.200 -6.453 38.282 1.00 92.00 546 ASN A O 1
ATOM 4227 N N . PRO A 1 547 ? -31.055 -5.781 38.173 1.00 92.25 547 PRO A N 1
ATOM 4228 C CA . PRO A 1 547 ? -30.597 -6.968 37.462 1.00 92.25 547 PRO A CA 1
ATOM 4229 C C . PRO A 1 547 ? -30.696 -8.196 38.361 1.00 92.25 547 PRO A C 1
ATOM 4231 O O . PRO A 1 547 ? -30.412 -8.137 39.556 1.00 92.25 547 PRO A O 1
ATOM 4234 N N . THR A 1 548 ? -31.088 -9.311 37.760 1.00 89.56 548 THR A N 1
ATOM 4235 C CA . THR A 1 548 ? -31.331 -10.601 38.407 1.00 89.56 548 THR A CA 1
ATOM 4236 C C . THR A 1 548 ? -30.579 -11.707 37.682 1.00 89.56 548 THR A C 1
ATOM 4238 O O . THR A 1 548 ? -30.281 -11.591 36.498 1.00 89.56 548 THR A O 1
ATOM 4241 N N . VAL A 1 549 ? -30.274 -12.791 38.382 1.00 88.44 549 VAL A N 1
ATOM 4242 C CA . VAL A 1 549 ? -29.788 -14.047 37.814 1.00 88.44 549 VAL A CA 1
ATOM 4243 C C . VAL A 1 549 ? -30.733 -15.149 38.256 1.00 88.44 549 VAL A C 1
ATOM 4245 O O . VAL A 1 549 ? -30.910 -15.370 39.454 1.00 88.44 549 VAL A O 1
ATOM 4248 N N . GLU A 1 550 ? -31.350 -15.814 37.288 1.00 87.12 550 GLU A N 1
ATOM 4249 C CA . GLU A 1 550 ? -32.265 -16.927 37.501 1.00 87.12 550 GLU A CA 1
ATOM 4250 C C . GLU A 1 550 ? -31.514 -18.259 37.520 1.00 87.12 550 GLU A C 1
ATOM 4252 O O . GLU A 1 550 ? -30.651 -18.519 36.676 1.00 87.12 550 GLU A O 1
ATOM 4257 N N . LEU A 1 551 ? -31.854 -19.109 38.487 1.00 82.94 551 LEU A N 1
ATOM 4258 C CA . LEU A 1 551 ? -31.355 -20.474 38.583 1.00 82.94 551 LEU A CA 1
ATOM 4259 C C . LEU A 1 551 ? -32.161 -21.387 37.637 1.00 82.94 551 LEU A C 1
ATOM 4261 O O . LEU A 1 551 ? -33.269 -21.793 37.977 1.00 82.94 551 LEU A O 1
ATOM 4265 N N . SER A 1 552 ? -31.629 -21.717 36.457 1.00 82.12 552 SER A N 1
ATOM 4266 C CA . SER A 1 552 ? -32.269 -22.625 35.489 1.00 82.12 552 SER A CA 1
ATOM 4267 C C . SER A 1 552 ? -31.543 -23.974 35.389 1.00 82.12 552 SER A C 1
ATOM 4269 O O . SER A 1 552 ? -30.376 -24.119 35.760 1.00 82.12 552 SER A O 1
ATOM 4271 N N . LYS A 1 553 ? -32.230 -24.974 34.819 1.00 73.75 553 LYS A N 1
ATOM 4272 C CA . LYS A 1 553 ? -31.654 -26.272 34.427 1.00 73.75 553 LYS A CA 1
ATOM 4273 C C . LYS A 1 553 ? -30.530 -26.127 33.394 1.00 73.75 553 LYS A C 1
ATOM 4275 O O . LYS A 1 553 ? -29.618 -26.947 33.395 1.00 73.75 553 LYS A O 1
ATOM 4280 N N . GLU A 1 554 ? -30.567 -25.088 32.555 1.00 70.00 554 GLU A N 1
ATOM 4281 C CA . GLU A 1 554 ? -29.503 -24.771 31.585 1.00 70.00 554 GLU A CA 1
ATOM 4282 C C . GLU A 1 554 ? -28.352 -23.935 32.183 1.00 70.00 554 GLU A C 1
ATOM 4284 O O . GLU A 1 554 ? -27.384 -23.618 31.490 1.00 70.00 554 GLU A O 1
ATOM 4289 N N . GLY A 1 555 ? -28.426 -23.593 33.474 1.00 75.25 555 GLY A N 1
ATOM 4290 C CA . GLY A 1 555 ? -27.444 -22.775 34.180 1.00 75.25 555 GLY A CA 1
ATOM 4291 C C . GLY A 1 555 ? -28.016 -21.446 34.672 1.00 75.25 555 GLY A C 1
ATOM 4292 O O . GLY A 1 555 ? -29.218 -21.289 34.864 1.00 75.25 555 GLY A O 1
ATOM 4293 N N . LEU A 1 556 ? -27.131 -20.485 34.926 1.00 79.12 556 LEU A N 1
ATOM 4294 C CA . LEU A 1 556 ? -27.495 -19.156 35.415 1.00 79.12 556 LEU A CA 1
ATOM 4295 C C . LEU A 1 556 ? -27.913 -18.252 34.251 1.00 79.12 556 LEU A C 1
ATOM 4297 O O . LEU A 1 556 ? -27.098 -17.993 33.365 1.00 79.12 556 LEU A O 1
ATOM 4301 N N . ILE A 1 557 ? -29.148 -17.748 34.278 1.00 80.56 557 ILE A N 1
ATOM 4302 C CA . ILE A 1 557 ? -29.695 -16.866 33.238 1.00 80.56 557 ILE A CA 1
ATOM 4303 C C . ILE A 1 557 ? -29.771 -15.431 33.783 1.00 80.56 557 ILE A C 1
ATOM 4305 O O . ILE A 1 557 ? -30.609 -15.152 34.642 1.00 80.56 557 ILE A O 1
ATOM 4309 N N . PRO A 1 558 ? -28.911 -14.503 33.331 1.00 85.38 558 PRO A N 1
ATOM 4310 C CA . PRO A 1 558 ? -28.948 -13.117 33.781 1.00 85.38 558 PRO A CA 1
ATOM 4311 C C . PRO A 1 558 ? -30.048 -12.323 33.062 1.00 85.38 558 PRO A C 1
ATOM 4313 O O . PRO A 1 558 ? -30.257 -12.472 31.857 1.00 85.38 558 PRO A O 1
ATOM 4316 N N . SER A 1 559 ? -30.707 -11.416 33.780 1.00 86.94 559 SER A N 1
ATOM 4317 C CA . SER A 1 559 ? -31.536 -10.369 33.190 1.00 86.94 559 SER A CA 1
ATOM 4318 C C . SER A 1 559 ? -30.695 -9.143 32.830 1.00 86.94 559 SER A C 1
ATOM 4320 O O . SER A 1 559 ? -29.648 -8.872 33.422 1.00 86.94 559 SER A O 1
ATOM 4322 N N . LEU A 1 560 ? -31.161 -8.408 31.819 1.00 86.44 560 LEU A N 1
ATOM 4323 C CA . LEU A 1 560 ? -30.480 -7.244 31.244 1.00 86.44 560 LEU A CA 1
ATOM 4324 C C . LEU A 1 560 ? -31.374 -5.993 31.308 1.00 86.44 560 LEU A C 1
ATOM 4326 O O . LEU A 1 560 ? -31.706 -5.433 30.254 1.00 86.44 560 LEU A O 1
ATOM 4330 N N . PRO A 1 561 ? -31.830 -5.567 32.504 1.00 89.00 561 PRO A N 1
ATOM 4331 C CA . PRO A 1 561 ? -32.651 -4.373 32.625 1.00 89.00 561 PRO A CA 1
ATOM 4332 C C . PRO A 1 561 ? -31.893 -3.128 32.161 1.00 89.00 561 PRO A C 1
ATOM 4334 O O . PRO A 1 561 ? -30.675 -2.997 32.325 1.00 89.00 561 PRO A O 1
ATOM 4337 N N . GLN A 1 562 ? -32.645 -2.196 31.586 1.00 87.88 562 GLN A N 1
ATOM 4338 C CA . GLN A 1 562 ? -32.152 -0.874 31.232 1.00 87.88 562 GLN A CA 1
ATOM 4339 C C . GLN A 1 562 ? -31.981 -0.030 32.506 1.00 87.88 562 GLN A C 1
ATOM 4341 O O . GLN A 1 562 ? -32.859 -0.024 33.367 1.00 87.88 562 GLN A O 1
ATOM 4346 N N . ILE A 1 563 ? -30.844 0.656 32.635 1.00 87.88 563 ILE A N 1
ATOM 4347 C CA . ILE A 1 563 ? -30.529 1.563 33.743 1.00 87.88 563 ILE A CA 1
ATOM 4348 C C . ILE A 1 563 ? -30.190 2.939 33.160 1.00 87.88 563 ILE A C 1
ATOM 4350 O O . ILE A 1 563 ? -29.074 3.213 32.730 1.00 87.88 563 ILE A O 1
ATOM 4354 N N . GLY A 1 564 ? -31.205 3.800 33.083 1.00 85.12 564 GLY A N 1
ATOM 4355 C CA . GLY A 1 564 ? -31.106 5.082 32.383 1.00 85.12 564 GLY A CA 1
ATOM 4356 C C . GLY A 1 564 ? -31.172 4.958 30.853 1.00 85.12 564 GLY A C 1
ATOM 4357 O O . GLY A 1 564 ? -31.411 3.874 30.314 1.00 85.12 564 GLY A O 1
ATOM 4358 N N . PRO A 1 565 ? -30.998 6.069 30.120 1.00 78.38 565 PRO A N 1
ATOM 4359 C CA . PRO A 1 565 ? -31.190 6.095 28.669 1.00 78.38 565 PRO A CA 1
ATOM 4360 C C . PRO A 1 565 ? -30.088 5.355 27.902 1.00 78.38 565 PRO A C 1
ATOM 4362 O O . PRO A 1 565 ? -30.358 4.822 26.832 1.00 78.38 565 PRO A O 1
ATOM 4365 N N . ASN A 1 566 ? -28.874 5.292 28.461 1.00 78.69 566 ASN A N 1
ATOM 4366 C CA . ASN A 1 566 ? -27.666 4.900 27.731 1.00 78.69 566 ASN A CA 1
ATOM 4367 C C . ASN A 1 566 ? -27.098 3.534 28.120 1.00 78.69 566 ASN A C 1
ATOM 4369 O O . ASN A 1 566 ? -26.108 3.101 27.517 1.00 78.69 566 ASN A O 1
ATOM 4373 N N . PHE A 1 567 ? -27.655 2.876 29.142 1.00 85.38 567 PHE A N 1
ATOM 4374 C CA . PHE A 1 567 ? -27.038 1.688 29.716 1.00 85.38 567 PHE A CA 1
ATOM 4375 C C . PHE A 1 567 ? -28.016 0.555 30.004 1.00 85.38 567 PHE A C 1
ATOM 4377 O O . PHE A 1 567 ? -29.180 0.753 30.341 1.00 85.38 567 PHE A O 1
ATOM 4384 N N . LYS A 1 568 ? -27.496 -0.664 29.915 1.00 87.38 568 LYS A N 1
ATOM 4385 C CA . LYS A 1 568 ? -28.061 -1.872 30.513 1.00 87.38 568 LYS A CA 1
ATOM 4386 C C . LYS A 1 568 ? -27.097 -2.393 31.557 1.00 87.38 568 LYS A C 1
ATOM 4388 O O . LYS A 1 568 ? -25.897 -2.132 31.486 1.00 87.38 568 LYS A O 1
ATOM 4393 N N . VAL A 1 569 ? -27.613 -3.142 32.515 1.00 89.69 569 VAL A N 1
ATOM 4394 C CA . VAL A 1 569 ? -26.793 -3.716 33.576 1.00 89.69 569 VAL A CA 1
ATOM 4395 C C . VAL A 1 569 ? -27.101 -5.191 33.751 1.00 89.69 569 VAL A C 1
ATOM 4397 O O . VAL A 1 569 ? -28.252 -5.600 33.636 1.00 89.69 569 VAL A O 1
ATOM 4400 N N . ALA A 1 570 ? -26.063 -5.985 33.997 1.00 90.19 570 ALA A N 1
ATOM 4401 C CA . ALA A 1 570 ? -26.160 -7.423 34.198 1.00 90.19 570 ALA A CA 1
ATOM 4402 C C . ALA A 1 570 ? -25.386 -7.839 35.446 1.00 90.19 570 ALA A C 1
ATOM 4404 O O . ALA A 1 570 ? -24.328 -7.278 35.746 1.00 90.19 570 ALA A O 1
ATOM 4405 N N . LEU A 1 571 ? -25.875 -8.873 36.122 1.00 87.94 571 LEU A N 1
ATOM 4406 C CA . LEU A 1 571 ? -25.111 -9.579 37.141 1.00 87.94 571 LEU A CA 1
ATOM 4407 C C . LEU A 1 571 ? -24.285 -10.694 36.497 1.00 87.94 571 LEU A C 1
ATOM 4409 O O . LEU A 1 571 ? -24.804 -11.534 35.762 1.00 87.94 571 LEU A O 1
ATOM 4413 N N . VAL A 1 572 ? -22.987 -10.707 36.790 1.00 83.94 572 VAL A N 1
ATOM 4414 C CA . VAL A 1 572 ? -22.041 -11.719 36.312 1.00 83.94 572 VAL A CA 1
ATOM 4415 C C . VAL A 1 572 ? -21.905 -12.797 37.382 1.00 83.94 572 VAL A C 1
ATOM 4417 O O . VAL A 1 572 ? -20.905 -12.893 38.090 1.00 83.94 572 VAL A O 1
ATOM 4420 N N . GLY A 1 573 ? -22.966 -13.592 37.520 1.00 79.56 573 GLY A N 1
ATOM 4421 C CA . GLY A 1 573 ? -23.080 -14.643 38.531 1.00 79.56 573 GLY A CA 1
ATOM 4422 C C . GLY A 1 573 ? -23.904 -14.239 39.762 1.00 79.56 573 GLY A C 1
ATOM 4423 O O . GLY A 1 573 ? -24.402 -13.115 39.845 1.00 79.56 573 GLY A O 1
ATOM 4424 N N . PRO A 1 574 ? -24.101 -15.177 40.704 1.00 73.38 574 PRO A N 1
ATOM 4425 C CA . PRO A 1 574 ? -24.901 -14.948 41.897 1.00 73.38 574 PRO A CA 1
ATOM 4426 C C . PRO A 1 574 ? -24.146 -14.076 42.908 1.00 73.38 574 PRO A C 1
ATOM 4428 O O . PRO A 1 574 ? -22.927 -13.912 42.834 1.00 73.38 574 PRO A O 1
ATOM 4431 N N . VAL A 1 575 ? -24.879 -13.548 43.889 1.00 80.62 575 VAL A N 1
ATOM 4432 C CA . VAL A 1 575 ? -24.302 -12.807 45.019 1.00 80.62 575 VAL A CA 1
ATOM 4433 C C . VAL A 1 575 ? -23.296 -13.697 45.757 1.00 80.62 575 VAL A C 1
ATOM 4435 O O . VAL A 1 575 ? -23.613 -14.836 46.103 1.00 80.62 575 VAL A O 1
ATOM 4438 N N . ASN A 1 576 ? -22.095 -13.182 46.022 1.00 81.62 576 ASN A N 1
ATOM 4439 C CA . ASN A 1 576 ? -21.084 -13.892 46.795 1.00 81.62 576 ASN A CA 1
ATOM 4440 C C . ASN A 1 576 ? -21.588 -14.092 48.238 1.00 81.62 576 ASN A C 1
ATOM 4442 O O . ASN A 1 576 ? -21.821 -13.106 48.939 1.00 81.62 576 ASN A O 1
ATOM 4446 N N . PRO A 1 577 ? -21.743 -15.334 48.724 1.00 76.75 577 PRO A N 1
ATOM 4447 C CA . PRO A 1 577 ? -22.289 -15.580 50.056 1.00 76.75 577 PRO A CA 1
ATOM 4448 C C . PRO A 1 577 ? -21.363 -15.125 51.196 1.00 76.75 577 PRO A C 1
ATOM 4450 O O . PRO A 1 577 ? -21.851 -14.898 52.300 1.00 76.75 577 PRO A O 1
ATOM 4453 N N . ALA A 1 578 ? -20.053 -14.978 50.957 1.00 80.25 578 ALA A N 1
ATOM 4454 C CA . ALA A 1 578 ? -19.081 -14.649 52.002 1.00 80.25 578 ALA A CA 1
ATOM 4455 C C . ALA A 1 578 ? -19.108 -13.166 52.404 1.00 80.25 578 ALA A C 1
ATOM 4457 O O . ALA A 1 578 ? -19.104 -12.843 53.588 1.00 80.25 578 ALA A O 1
ATOM 4458 N N . ASP A 1 579 ? -19.137 -12.260 51.425 1.00 83.06 579 ASP A N 1
ATOM 4459 C CA . ASP A 1 579 ? -19.072 -10.810 51.653 1.00 83.06 579 ASP A CA 1
ATOM 4460 C C . ASP A 1 579 ? -20.255 -10.042 51.047 1.00 83.06 579 ASP A C 1
ATOM 4462 O O . ASP A 1 579 ? -20.261 -8.810 51.042 1.00 83.06 579 ASP A O 1
ATOM 4466 N N . LYS A 1 580 ? -21.263 -10.771 50.551 1.00 83.56 580 LYS A N 1
ATOM 4467 C CA . LYS A 1 580 ? -22.457 -10.246 49.876 1.00 83.56 580 LYS A CA 1
ATOM 4468 C C . LYS A 1 580 ? -22.144 -9.391 48.645 1.00 83.56 580 LYS A C 1
ATOM 4470 O O . LYS A 1 580 ? -23.014 -8.641 48.202 1.00 83.56 580 LYS A O 1
ATOM 4475 N N . SER A 1 581 ? -20.932 -9.482 48.093 1.00 86.75 581 SER A N 1
ATOM 4476 C CA . SER A 1 581 ? -20.552 -8.729 46.899 1.00 86.75 581 SER A CA 1
ATOM 4477 C C . SER A 1 581 ? -21.223 -9.273 45.640 1.00 86.75 581 SER A C 1
ATOM 4479 O O . SER A 1 581 ? -21.545 -10.457 45.535 1.00 86.75 581 SER A O 1
ATOM 4481 N N . VAL A 1 582 ? -21.430 -8.394 44.665 1.00 89.12 582 VAL A N 1
ATOM 4482 C CA . VAL A 1 582 ? -21.958 -8.733 43.342 1.00 89.12 582 VAL A CA 1
ATOM 4483 C C . VAL A 1 582 ? -20.983 -8.292 42.269 1.00 89.12 582 VAL A C 1
ATOM 4485 O O . VAL A 1 582 ? -20.379 -7.228 42.377 1.00 89.12 582 VAL A O 1
ATOM 4488 N N . GLN A 1 583 ? -20.830 -9.102 41.224 1.00 90.44 583 GLN A N 1
ATOM 4489 C CA . GLN A 1 583 ? -20.113 -8.684 40.025 1.00 90.44 583 GLN A CA 1
ATOM 4490 C C . GLN A 1 583 ? -21.102 -8.105 39.028 1.00 90.44 583 GLN A C 1
ATOM 4492 O O . GLN A 1 583 ? -22.058 -8.771 38.633 1.00 90.44 583 GLN A O 1
ATOM 4497 N N . VAL A 1 584 ? -20.867 -6.863 38.624 1.00 89.19 584 VAL A N 1
ATOM 4498 C CA . VAL A 1 584 ? -21.778 -6.112 37.771 1.00 89.19 584 VAL A CA 1
ATOM 4499 C C . VAL A 1 584 ? -21.093 -5.747 36.465 1.00 89.19 584 VAL A C 1
ATOM 4501 O O . VAL A 1 584 ? -20.006 -5.173 36.460 1.00 89.19 584 VAL A O 1
ATOM 4504 N N . ALA A 1 585 ? -21.752 -6.040 35.350 1.00 87.19 585 ALA A N 1
ATOM 4505 C CA . ALA A 1 585 ? -21.353 -5.566 34.035 1.00 87.19 585 ALA A CA 1
ATOM 4506 C C . ALA A 1 585 ? -22.292 -4.440 33.594 1.00 87.19 585 ALA A C 1
ATOM 4508 O O . ALA A 1 585 ? -23.493 -4.655 33.426 1.00 87.19 585 ALA A O 1
ATOM 4509 N N . LEU A 1 586 ? -21.737 -3.245 33.389 1.00 85.06 586 LEU A N 1
ATOM 4510 C CA . LEU A 1 586 ? -22.449 -2.125 32.780 1.00 85.06 586 LEU A CA 1
ATOM 4511 C C . LEU A 1 586 ? -22.206 -2.150 31.267 1.00 85.06 586 LEU A C 1
ATOM 4513 O O . LEU A 1 586 ? -21.064 -2.241 30.809 1.00 85.06 586 LEU A O 1
ATOM 4517 N N . MET A 1 587 ? -23.281 -2.075 30.493 1.00 82.19 587 MET A N 1
ATOM 4518 C CA . MET A 1 587 ? -23.269 -2.177 29.038 1.00 82.19 587 MET A CA 1
ATOM 4519 C C . MET A 1 587 ? -23.869 -0.923 28.410 1.00 82.19 587 MET A C 1
ATOM 4521 O O . MET A 1 587 ? -24.880 -0.429 28.891 1.00 82.19 587 MET A O 1
ATOM 4525 N N . PHE A 1 588 ? -23.299 -0.432 27.315 1.00 79.19 588 PHE A N 1
ATOM 4526 C CA . PHE A 1 588 ? -23.902 0.603 26.485 1.00 79.19 588 PHE A CA 1
ATOM 4527 C C . PHE A 1 588 ? -25.150 0.068 25.775 1.00 79.19 588 PHE A C 1
ATOM 4529 O O . PHE A 1 588 ? -25.127 -0.990 25.145 1.00 79.19 588 PHE A O 1
ATOM 4536 N N . SER A 1 589 ? -26.238 0.823 25.852 1.00 79.44 589 SER A N 1
ATOM 4537 C CA . SER A 1 589 ? -27.484 0.564 25.143 1.00 79.44 589 SER A CA 1
ATOM 4538 C C . SER A 1 589 ? -28.037 1.902 24.665 1.00 79.44 589 SER A C 1
ATOM 4540 O O . SER A 1 589 ? -28.599 2.620 25.488 1.00 79.44 589 SER A O 1
ATOM 4542 N N . PRO A 1 590 ? -27.893 2.251 23.375 1.00 72.56 590 PRO A N 1
ATOM 4543 C CA . PRO A 1 590 ? -27.339 1.450 22.274 1.00 72.56 590 PRO A CA 1
ATOM 4544 C C . PRO A 1 590 ? -25.796 1.333 22.293 1.00 72.56 590 PRO A C 1
ATOM 4546 O O . PRO A 1 590 ? -25.125 2.132 22.951 1.00 72.56 590 PRO A O 1
ATOM 4549 N N . PRO A 1 591 ? -25.209 0.331 21.601 1.00 77.19 591 PRO A N 1
ATOM 4550 C CA . PRO A 1 591 ? -23.761 0.106 21.582 1.00 77.19 591 PRO A CA 1
ATOM 4551 C C . PRO A 1 591 ? -22.996 1.275 20.948 1.00 77.19 591 PRO A C 1
ATOM 4553 O O . PRO A 1 591 ? -23.524 2.008 20.112 1.00 77.19 591 PRO A O 1
ATOM 4556 N N . VAL A 1 592 ? -21.719 1.421 21.318 1.00 81.44 592 VAL A N 1
ATOM 4557 C CA . VAL A 1 592 ? -20.839 2.457 20.758 1.00 81.44 592 VAL A CA 1
ATOM 4558 C C . VAL A 1 592 ? -20.055 1.894 19.579 1.00 81.44 592 VAL A C 1
ATOM 4560 O O . VAL A 1 592 ? -19.278 0.946 19.725 1.00 81.44 592 VAL A O 1
ATOM 4563 N N . TYR A 1 593 ? -20.202 2.526 18.419 1.00 85.88 593 TYR A N 1
ATOM 4564 C CA . TYR A 1 593 ? -19.440 2.208 17.220 1.00 85.88 593 TYR A CA 1
ATOM 4565 C C . TYR A 1 593 ? -18.206 3.091 17.143 1.00 85.88 593 TYR A C 1
ATOM 4567 O O . TYR A 1 593 ? -18.250 4.253 16.735 1.00 85.88 593 TYR A O 1
ATOM 4575 N N . GLN A 1 594 ? -17.069 2.516 17.516 1.00 87.19 594 GLN A N 1
ATOM 4576 C CA . GLN A 1 594 ? -15.801 3.175 17.285 1.00 87.19 594 GLN A CA 1
ATOM 4577 C C . GLN A 1 594 ? -15.405 3.045 15.813 1.00 87.19 594 GLN A C 1
ATOM 4579 O O . GLN A 1 594 ? -15.188 1.943 15.306 1.00 87.19 594 GLN A O 1
ATOM 4584 N N . MET A 1 595 ? -15.266 4.179 15.135 1.00 86.56 595 MET A N 1
ATOM 4585 C CA . MET A 1 595 ? -14.928 4.234 13.719 1.00 86.56 595 MET A CA 1
ATOM 4586 C C . MET A 1 595 ? -13.655 5.029 13.480 1.00 86.56 595 MET A C 1
ATOM 4588 O O . MET A 1 595 ? -13.353 6.003 14.165 1.00 86.56 595 MET A O 1
ATOM 4592 N N . GLU A 1 596 ? -12.905 4.628 12.467 1.00 90.00 596 GLU A N 1
ATOM 4593 C CA . GLU A 1 596 ? -11.827 5.410 11.902 1.00 90.00 596 GLU A CA 1
ATOM 4594 C C . GLU A 1 596 ? -12.238 5.924 10.530 1.00 90.00 596 GLU A C 1
ATOM 4596 O O . GLU A 1 596 ? -12.449 5.151 9.591 1.00 90.00 596 GLU A O 1
ATOM 4601 N N . LEU A 1 597 ? -12.319 7.245 10.434 1.00 91.31 597 LEU A N 1
ATOM 4602 C CA . LEU A 1 597 ? -12.558 7.953 9.194 1.00 91.31 597 LEU A CA 1
ATOM 4603 C C . LEU A 1 597 ? -11.211 8.265 8.546 1.00 91.31 597 LEU A C 1
ATOM 4605 O O . LEU A 1 597 ? -10.344 8.889 9.167 1.00 91.31 597 LEU A O 1
ATOM 4609 N N . TYR A 1 598 ? -11.048 7.843 7.299 1.00 91.12 598 TYR A N 1
ATOM 4610 C CA . TYR A 1 598 ? -9.895 8.177 6.480 1.00 91.12 598 TYR A CA 1
ATOM 4611 C C . TYR A 1 598 ? -10.324 8.947 5.251 1.00 91.12 598 TYR A C 1
ATOM 4613 O O . TYR A 1 598 ? -11.226 8.522 4.536 1.00 91.12 598 TYR A O 1
ATOM 4621 N N . GLU A 1 599 ? -9.577 9.994 4.946 1.00 89.75 599 GLU A N 1
ATOM 4622 C CA . GLU A 1 599 ? -9.677 10.695 3.680 1.00 89.75 599 GLU A CA 1
ATOM 4623 C C . GLU A 1 599 ? -8.358 10.537 2.932 1.00 89.75 599 GLU A C 1
ATOM 4625 O O . GLU A 1 599 ? -7.294 10.954 3.406 1.00 89.75 599 GLU A O 1
ATOM 4630 N N . LYS A 1 600 ? -8.421 9.872 1.779 1.00 90.06 600 LYS A N 1
ATOM 4631 C CA . LYS A 1 600 ? -7.251 9.521 0.979 1.00 90.06 600 LYS A CA 1
ATOM 4632 C C . LYS A 1 600 ? -7.308 10.227 -0.371 1.00 90.06 600 LYS A C 1
ATOM 4634 O O . LYS A 1 600 ? -8.101 9.822 -1.218 1.00 90.06 600 LYS A O 1
ATOM 4639 N N . PRO A 1 601 ? -6.454 11.224 -0.624 1.00 89.25 601 PRO A N 1
ATOM 4640 C CA . PRO A 1 601 ? -6.476 11.934 -1.894 1.00 89.25 601 PRO A CA 1
ATOM 4641 C C . PRO A 1 601 ? -5.879 11.090 -3.032 1.00 89.25 601 PRO A C 1
ATOM 4643 O O . PRO A 1 601 ? -4.981 10.275 -2.821 1.00 89.25 601 PRO A O 1
ATOM 4646 N N . PHE A 1 602 ? -6.370 11.303 -4.253 1.00 89.25 602 PHE A N 1
ATOM 4647 C CA . PHE A 1 602 ? -5.807 10.810 -5.519 1.00 89.25 602 PHE A CA 1
ATOM 4648 C C . PHE A 1 602 ? -5.564 9.292 -5.626 1.00 89.25 602 PHE A C 1
ATOM 4650 O O . PHE A 1 602 ? -4.719 8.844 -6.405 1.00 89.25 602 PHE A O 1
ATOM 4657 N N . THR A 1 603 ? -6.327 8.471 -4.906 1.00 89.62 603 THR A N 1
ATOM 4658 C CA . THR A 1 603 ? -6.309 7.001 -5.038 1.00 89.62 603 THR A CA 1
ATOM 4659 C C . THR A 1 603 ? -6.625 6.534 -6.461 1.00 89.62 603 THR A C 1
ATOM 4661 O O . THR A 1 603 ? -6.066 5.533 -6.912 1.00 89.62 603 THR A O 1
ATOM 4664 N N . GLY A 1 604 ? -7.443 7.284 -7.208 1.00 91.31 604 GLY A N 1
ATOM 4665 C CA . GLY A 1 604 ? -7.738 7.028 -8.622 1.00 91.31 604 GLY A CA 1
ATOM 4666 C C . GLY A 1 604 ? -6.492 6.945 -9.515 1.00 91.31 604 GLY A C 1
ATOM 4667 O O . GLY A 1 604 ? -6.474 6.157 -10.462 1.00 91.31 604 GLY A O 1
ATOM 4668 N N . LEU A 1 605 ? -5.406 7.657 -9.177 1.00 93.62 605 LEU A N 1
ATOM 4669 C CA . LEU A 1 605 ? -4.138 7.580 -9.916 1.00 93.62 605 LEU A CA 1
ATOM 4670 C C . LEU A 1 605 ? -3.495 6.190 -9.835 1.00 93.62 605 LEU A C 1
ATOM 4672 O O . LEU A 1 605 ? -2.827 5.772 -10.777 1.00 93.62 605 LEU A O 1
ATOM 4676 N N . VAL A 1 606 ? -3.725 5.440 -8.753 1.00 94.06 606 VAL A N 1
ATOM 4677 C CA . VAL A 1 606 ? -3.231 4.060 -8.621 1.00 94.06 606 VAL A CA 1
ATOM 4678 C C . VAL A 1 606 ? -3.845 3.179 -9.709 1.00 94.06 606 VAL A C 1
ATOM 4680 O O . VAL A 1 606 ? -3.133 2.446 -10.400 1.00 94.06 606 VAL A O 1
ATOM 4683 N N . TRP A 1 607 ? -5.159 3.289 -9.912 1.00 93.50 607 TRP A N 1
ATOM 4684 C CA . TRP A 1 607 ? -5.886 2.521 -10.923 1.00 93.50 607 TRP A CA 1
ATOM 4685 C C . TRP A 1 607 ? -5.582 2.998 -12.340 1.00 93.50 607 TRP A C 1
ATOM 4687 O O . TRP A 1 607 ? -5.307 2.172 -13.209 1.00 93.50 607 TRP A O 1
ATOM 4697 N N . LEU A 1 608 ? -5.539 4.316 -12.558 1.00 96.06 608 LEU A N 1
ATOM 4698 C CA . LEU A 1 608 ? -5.141 4.897 -13.839 1.00 96.06 608 LEU A CA 1
ATOM 4699 C C . LEU A 1 608 ? -3.738 4.431 -14.245 1.00 96.06 608 LEU A C 1
ATOM 4701 O O . LEU A 1 608 ? -3.540 3.923 -15.347 1.00 96.06 608 LEU A O 1
ATOM 4705 N N . GLY A 1 609 ? -2.772 4.543 -13.332 1.00 97.38 609 GLY A N 1
ATOM 4706 C CA . GLY A 1 609 ? -1.404 4.089 -13.553 1.00 97.38 609 GLY A CA 1
ATOM 4707 C C . GLY A 1 609 ? -1.325 2.588 -13.827 1.00 97.38 609 GLY A C 1
ATOM 4708 O O . GLY A 1 609 ? -0.609 2.175 -14.736 1.00 97.38 609 GLY A O 1
ATOM 4709 N N . THR A 1 610 ? -2.122 1.774 -13.125 1.00 96.50 610 THR A N 1
ATOM 4710 C CA . THR A 1 610 ? -2.235 0.326 -13.389 1.00 96.50 610 THR A CA 1
ATOM 4711 C C . THR A 1 610 ? -2.738 0.047 -14.809 1.00 96.50 610 THR A C 1
ATOM 4713 O O . THR A 1 610 ? -2.172 -0.797 -15.508 1.00 96.50 610 THR A O 1
ATOM 4716 N N . GLY A 1 611 ? -3.759 0.777 -15.265 1.00 97.88 611 GLY A N 1
ATOM 4717 C CA . GLY A 1 611 ? -4.283 0.671 -16.628 1.00 97.88 611 GLY A CA 1
ATOM 4718 C C . GLY A 1 611 ? -3.235 1.031 -17.685 1.00 97.88 611 GLY A C 1
ATOM 4719 O O . GLY A 1 611 ? -2.983 0.244 -18.598 1.00 97.88 611 GLY A O 1
ATOM 4720 N N . ILE A 1 612 ? -2.556 2.172 -17.520 1.00 98.00 612 ILE A N 1
ATOM 4721 C CA . ILE A 1 612 ? -1.488 2.631 -18.427 1.00 98.00 612 ILE A CA 1
ATOM 4722 C C . ILE A 1 612 ? -0.319 1.635 -18.447 1.00 98.00 612 ILE A C 1
ATOM 4724 O O . ILE A 1 612 ? 0.183 1.288 -19.517 1.00 98.00 612 ILE A O 1
ATOM 4728 N N . LEU A 1 613 ? 0.095 1.139 -17.275 1.00 96.81 613 LEU A N 1
ATOM 4729 C CA . LEU A 1 613 ? 1.169 0.155 -17.130 1.00 96.81 613 LEU A CA 1
ATOM 4730 C C . LEU A 1 613 ? 0.840 -1.126 -17.902 1.00 96.81 613 LEU A C 1
ATOM 4732 O O . LEU A 1 613 ? 1.670 -1.625 -18.664 1.00 96.81 613 LEU A O 1
ATOM 4736 N N . THR A 1 614 ? -0.385 -1.625 -17.731 1.00 96.00 614 THR A N 1
ATOM 4737 C CA . THR A 1 614 ? -0.871 -2.839 -18.397 1.00 96.00 614 THR A CA 1
ATOM 4738 C C . THR A 1 614 ? -0.899 -2.652 -19.909 1.00 96.00 614 THR A C 1
ATOM 4740 O O . THR A 1 614 ? -0.347 -3.474 -20.641 1.00 96.00 614 THR A O 1
ATOM 4743 N N . LEU A 1 615 ? -1.461 -1.537 -20.386 1.00 95.69 615 LEU A N 1
ATOM 4744 C CA . LEU A 1 615 ? -1.513 -1.213 -21.809 1.00 95.69 615 LEU A CA 1
ATOM 4745 C C . LEU A 1 615 ? -0.108 -1.118 -22.419 1.00 95.69 615 LEU A C 1
ATOM 4747 O O . LEU A 1 615 ? 0.168 -1.759 -23.433 1.00 95.69 615 LEU A O 1
ATOM 4751 N N . GLY A 1 616 ? 0.808 -0.382 -21.783 1.00 95.31 616 GLY A N 1
ATOM 4752 C CA . GLY A 1 616 ? 2.193 -0.263 -22.241 1.00 95.31 616 GLY A CA 1
ATOM 4753 C C . GLY A 1 616 ? 2.929 -1.607 -22.263 1.00 95.31 616 GLY A C 1
ATOM 4754 O O . GLY A 1 616 ? 3.643 -1.922 -23.222 1.00 95.31 616 GLY A O 1
ATOM 4755 N N . GLY A 1 617 ? 2.704 -2.444 -21.245 1.00 92.81 617 GLY A N 1
ATOM 4756 C CA . GLY A 1 617 ? 3.228 -3.807 -21.178 1.00 92.81 617 GLY A CA 1
ATOM 4757 C C . GLY A 1 617 ? 2.747 -4.674 -22.345 1.00 92.81 617 GLY A C 1
ATOM 4758 O O . GLY A 1 617 ? 3.568 -5.284 -23.036 1.00 92.81 617 GLY A O 1
ATOM 4759 N N . LEU A 1 618 ? 1.440 -4.663 -22.622 1.00 92.50 618 LEU A N 1
ATOM 4760 C CA . LEU A 1 618 ? 0.838 -5.383 -23.749 1.00 92.50 618 LEU A CA 1
ATOM 4761 C C . LEU A 1 618 ? 1.356 -4.871 -25.098 1.00 92.50 618 LEU A C 1
ATOM 4763 O O . LEU A 1 618 ? 1.739 -5.677 -25.946 1.00 92.50 618 LEU A O 1
ATOM 4767 N N . MET A 1 619 ? 1.457 -3.550 -25.280 1.00 92.12 619 MET A N 1
ATOM 4768 C CA . MET A 1 619 ? 2.048 -2.946 -26.480 1.00 92.12 619 MET A CA 1
ATOM 4769 C C . MET A 1 619 ? 3.491 -3.418 -26.694 1.00 92.12 619 MET A C 1
ATOM 4771 O O . MET A 1 619 ? 3.848 -3.836 -27.795 1.00 92.12 619 MET A O 1
ATOM 4775 N N . SER A 1 620 ? 4.317 -3.411 -25.642 1.00 89.44 620 SER A N 1
ATOM 4776 C CA . SER A 1 620 ? 5.713 -3.870 -25.696 1.00 89.44 620 SER A CA 1
ATOM 4777 C C . SER A 1 620 ? 5.817 -5.354 -26.065 1.00 89.44 620 SER A C 1
ATOM 4779 O O . SER A 1 620 ? 6.633 -5.732 -26.913 1.00 89.44 620 SER A O 1
ATOM 4781 N N . ALA A 1 621 ? 4.973 -6.202 -25.471 1.00 86.94 621 ALA A N 1
ATOM 4782 C CA . ALA A 1 621 ? 4.926 -7.629 -25.778 1.00 86.94 621 ALA A CA 1
ATOM 4783 C C . ALA A 1 621 ? 4.503 -7.877 -27.236 1.00 86.94 621 ALA A C 1
ATOM 4785 O O . ALA A 1 621 ? 5.151 -8.635 -27.964 1.00 86.94 621 ALA A O 1
ATOM 4786 N N . PHE A 1 622 ? 3.460 -7.183 -27.692 1.00 87.06 622 PHE A N 1
ATOM 4787 C CA . PHE A 1 622 ? 2.935 -7.307 -29.046 1.00 87.06 622 PHE A CA 1
ATOM 4788 C C . PHE A 1 622 ? 3.928 -6.821 -30.111 1.00 87.06 622 PHE A C 1
ATOM 4790 O O . PHE A 1 622 ? 4.165 -7.515 -31.104 1.00 87.06 622 PHE A O 1
ATOM 4797 N N . ALA A 1 623 ? 4.580 -5.678 -29.877 1.00 83.62 623 ALA A N 1
ATOM 4798 C CA . ALA A 1 623 ? 5.626 -5.147 -30.748 1.00 83.62 623 ALA A CA 1
ATOM 4799 C C . ALA A 1 623 ? 6.746 -6.172 -30.972 1.00 83.62 623 ALA A C 1
ATOM 4801 O O . ALA A 1 623 ? 7.173 -6.419 -32.101 1.00 83.62 623 ALA A O 1
ATOM 4802 N N . ARG A 1 624 ? 7.194 -6.824 -29.894 1.00 79.25 624 ARG A N 1
ATOM 4803 C CA . ARG A 1 624 ? 8.268 -7.823 -29.948 1.00 79.25 624 ARG A CA 1
ATOM 4804 C C . ARG A 1 624 ? 7.832 -9.106 -30.642 1.00 79.25 624 ARG A C 1
ATOM 4806 O O . ARG A 1 624 ? 8.619 -9.657 -31.410 1.00 79.25 624 ARG A O 1
ATOM 4813 N N . ARG A 1 625 ? 6.585 -9.549 -30.448 1.00 80.69 625 ARG A N 1
ATOM 4814 C CA . ARG A 1 625 ? 6.026 -10.702 -31.173 1.00 80.69 625 ARG A CA 1
ATOM 4815 C C . ARG A 1 625 ? 6.076 -10.485 -32.685 1.00 80.69 625 ARG A C 1
ATOM 4817 O O . ARG A 1 625 ? 6.509 -11.384 -33.400 1.00 80.69 625 ARG A O 1
ATOM 4824 N N . ARG A 1 626 ? 5.705 -9.292 -33.165 1.00 75.75 626 ARG A N 1
ATOM 4825 C CA . ARG A 1 626 ? 5.774 -8.946 -34.596 1.00 75.75 626 ARG A CA 1
ATOM 4826 C C . ARG A 1 626 ? 7.203 -8.980 -35.138 1.00 75.75 626 ARG A C 1
ATOM 4828 O O . ARG A 1 626 ? 7.430 -9.551 -36.197 1.00 75.75 626 ARG A O 1
ATOM 4835 N N . VAL A 1 627 ? 8.173 -8.446 -34.392 1.00 72.06 627 VAL A N 1
ATOM 4836 C CA . VAL A 1 627 ? 9.595 -8.481 -34.790 1.00 72.06 627 VAL A CA 1
ATOM 4837 C C . VAL A 1 627 ? 10.123 -9.917 -34.877 1.00 72.06 627 VAL A C 1
ATOM 4839 O O . VAL A 1 627 ? 10.842 -10.253 -35.815 1.00 72.06 627 VAL A O 1
ATOM 4842 N N . VAL A 1 628 ? 9.768 -10.781 -33.921 1.00 67.19 628 VAL A N 1
ATOM 4843 C CA . VAL A 1 628 ? 10.168 -12.199 -33.942 1.00 67.19 628 VAL A CA 1
ATOM 4844 C C . VAL A 1 628 ? 9.506 -12.949 -35.098 1.00 67.19 628 VAL A C 1
ATOM 4846 O O . VAL A 1 628 ? 10.183 -13.721 -35.773 1.00 67.19 628 VAL A O 1
ATOM 4849 N N . ALA A 1 629 ? 8.217 -12.709 -35.353 1.00 67.44 629 ALA A N 1
ATOM 4850 C CA . ALA A 1 629 ? 7.500 -13.308 -36.477 1.00 67.44 629 ALA A CA 1
ATOM 4851 C C . ALA A 1 629 ? 8.136 -12.914 -37.820 1.00 67.44 629 ALA A C 1
ATOM 4853 O O . ALA A 1 629 ? 8.467 -13.793 -38.608 1.00 67.44 629 ALA A O 1
ATOM 4854 N N . ALA A 1 630 ? 8.423 -11.624 -38.022 1.00 69.25 630 ALA A N 1
ATOM 4855 C CA . ALA A 1 630 ? 9.080 -11.129 -39.232 1.00 69.25 630 ALA A CA 1
ATOM 4856 C C . ALA A 1 630 ? 10.474 -11.750 -39.444 1.00 69.25 630 ALA A C 1
ATOM 4858 O O . ALA A 1 630 ? 10.808 -12.153 -40.556 1.00 69.25 630 ALA A O 1
ATOM 4859 N N . ARG A 1 631 ? 11.277 -11.892 -38.376 1.00 67.94 631 ARG A N 1
ATOM 4860 C CA . ARG A 1 631 ? 12.584 -12.571 -38.452 1.00 67.94 631 ARG A CA 1
ATOM 4861 C C . ARG A 1 631 ? 12.452 -14.041 -38.840 1.00 67.94 631 ARG A C 1
ATOM 4863 O O . ARG A 1 631 ? 13.220 -14.497 -39.675 1.00 67.94 631 ARG A O 1
ATOM 4870 N N . ARG A 1 632 ? 11.493 -14.769 -38.255 1.00 65.62 632 ARG A N 1
ATOM 4871 C CA . ARG A 1 632 ? 11.249 -16.181 -38.594 1.00 65.62 632 ARG A CA 1
ATOM 4872 C C . ARG A 1 632 ? 10.879 -16.341 -40.066 1.00 65.62 632 ARG A C 1
ATOM 4874 O O . ARG A 1 632 ? 11.495 -17.159 -40.733 1.00 65.62 632 ARG A O 1
ATOM 4881 N N . SER A 1 633 ? 9.957 -15.523 -40.572 1.00 66.81 633 SER A N 1
ATOM 4882 C CA . SER A 1 633 ? 9.567 -15.537 -41.986 1.00 66.81 633 SER A CA 1
ATOM 4883 C C . SER A 1 633 ? 10.749 -15.261 -42.922 1.00 66.81 633 SER A C 1
ATOM 4885 O O . SER A 1 633 ? 10.917 -15.971 -43.908 1.00 66.81 633 SER A O 1
ATOM 4887 N N . ALA A 1 634 ? 11.619 -14.303 -42.582 1.00 65.75 634 ALA A N 1
ATOM 4888 C CA . ALA A 1 634 ? 12.821 -14.011 -43.366 1.00 65.75 634 ALA A CA 1
ATOM 4889 C C . ALA A 1 634 ? 13.829 -15.180 -43.377 1.00 65.75 634 ALA A C 1
ATOM 4891 O O . ALA A 1 634 ? 14.396 -15.494 -44.419 1.00 65.75 634 ALA A O 1
ATOM 4892 N N . THR A 1 635 ? 14.028 -15.861 -42.242 1.00 67.31 635 THR A N 1
ATOM 4893 C CA . THR A 1 635 ? 14.899 -17.049 -42.171 1.00 67.31 635 THR A CA 1
ATOM 4894 C C . THR A 1 635 ? 14.317 -18.240 -42.937 1.00 67.31 635 THR A C 1
ATOM 4896 O O . THR A 1 635 ? 15.073 -19.010 -43.519 1.00 67.31 635 THR A O 1
ATOM 4899 N N . THR A 1 636 ? 12.990 -18.402 -42.961 1.00 62.62 636 THR A N 1
ATOM 4900 C CA . THR A 1 636 ? 12.331 -19.453 -43.752 1.00 62.62 636 THR A CA 1
ATOM 4901 C C . THR A 1 636 ? 12.490 -19.205 -45.253 1.00 62.62 636 THR A C 1
ATOM 4903 O O . THR A 1 636 ? 12.865 -20.139 -45.951 1.00 62.62 636 THR A O 1
ATOM 4906 N N . SER A 1 637 ? 12.320 -17.961 -45.721 1.00 58.06 637 SER A N 1
ATOM 4907 C CA . SER A 1 637 ? 12.554 -17.582 -47.128 1.00 58.06 637 SER A CA 1
ATOM 4908 C C . SER A 1 637 ? 14.002 -17.835 -47.565 1.00 58.06 637 SER A C 1
ATOM 4910 O O . SER A 1 637 ? 14.248 -18.458 -48.587 1.00 58.06 637 SER A O 1
ATOM 4912 N N . GLN A 1 638 ? 14.989 -17.453 -46.745 1.00 59.28 638 GLN A N 1
ATOM 4913 C CA . GLN A 1 638 ? 16.402 -17.720 -47.059 1.00 59.28 638 GLN A CA 1
ATOM 4914 C C . GLN A 1 638 ? 16.750 -19.214 -47.129 1.00 59.28 638 GLN A C 1
ATOM 4916 O O . GLN A 1 638 ? 17.741 -19.583 -47.750 1.00 59.28 638 GLN A O 1
ATOM 4921 N N . ARG A 1 639 ? 15.971 -20.078 -46.468 1.00 58.66 639 ARG A N 1
ATOM 4922 C CA . ARG A 1 639 ? 16.194 -21.528 -46.467 1.00 58.66 639 ARG A CA 1
ATOM 4923 C C . ARG A 1 639 ? 15.531 -22.220 -47.659 1.00 58.66 639 ARG A C 1
ATOM 4925 O O . ARG A 1 639 ? 16.009 -23.275 -48.055 1.00 58.66 639 ARG A O 1
ATOM 4932 N N . THR A 1 640 ? 14.462 -21.643 -48.212 1.00 59.09 640 THR A N 1
ATOM 4933 C CA . THR A 1 640 ? 13.835 -22.103 -49.462 1.00 59.09 640 THR A CA 1
ATOM 4934 C C . THR A 1 640 ? 14.614 -21.667 -50.701 1.00 59.09 640 THR A C 1
ATOM 4936 O O . THR A 1 640 ? 14.593 -22.384 -51.692 1.00 59.09 640 THR A O 1
ATOM 4939 N N . ASP A 1 641 ? 15.360 -20.562 -50.616 1.00 58.19 641 ASP A N 1
ATOM 4940 C CA . ASP A 1 641 ? 16.179 -20.037 -51.721 1.00 58.19 641 ASP A CA 1
ATOM 4941 C C . ASP A 1 641 ? 17.625 -20.581 -51.724 1.00 58.19 641 ASP A C 1
ATOM 4943 O O . ASP A 1 641 ? 18.451 -20.177 -52.544 1.00 58.19 641 ASP A O 1
ATOM 4947 N N . ALA A 1 642 ? 17.970 -21.485 -50.798 1.00 50.78 642 ALA A N 1
ATOM 4948 C CA . ALA A 1 642 ? 19.287 -22.114 -50.760 1.00 50.78 642 ALA A CA 1
ATOM 4949 C C . ALA A 1 642 ? 19.393 -23.184 -51.871 1.00 50.78 642 ALA A C 1
ATOM 4951 O O . ALA A 1 642 ? 18.546 -24.080 -51.915 1.00 50.78 642 ALA A O 1
ATOM 4952 N N . PRO A 1 643 ? 20.410 -23.132 -52.757 1.00 57.06 643 PRO A N 1
ATOM 4953 C CA . PRO A 1 643 ? 20.539 -24.082 -53.858 1.00 57.06 643 PRO A CA 1
ATOM 4954 C C . PRO A 1 643 ? 20.681 -25.513 -53.329 1.00 57.06 643 PRO A C 1
ATOM 4956 O O . PRO A 1 643 ? 21.486 -25.784 -52.435 1.00 57.06 643 PRO A O 1
ATOM 4959 N N . ILE A 1 644 ? 19.884 -26.428 -53.887 1.00 62.94 644 ILE A N 1
ATOM 4960 C CA . ILE A 1 644 ? 19.954 -27.863 -53.594 1.00 62.94 644 ILE A CA 1
ATOM 4961 C C . ILE A 1 644 ? 21.347 -28.349 -54.027 1.00 62.94 644 ILE A C 1
ATOM 4963 O O . ILE A 1 644 ? 21.710 -28.137 -55.188 1.00 62.94 644 ILE A O 1
ATOM 4967 N N . PRO A 1 645 ? 22.152 -28.968 -53.140 1.00 57.25 645 PRO A N 1
ATOM 4968 C CA . PRO A 1 645 ? 23.444 -29.505 -53.541 1.00 57.25 645 PRO A CA 1
ATOM 4969 C C . PRO A 1 645 ? 23.225 -30.570 -54.617 1.00 57.25 645 PRO A C 1
ATOM 4971 O O . PRO A 1 645 ? 22.420 -31.485 -54.434 1.00 57.25 645 PRO A O 1
ATOM 4974 N N . ALA A 1 646 ? 23.911 -30.409 -55.752 1.00 58.97 646 ALA A N 1
ATOM 4975 C CA . ALA A 1 646 ? 23.831 -31.340 -56.867 1.00 58.97 646 ALA A CA 1
ATOM 4976 C C . ALA A 1 646 ? 24.170 -32.764 -56.387 1.00 58.97 646 ALA A C 1
ATOM 4978 O O . ALA A 1 646 ? 25.091 -32.920 -55.575 1.00 58.97 646 ALA A O 1
ATOM 4979 N N . PRO A 1 647 ? 23.436 -33.793 -56.849 1.00 55.25 647 PRO A N 1
ATOM 4980 C CA . PRO A 1 647 ? 23.724 -35.167 -56.472 1.00 55.25 647 PRO A CA 1
ATOM 4981 C C . PRO A 1 647 ? 25.154 -35.507 -56.899 1.00 55.25 647 PRO A C 1
ATOM 4983 O O . PRO A 1 647 ? 25.524 -35.314 -58.056 1.00 55.25 647 PRO A O 1
ATOM 4986 N N . GLN A 1 648 ? 25.965 -35.964 -55.944 1.00 56.81 648 GLN A N 1
ATOM 4987 C CA . GLN A 1 648 ? 27.277 -36.533 -56.236 1.00 56.81 648 GLN A CA 1
ATOM 4988 C C . GLN A 1 648 ? 27.031 -37.870 -56.939 1.00 56.81 648 GLN A C 1
ATOM 4990 O O . GLN A 1 648 ? 26.529 -38.803 -56.310 1.00 56.81 648 GLN A O 1
ATOM 4995 N N . GLY A 1 649 ? 27.264 -37.887 -58.252 1.00 54.81 649 GLY A N 1
ATOM 4996 C CA . GLY A 1 649 ? 27.244 -39.083 -59.094 1.00 54.81 649 GLY A CA 1
ATOM 4997 C C . GLY A 1 649 ? 28.552 -39.848 -59.028 1.00 54.81 649 GLY A C 1
ATOM 4998 O O . GLY A 1 649 ? 29.596 -39.195 -58.791 1.00 54.81 649 GLY A O 1
#

Foldseek 3Di:
DDDPVLLVQLCCCCVVVVDDLVVSCVVSVHDSVVSVVSNPDDDDDDDDDDDDDDDDDDDDDDPDFACPLPLPADDDDDDDDDDDDDDDDPDPDDDPVVVVVVQVVLADDQLPLLVLLVVLLVLLVVCCVVFLACQLVSLLSVLVSVLSRLVSVLLLACCLCVVEGPSNDDHDDPVVSVVSVCVSVVSVVVSVVCSVPPSVVRNVVSCVRGDDDDPDDALSVLSVVLSVLSNVLSVVVSVQSCQQVVQVVVVHPRYHDDPLVNVQVVVVSVLVNLVSLLQSLQGYRDDDDPVSSCVVLVVLLVVLLVVLVVVLVVCCDDVNPQDFDPPDWRQYPPRDTDHLSVVLSSLSSSLSSSLSRLVVSQVVPCVPCVLQSLVSLLSNLVSLLSNQVSQQPSRKDKDKDWEDAVDWDDDPQKIKHFDAKDDDDLADQVIWGWIWIAHNVRDIDIWTKTWHWDDDDSHIDIDIDWGWDDDPWKIKTKTWDPWAWFQDPFFDKAFAQDWDDRNQKIKHFHDWDWDDDPPDAFIKIWTWMWIWDQDPVRDTDIWIDIWIWGRHPSHTDIDFDDTPDFWTKTWSDHQDPPRRITGMTITTVVIIIIIMIMIGTNNVSSVSSVVSSVSSVVSNVVSVVVVVVVVVVVVVVVVVPDDDPDDDD

Sequence (649 aa):
MLRMDHVHVIRHKVLVEGRSARAVAQETGVSRNTVKRHLAMAAPVRAEHGSLGQGRGTSAGGARGLSAVHAGQTAAYRDAPARDAGGRGPLRRRPVVKEAVAEWKRRRREVFVPWLFVVVLAHGLIVQAARRKWAGTNLFLGGVPFLTFVYGTYLTRSGLLDKVSNHSFATMDDHARGILKLFLIGAVALFGLVYVLRGRQAAVVASAHAQPDEAGASRENLYRYGMLMIGLMSAVIGLGMSWPVITALRGGQGSAIKEPVYHLVVTWFFLPLMALMAITPFVSWRRMEGVALRERLFGVMCVSIGLTGMIHLLLLSTPFGVRPEAGAVVAAPFGRAVPLALWMLILLFSVVFVIVSNVWRVTELVKRSPMGTGGFVAHLGLAVLIGGLILSRGYERKAILMIRDGHPESALGYTVAYRGMSTGDFYDRERKVEFDVTGPRGEKFVARPGHYRYQSGEEIKDQVWPSIERFSTHDVYLAMAPPTVFVTPEPVALKPGETKDVGGSLLEYIESTREGEFGQMGTKFGAKLRLTETDEHNERRQYLANPTVELSKEGLIPSLPQIGPNFKVALVGPVNPADKSVQVALMFSPPVYQMELYEKPFTGLVWLGTGILTLGGLMSAFARRRVVAARRSATTSQRTDAPIPAPQG

pLDDT: mean 77.55, std 19.5, range [23.86, 98.06]